Protein 6NDI (pdb70)

Nearest PDB structures (foldseek):
  3c3k-assembly1_A  TM=7.868E-01  e=1.469E-14  Actinobacillus succinogenes 130Z
  3bbl-assembly1_A  TM=8.574E-01  e=6.162E-14  Chloroflexus aggregans DSM 9485
  3e3m-assembly2_D  TM=7.510E-01  e=9.832E-15  Ruegeria pomeroyi
  3c3k-assembly1_B  TM=7.660E-01  e=1.647E-14  Actinobacillus succinogenes 130Z
  2qu7-assembly1_B  TM=7.513E-01  e=9.131E-13  Staphylococcus saprophyticus subsp. saprophyticus ATCC 15305 = NCTC 7292

Foldseek 3Di:
DAAAEEEEEEEPCPPPVPLVLLVVLLQVLQVVLRYHYDYQYDDPDDPVVSLVVSCVVVHLAYEYEYCQAADPDDPVSVVRHQEYFSHHHPPDQHHYEHAQLLQQLQVQLLVVVVVPFQAAAEEFEAPPGVSRVSSVNSNQVSQVVSVHHCVPHHYYYHPDPVCLVVLLVVQVVQADPLQGVGLEYEENAVSNVCCLCNQVVSVHDFNVRYFYEHEQQPPPQVPDVNRHWYWHGPSSVSSNVSSVCSVVVPNDRDYHHDYTHTRGGRRD/DAEEEEEEEPCPPPVPLVLLVVLLQVLQVVLVYHYDYQYDDPDDDVVSLVVSCVVVHLAYEYEYCQAADPDDPVSVPRHQEYFSYHHPPDQHHYEHAQLLQQLQVQLLVVVVVPFQAAAEEFEAPPGVSRVSSVNSNQVSQVVSVHHCVPHHYHYDPDPVCLVVLLVVQVVQADPLQGPGLEYEENAVSNVCCLVNQVVSVHDFNVRYFYEHEQAPVPQVPDVNRHWYKHGPSSVSSNVSNVCSVVVPNDRDYHHDYTHTRGGRRD

InterPro domains:
  IPR000843 LacI-type HTH domain [PF00356] (3-48)
  IPR000843 LacI-type HTH domain [PS50932] (2-56)
  IPR000843 LacI-type HTH domain [SM00354] (1-73)
  IPR000843 LacI-type HTH domain [cd01392] (5-56)
  IPR001761 Periplasmic binding protein/LacI sugar binding domain [PF00532] (63-324)
  IPR010982 Lambda repressor-like, DNA-binding domain superfamily [G3DSA:1.10.260.40] (1-56)
  IPR010982 Lambda repressor-like, DNA-binding domain superfamily [SSF47413] (1-57)
  IPR028082 Periplasmic binding protein-like I [SSF53822] (62-317)

Sequence (534 aa):
ATPSTIGVLALDTVTTPFSVEITLSIEETARAHGWNSFVVNFSDDRPEAVVDLLLSHRPDGIIFTTGLRQVPLPEKLLTLPCVLANCESLSQPVASYIPDDEQGQYDAVKALLAAGYRRPLCLHLPASQPATIRRRRGLERACREAGIEPDHLSHSYGQGDEHYHDIPAVVLAHIREGKPGFDSVICGNDRIAFVYQTLLGQGLRIPQDVAVVGYDNVGIGDLFLPPLSTVQLPHYDIGRLSALHIIHGDNHRETRKVASPWLPRASHPSTIGVLALDTVTTPFSVEITLSIEETARAHGWNSFVVNFSDDRPEAVVDLLLSHRPDGIIFTTGLRQVPLPEKLLTLPCVLANCESLSQPVASYIPDDEQGQYDAVKALLAAGYRRPLCLHLPASQPATIRRRRGLERACREAGIEPDHLSHSYGQGDEHYHDIPAVVLAHIREGKPGFDSVICGNDRIAFVYQTLLGQGLRIPQDVAVVGYDNVGIGDLFLPPLSTVQLPHYDIGRLSALHIIHGDNHRETRKVASPWLPRASH

Structure (mmCIF, N/CA/C/O backbone):
data_6NDI
#
_entry.id   6NDI
#
_cell.length_a   180.737
_cell.length_b   110.478
_cell.length_c   37.777
_cell.angle_alpha   90.00
_cell.angle_beta   97.94
_cell.angle_gamma   90.00
#
_symmetry.space_group_name_H-M   'C 1 2 1'
#
loop_
_entity.id
_entity.type
_entity.pdbx_description
1 polymer 'Transcriptional regulator'
2 water water
#
loop_
_atom_site.group_PDB
_atom_site.id
_atom_site.type_symbol
_atom_site.label_atom_id
_atom_site.label_alt_id
_atom_site.label_comp_id
_atom_site.label_asym_id
_atom_site.label_entity_id
_atom_site.label_seq_id
_atom_site.pdbx_PDB_ins_code
_atom_site.Cartn_x
_atom_site.Cartn_y
_atom_site.Cartn_z
_atom_site.occupancy
_atom_site.B_iso_or_equiv
_atom_site.auth_seq_id
_atom_site.auth_comp_id
_atom_site.auth_asym_id
_atom_site.auth_atom_id
_atom_site.pdbx_PDB_model_num
ATOM 1 N N . ALA A 1 62 ? -3.678 -2.062 -5.672 1.00 94.81 59 ALA A N 1
ATOM 2 C CA . ALA A 1 62 ? -2.748 -3.116 -6.197 1.00 94.78 59 ALA A CA 1
ATOM 3 C C . ALA A 1 62 ? -1.316 -2.574 -6.198 1.00 94.41 59 ALA A C 1
ATOM 4 O O . ALA A 1 62 ? -0.976 -1.779 -7.091 1.00 95.85 59 ALA A O 1
ATOM 6 N N . THR A 1 63 ? -0.518 -3.001 -5.220 1.00 95.26 60 THR A N 1
ATOM 7 C CA . THR A 1 63 ? 0.893 -2.558 -5.087 1.00 93.22 60 THR A CA 1
ATOM 8 C C . THR A 1 63 ? 1.780 -3.423 -5.979 1.00 90.58 60 THR A C 1
ATOM 9 O O . THR A 1 63 ? 1.387 -4.519 -6.374 1.00 88.74 60 THR A O 1
ATOM 13 N N . PRO A 1 64 ? 2.991 -2.951 -6.351 1.00 88.93 61 PRO A N 1
ATOM 14 C CA . PRO A 1 64 ? 3.902 -3.754 -7.169 1.00 87.57 61 PRO A CA 1
ATOM 15 C C . PRO A 1 64 ? 4.378 -4.991 -6.390 1.00 83.93 61 PRO A C 1
ATOM 16 O O . PRO A 1 64 ? 4.094 -5.050 -5.209 1.00 79.71 61 PRO A O 1
ATOM 20 N N . SER A 1 65 ? 5.073 -5.926 -7.055 1.00 83.51 62 SER A N 1
ATOM 21 C CA . SER A 1 65 ? 5.603 -7.148 -6.384 1.00 84.77 62 SER A CA 1
ATOM 22 C C . SER A 1 65 ? 6.671 -6.747 -5.354 1.00 81.25 62 SER A C 1
ATOM 23 O O . SER A 1 65 ? 7.460 -5.820 -5.645 1.00 78.20 62 SER A O 1
ATOM 26 N N . THR A 1 66 ? 6.722 -7.447 -4.217 1.00 76.31 63 THR A N 1
ATOM 27 C CA . THR A 1 66 ? 7.695 -7.093 -3.153 1.00 71.89 63 THR A CA 1
ATOM 28 C C . THR A 1 66 ? 8.484 -8.316 -2.675 1.00 70.16 63 THR A C 1
ATOM 29 O O . THR A 1 66 ? 7.899 -9.414 -2.607 1.00 72.43 63 THR A O 1
ATOM 33 N N . ILE A 1 67 ? 9.769 -8.103 -2.368 1.00 65.91 64 ILE A N 1
ATOM 34 C CA . ILE A 1 67 ? 10.692 -9.148 -1.833 1.00 63.09 64 ILE A CA 1
ATOM 35 C C . ILE A 1 67 ? 10.936 -8.860 -0.349 1.00 60.00 64 ILE A C 1
ATOM 36 O O . ILE A 1 67 ? 11.444 -7.764 -0.035 1.00 58.23 64 ILE A O 1
ATOM 41 N N . GLY A 1 68 ? 10.572 -9.804 0.520 1.00 59.30 65 GLY A N 1
ATOM 42 C CA . GLY A 1 68 ? 10.805 -9.657 1.967 1.00 56.95 65 GLY A CA 1
ATOM 43 C C . GLY A 1 68 ? 12.163 -10.238 2.303 1.00 55.67 65 GLY A C 1
ATOM 44 O O . GLY A 1 68 ? 12.429 -11.365 1.866 1.00 54.14 65 GLY A O 1
ATOM 45 N N . VAL A 1 69 ? 13.005 -9.493 3.020 1.00 55.02 66 VAL A N 1
ATOM 46 C CA . VAL A 1 69 ? 14.365 -10.007 3.351 1.00 52.75 66 VAL A CA 1
ATOM 47 C C . VAL A 1 69 ? 14.515 -10.087 4.865 1.00 52.46 66 VAL A C 1
ATOM 48 O O . VAL A 1 69 ? 14.113 -9.139 5.548 1.00 52.07 66 VAL A O 1
ATOM 52 N N . LEU A 1 70 ? 15.074 -11.197 5.347 1.00 53.54 67 LEU A N 1
ATOM 53 C CA . LEU A 1 70 ? 15.323 -11.384 6.792 1.00 51.95 67 LEU A CA 1
ATOM 54 C C . LEU A 1 70 ? 16.836 -11.453 7.004 1.00 53.19 67 LEU A C 1
ATOM 55 O O . LEU A 1 70 ? 17.446 -12.426 6.531 1.00 50.82 67 LEU A O 1
ATOM 60 N N . ALA A 1 71 ? 17.413 -10.416 7.618 1.00 56.27 68 ALA A N 1
ATOM 61 C CA . ALA A 1 71 ? 18.863 -10.384 7.910 1.00 60.05 68 ALA A CA 1
ATOM 62 C C . ALA A 1 71 ? 19.035 -10.925 9.328 1.00 62.46 68 ALA A C 1
ATOM 63 O O . ALA A 1 71 ? 18.536 -10.268 10.261 1.00 64.11 68 ALA A O 1
ATOM 65 N N . LEU A 1 72 ? 19.755 -12.039 9.472 1.00 67.90 69 LEU A N 1
ATOM 66 C CA . LEU A 1 72 ? 19.897 -12.726 10.787 1.00 77.96 69 LEU A CA 1
ATOM 67 C C . LEU A 1 72 ? 20.984 -12.097 11.670 1.00 84.23 69 LEU A C 1
ATOM 68 O O . LEU A 1 72 ? 20.909 -12.337 12.892 1.00 91.30 69 LEU A O 1
ATOM 73 N N . ASP A 1 73 ? 21.983 -11.400 11.125 1.00 89.32 70 ASP A N 1
ATOM 74 C CA . ASP A 1 73 ? 23.068 -10.907 12.024 1.00 96.92 70 ASP A CA 1
ATOM 75 C C . ASP A 1 73 ? 23.759 -9.650 11.487 1.00 102.51 70 ASP A C 1
ATOM 76 O O . ASP A 1 73 ? 25.002 -9.581 11.598 1.00 105.58 70 ASP A O 1
ATOM 81 N N . THR A 1 74 ? 22.991 -8.688 10.964 1.00 106.52 71 THR A N 1
ATOM 82 C CA . THR A 1 74 ? 23.573 -7.419 10.443 1.00 107.77 71 THR A CA 1
ATOM 83 C C . THR A 1 74 ? 24.096 -6.573 11.610 1.00 110.76 71 THR A C 1
ATOM 84 O O . THR A 1 74 ? 24.912 -5.647 11.361 1.00 106.42 71 THR A O 1
ATOM 88 N N . VAL A 1 75 ? 23.653 -6.908 12.825 1.00 111.52 72 VAL A N 1
ATOM 89 C CA . VAL A 1 75 ? 24.012 -6.187 14.079 1.00 114.58 72 VAL A CA 1
ATOM 90 C C . VAL A 1 75 ? 25.493 -6.405 14.415 1.00 111.91 72 VAL A C 1
ATOM 91 O O . VAL A 1 75 ? 26.202 -5.407 14.656 1.00 110.19 72 VAL A O 1
ATOM 95 N N . THR A 1 76 ? 25.939 -7.663 14.399 1.00 110.11 73 THR A N 1
ATOM 96 C CA . THR A 1 76 ? 27.332 -8.041 14.769 1.00 109.37 73 THR A CA 1
ATOM 97 C C . THR A 1 76 ? 28.309 -7.922 13.593 1.00 108.49 73 THR A C 1
ATOM 98 O O . THR A 1 76 ? 29.525 -7.873 13.869 1.00 106.98 73 THR A O 1
ATOM 102 N N . THR A 1 77 ? 27.819 -7.900 12.347 1.00 109.50 74 THR A N 1
ATOM 103 C CA . THR A 1 77 ? 28.724 -7.804 11.163 1.00 108.16 74 THR A CA 1
ATOM 104 C C . THR A 1 77 ? 28.074 -6.956 10.069 1.00 106.72 74 THR A C 1
ATOM 105 O O . THR A 1 77 ? 27.613 -7.477 9.057 1.00 104.83 74 THR A O 1
ATOM 109 N N . PRO A 1 78 ? 28.049 -5.612 10.219 1.00 109.45 75 PRO A N 1
ATOM 110 C CA . PRO A 1 78 ? 27.452 -4.729 9.215 1.00 104.84 75 PRO A CA 1
ATOM 111 C C . PRO A 1 78 ? 28.411 -4.424 8.054 1.00 101.15 75 PRO A C 1
ATOM 112 O O . PRO A 1 78 ? 28.539 -3.275 7.681 1.00 101.46 75 PRO A O 1
ATOM 116 N N . PHE A 1 79 ? 29.063 -5.459 7.522 1.00 100.99 76 PHE A N 1
ATOM 117 C CA . PHE A 1 79 ? 30.025 -5.316 6.399 1.00 103.03 76 PHE A CA 1
ATOM 118 C C . PHE A 1 79 ? 29.369 -5.872 5.139 1.00 100.09 76 PHE A C 1
ATOM 119 O O . PHE A 1 79 ? 29.557 -5.324 4.036 1.00 110.29 76 PHE A O 1
ATOM 127 N N . SER A 1 80 ? 28.606 -6.948 5.340 1.00 93.39 77 SER A N 1
ATOM 128 C CA . SER A 1 80 ? 27.895 -7.659 4.251 1.00 92.03 77 SER A CA 1
ATOM 129 C C . SER A 1 80 ? 26.587 -6.946 3.914 1.00 85.97 77 SER A C 1
ATOM 130 O O . SER A 1 80 ? 25.702 -7.600 3.330 1.00 82.48 77 SER A O 1
ATOM 133 N N . VAL A 1 81 ? 26.459 -5.667 4.275 1.00 80.60 78 VAL A N 1
ATOM 134 C CA . VAL A 1 81 ? 25.197 -4.946 3.939 1.00 76.08 78 VAL A CA 1
ATOM 135 C C . VAL A 1 81 ? 25.103 -4.840 2.413 1.00 64.53 78 VAL A C 1
ATOM 136 O O . VAL A 1 81 ? 24.000 -4.550 1.917 1.00 55.61 78 VAL A O 1
ATOM 140 N N . GLU A 1 82 ? 26.214 -5.095 1.711 1.00 59.38 79 GLU A N 1
ATOM 141 C CA . GLU A 1 82 ? 26.219 -5.057 0.224 1.00 60.92 79 GLU A CA 1
ATOM 142 C C . GLU A 1 82 ? 25.216 -6.085 -0.312 1.00 52.40 79 GLU A C 1
ATOM 143 O O . GLU A 1 82 ? 24.744 -5.894 -1.433 1.00 49.80 79 GLU A O 1
ATOM 149 N N . ILE A 1 83 ? 24.889 -7.114 0.475 1.00 47.76 80 ILE A N 1
ATOM 150 C CA . ILE A 1 83 ? 23.901 -8.147 0.046 1.00 47.46 80 ILE A CA 1
ATOM 151 C C . ILE A 1 83 ? 22.521 -7.500 -0.023 1.00 46.59 80 ILE A C 1
ATOM 152 O O . ILE A 1 83 ? 21.931 -7.517 -1.112 1.00 50.34 80 ILE A O 1
ATOM 157 N N . THR A 1 84 ? 22.032 -6.972 1.103 1.00 46.42 81 THR A N 1
ATOM 158 C CA . THR A 1 84 ? 20.687 -6.323 1.162 1.00 45.71 81 THR A CA 1
ATOM 159 C C . THR A 1 84 ? 20.630 -5.102 0.225 1.00 43.17 81 THR A C 1
ATOM 160 O O . THR A 1 84 ? 19.552 -4.859 -0.334 1.00 42.50 81 THR A O 1
ATOM 164 N N . LEU A 1 85 ? 21.720 -4.341 0.079 1.00 43.53 82 LEU A N 1
ATOM 165 C CA . LEU A 1 85 ? 21.697 -3.180 -0.862 1.00 44.67 82 LEU A CA 1
ATOM 166 C C . LEU A 1 85 ? 21.513 -3.719 -2.282 1.00 46.56 82 LEU A C 1
ATOM 167 O O . LEU A 1 85 ? 20.623 -3.225 -2.988 1.00 47.70 82 LEU A O 1
ATOM 172 N N . SER A 1 86 ? 22.311 -4.723 -2.653 1.00 48.66 83 SER A N 1
ATOM 173 C CA . SER A 1 86 ? 22.238 -5.353 -3.995 1.00 50.55 83 SER A CA 1
ATOM 174 C C . SER A 1 86 ? 20.820 -5.864 -4.268 1.00 51.77 83 SER A C 1
ATOM 175 O O . SER A 1 86 ? 20.349 -5.703 -5.404 1.00 53.78 83 SER A O 1
ATOM 178 N N . ILE A 1 87 ? 20.177 -6.471 -3.268 1.00 50.36 84 ILE A N 1
ATOM 179 C CA . ILE A 1 87 ? 18.794 -7.002 -3.438 1.00 50.84 84 ILE A CA 1
ATOM 180 C C . ILE A 1 87 ? 17.840 -5.846 -3.741 1.00 52.57 84 ILE A C 1
ATOM 181 O O . ILE A 1 87 ? 17.058 -5.966 -4.707 1.00 54.05 84 ILE A O 1
ATOM 186 N N . GLU A 1 88 ? 17.911 -4.784 -2.934 1.00 53.38 85 GLU A N 1
ATOM 187 C CA . GLU A 1 88 ? 17.035 -3.589 -3.066 1.00 54.62 85 GLU A CA 1
ATOM 188 C C . GLU A 1 88 ? 17.212 -2.956 -4.451 1.00 53.88 85 GLU A C 1
ATOM 189 O O . GLU A 1 88 ? 16.189 -2.640 -5.086 1.00 52.92 85 GLU A O 1
ATOM 195 N N . GLU A 1 89 ? 18.461 -2.819 -4.903 1.00 52.61 86 GLU A N 1
ATOM 196 C CA . GLU A 1 89 ? 18.785 -2.192 -6.215 1.00 56.54 86 GLU A CA 1
ATOM 197 C C . GLU A 1 89 ? 18.289 -3.086 -7.367 1.00 59.43 86 GLU A C 1
ATOM 198 O O . GLU A 1 89 ? 17.681 -2.551 -8.315 1.00 60.14 86 GLU A O 1
ATOM 204 N N . THR A 1 90 ? 18.536 -4.398 -7.289 1.00 59.21 87 THR A N 1
ATOM 205 C CA . THR A 1 90 ? 18.100 -5.351 -8.348 1.00 59.26 87 THR A CA 1
ATOM 206 C C . THR A 1 90 ? 16.570 -5.367 -8.455 1.00 60.70 87 THR A C 1
ATOM 207 O O . THR A 1 90 ? 16.062 -5.343 -9.592 1.00 63.39 87 THR A O 1
ATOM 211 N N . ALA A 1 91 ? 15.872 -5.402 -7.318 1.00 58.79 88 ALA A N 1
ATOM 212 C CA . ALA A 1 91 ? 14.392 -5.429 -7.325 1.00 61.08 88 ALA A CA 1
ATOM 213 C C . ALA A 1 91 ? 13.833 -4.164 -7.992 1.00 65.10 88 ALA A C 1
ATOM 214 O O . ALA A 1 91 ? 12.854 -4.282 -8.747 1.00 68.87 88 ALA A O 1
ATOM 216 N N . ARG A 1 92 ? 14.427 -3.000 -7.720 1.00 65.07 89 ARG A N 1
ATOM 217 C CA . ARG A 1 92 ? 13.965 -1.708 -8.296 1.00 69.22 89 ARG A CA 1
ATOM 218 C C . ARG A 1 92 ? 14.191 -1.688 -9.814 1.00 70.85 89 ARG A C 1
ATOM 219 O O . ARG A 1 92 ? 13.350 -1.116 -10.530 1.00 71.96 89 ARG A O 1
ATOM 227 N N . ALA A 1 93 ? 15.284 -2.299 -10.277 1.00 70.88 90 ALA A N 1
ATOM 228 C CA . ALA A 1 93 ? 15.612 -2.331 -11.722 1.00 71.27 90 ALA A CA 1
ATOM 229 C C . ALA A 1 93 ? 14.647 -3.260 -12.469 1.00 72.08 90 ALA A C 1
ATOM 230 O O . ALA A 1 93 ? 14.792 -3.383 -13.698 1.00 79.19 90 ALA A O 1
ATOM 232 N N . HIS A 1 94 ? 13.715 -3.899 -11.754 1.00 69.55 91 HIS A N 1
ATOM 233 C CA . HIS A 1 94 ? 12.731 -4.824 -12.383 1.00 69.69 91 HIS A CA 1
ATOM 234 C C . HIS A 1 94 ? 11.303 -4.438 -11.987 1.00 71.66 91 HIS A C 1
ATOM 235 O O . HIS A 1 94 ? 10.400 -5.258 -12.228 1.00 77.80 91 HIS A O 1
ATOM 242 N N . GLY A 1 95 ? 11.112 -3.251 -11.401 1.00 70.98 92 GLY A N 1
ATOM 243 C CA . GLY A 1 95 ? 9.761 -2.791 -11.017 1.00 73.03 92 GLY A CA 1
ATOM 244 C C . GLY A 1 95 ? 9.247 -3.418 -9.730 1.00 73.52 92 GLY A C 1
ATOM 245 O O . GLY A 1 95 ? 8.023 -3.351 -9.498 1.00 75.63 92 GLY A O 1
ATOM 246 N N . TRP A 1 96 ? 10.140 -4.000 -8.922 1.00 72.27 93 TRP A N 1
ATOM 247 C CA . TRP A 1 96 ? 9.769 -4.629 -7.625 1.00 71.22 93 TRP A CA 1
ATOM 248 C C . TRP A 1 96 ? 10.177 -3.726 -6.458 1.00 69.98 93 TRP A C 1
ATOM 249 O O . TRP A 1 96 ? 11.026 -2.830 -6.657 1.00 67.40 93 TRP A O 1
ATOM 260 N N . ASN A 1 97 ? 9.572 -3.967 -5.292 1.00 69.87 94 ASN A N 1
ATOM 261 C CA . ASN A 1 97 ? 9.887 -3.241 -4.035 1.00 68.15 94 ASN A CA 1
ATOM 262 C C . ASN A 1 97 ? 10.651 -4.227 -3.154 1.00 63.68 94 ASN A C 1
ATOM 263 O O . ASN A 1 97 ? 10.813 -5.385 -3.576 1.00 61.30 94 ASN A O 1
ATOM 268 N N . SER A 1 98 ? 11.095 -3.787 -1.980 1.00 60.40 95 SER A N 1
ATOM 269 C CA . SER A 1 98 ? 11.837 -4.688 -1.068 1.00 59.02 95 SER A CA 1
ATOM 270 C C . SER A 1 98 ? 11.994 -4.038 0.305 1.00 58.85 95 SER A C 1
ATOM 271 O O . SER A 1 98 ? 12.314 -2.844 0.368 1.00 60.15 95 SER A O 1
ATOM 274 N N . PHE A 1 99 ? 11.748 -4.806 1.360 1.00 60.42 96 PHE A N 1
ATOM 275 C CA . PHE A 1 99 ? 11.924 -4.296 2.741 1.00 61.69 96 PHE A CA 1
ATOM 276 C C . PHE A 1 99 ? 12.910 -5.237 3.440 1.00 59.84 96 PHE A C 1
ATOM 277 O O . PHE A 1 99 ? 13.163 -6.350 2.925 1.00 59.13 96 PHE A O 1
ATOM 285 N N . VAL A 1 100 ? 13.464 -4.800 4.567 1.00 55.23 97 VAL A N 1
ATOM 286 C CA . VAL A 1 100 ? 14.440 -5.655 5.293 1.00 52.03 97 VAL A CA 1
ATOM 287 C C . VAL A 1 100 ? 14.105 -5.647 6.781 1.00 53.29 97 VAL A C 1
ATOM 288 O O . VAL A 1 100 ? 13.943 -4.551 7.357 1.00 54.48 97 VAL A O 1
ATOM 292 N N . VAL A 1 101 ? 13.989 -6.847 7.350 1.00 54.86 98 VAL A N 1
ATOM 293 C CA . VAL A 1 101 ? 13.730 -7.041 8.802 1.00 54.90 98 VAL A CA 1
ATOM 294 C C . VAL A 1 101 ? 15.042 -7.562 9.398 1.00 55.47 98 VAL A C 1
ATOM 295 O O . VAL A 1 101 ? 15.525 -8.620 8.955 1.00 54.62 98 VAL A O 1
ATOM 299 N N . ASN A 1 102 ? 15.636 -6.787 10.302 1.00 56.95 99 ASN A N 1
ATOM 300 C CA . ASN A 1 102 ? 16.917 -7.160 10.947 1.00 59.66 99 ASN A CA 1
ATOM 301 C C . ASN A 1 102 ? 16.604 -7.838 12.270 1.00 65.22 99 ASN A C 1
ATOM 302 O O . ASN A 1 102 ? 15.749 -7.368 13.020 1.00 66.04 99 ASN A O 1
ATOM 315 N N . PHE A 1 104 ? 17.707 -8.678 15.863 1.00 82.19 101 PHE A N 1
ATOM 316 C CA . PHE A 1 104 ? 18.617 -8.242 16.907 1.00 86.72 101 PHE A CA 1
ATOM 317 C C . PHE A 1 104 ? 18.812 -9.398 17.894 1.00 96.75 101 PHE A C 1
ATOM 318 O O . PHE A 1 104 ? 18.328 -10.513 17.608 1.00 102.94 101 PHE A O 1
ATOM 326 N N . SER A 1 105 ? 19.490 -9.142 19.015 1.00 104.82 102 SER A N 1
ATOM 327 C CA . SER A 1 105 ? 19.737 -10.212 20.016 1.00 111.82 102 SER A CA 1
ATOM 328 C C . SER A 1 105 ? 18.535 -10.367 20.955 1.00 114.06 102 SER A C 1
ATOM 329 O O . SER A 1 105 ? 18.118 -11.515 21.194 1.00 108.70 102 SER A O 1
ATOM 332 N N . ASP A 1 106 ? 17.981 -9.242 21.422 1.00 120.41 103 ASP A N 1
ATOM 333 C CA . ASP A 1 106 ? 16.860 -9.229 22.404 1.00 124.68 103 ASP A CA 1
ATOM 334 C C . ASP A 1 106 ? 15.524 -9.699 21.808 1.00 122.09 103 ASP A C 1
ATOM 335 O O . ASP A 1 106 ? 14.637 -10.021 22.618 1.00 130.08 103 ASP A O 1
ATOM 340 N N . ASP A 1 107 ? 15.349 -9.717 20.480 1.00 117.75 104 ASP A N 1
ATOM 341 C CA . ASP A 1 107 ? 14.046 -10.192 19.923 1.00 115.29 104 ASP A CA 1
ATOM 342 C C . ASP A 1 107 ? 14.184 -11.685 19.600 1.00 108.55 104 ASP A C 1
ATOM 343 O O . ASP A 1 107 ? 15.326 -12.194 19.679 1.00 105.00 104 ASP A O 1
ATOM 348 N N . ARG A 1 108 ? 13.080 -12.357 19.251 1.00 105.19 105 ARG A N 1
ATOM 349 C CA . ARG A 1 108 ? 13.170 -13.824 18.993 1.00 106.47 105 ARG A CA 1
ATOM 350 C C . ARG A 1 108 ? 12.483 -14.189 17.679 1.00 106.03 105 ARG A C 1
ATOM 351 O O . ARG A 1 108 ? 11.433 -13.651 17.349 1.00 100.67 105 ARG A O 1
ATOM 359 N N . PRO A 1 109 ? 13.063 -15.166 16.943 1.00 112.30 106 PRO A N 1
ATOM 360 C CA . PRO A 1 109 ? 12.592 -15.616 15.627 1.00 114.05 106 PRO A CA 1
ATOM 361 C C . PRO A 1 109 ? 11.105 -15.659 15.236 1.00 114.65 106 PRO A C 1
ATOM 362 O O . PRO A 1 109 ? 10.751 -14.959 14.302 1.00 115.30 106 PRO A O 1
ATOM 366 N N . GLU A 1 110 ? 10.290 -16.477 15.908 1.00 116.52 107 GLU A N 1
ATOM 367 C CA . GLU A 1 110 ? 8.854 -16.597 15.519 1.00 118.63 107 GLU A CA 1
ATOM 368 C C . GLU A 1 110 ? 8.202 -15.206 15.438 1.00 113.10 107 GLU A C 1
ATOM 369 O O . GLU A 1 110 ? 7.348 -15.006 14.550 1.00 109.50 107 GLU A O 1
ATOM 375 N N . ALA A 1 111 ? 8.592 -14.285 16.324 1.00 109.23 108 ALA A N 1
ATOM 376 C CA . ALA A 1 111 ? 8.031 -12.911 16.324 1.00 104.84 108 ALA A CA 1
ATOM 377 C C . ALA A 1 111 ? 8.496 -12.176 15.063 1.00 96.03 108 ALA A C 1
ATOM 378 O O . ALA A 1 111 ? 7.646 -11.635 14.333 1.00 88.51 108 ALA A O 1
ATOM 380 N N . VAL A 1 112 ? 9.809 -12.191 14.826 1.00 94.05 109 VAL A N 1
ATOM 381 C CA . VAL A 1 112 ? 10.461 -11.525 13.660 1.00 94.14 109 VAL A CA 1
ATOM 382 C C . VAL A 1 112 ? 9.927 -12.110 12.346 1.00 93.43 109 VAL A C 1
ATOM 383 O O . VAL A 1 112 ? 9.641 -11.317 11.430 1.00 90.58 109 VAL A O 1
ATOM 387 N N . VAL A 1 113 ? 9.799 -13.437 12.250 1.00 97.92 110 VAL A N 1
ATOM 388 C CA . VAL A 1 113 ? 9.291 -14.058 10.989 1.00 101.11 110 VAL A CA 1
ATOM 389 C C . VAL A 1 113 ? 7.841 -13.610 10.766 1.00 103.42 110 VAL A C 1
ATOM 390 O O . VAL A 1 113 ? 7.489 -13.303 9.617 1.00 103.95 110 VAL A O 1
ATOM 394 N N . ASP A 1 114 ? 7.034 -13.560 11.825 1.00 107.80 111 ASP A N 1
ATOM 395 C CA . ASP A 1 114 ? 5.618 -13.134 11.674 1.00 110.66 111 ASP A CA 1
ATOM 396 C C . ASP A 1 114 ? 5.593 -11.677 11.185 1.00 102.10 111 ASP A C 1
ATOM 397 O O . ASP A 1 114 ? 4.756 -11.349 10.321 1.00 94.09 111 ASP A O 1
ATOM 402 N N . LEU A 1 115 ? 6.508 -10.849 11.696 1.00 98.35 112 LEU A N 1
ATOM 403 C CA . LEU A 1 115 ? 6.595 -9.413 11.312 1.00 93.65 112 LEU A CA 1
ATOM 404 C C . LEU A 1 115 ? 6.831 -9.257 9.804 1.00 91.07 112 LEU A C 1
ATOM 405 O O . LEU A 1 115 ? 6.138 -8.418 9.202 1.00 91.45 112 LEU A O 1
ATOM 410 N N . LEU A 1 116 ? 7.762 -10.015 9.206 1.00 90.56 113 LEU A N 1
ATOM 411 C CA . LEU A 1 116 ? 7.998 -9.846 7.743 1.00 91.62 113 LEU A CA 1
ATOM 412 C C . LEU A 1 116 ? 6.794 -10.408 6.968 1.00 94.34 113 LEU A C 1
ATOM 413 O O . LEU A 1 116 ? 6.541 -9.918 5.853 1.00 98.41 113 LEU A O 1
ATOM 418 N N . LEU A 1 117 ? 6.076 -11.391 7.529 1.00 94.84 114 LEU A N 1
ATOM 419 C CA . LEU A 1 117 ? 4.874 -11.945 6.844 1.00 95.70 114 LEU A CA 1
ATOM 420 C C . LEU A 1 117 ? 3.772 -10.877 6.866 1.00 97.14 114 LEU A C 1
ATOM 421 O O . LEU A 1 117 ? 2.911 -10.908 5.977 1.00 94.00 114 LEU A O 1
ATOM 426 N N . SER A 1 118 ? 3.832 -9.956 7.836 1.00 101.35 115 SER A N 1
ATOM 427 C CA . SER A 1 118 ? 2.846 -8.849 7.974 1.00 103.98 115 SER A CA 1
ATOM 428 C C . SER A 1 118 ? 2.817 -8.019 6.686 1.00 100.95 115 SER A C 1
ATOM 429 O O . SER A 1 118 ? 1.720 -7.619 6.264 1.00 99.37 115 SER A O 1
ATOM 432 N N . HIS A 1 119 ? 3.993 -7.760 6.110 1.00 98.07 116 HIS A N 1
ATOM 433 C CA . HIS A 1 119 ? 4.117 -6.980 4.847 1.00 99.10 116 HIS A CA 1
ATOM 434 C C . HIS A 1 119 ? 3.649 -7.852 3.669 1.00 98.80 116 HIS A C 1
ATOM 435 O O . HIS A 1 119 ? 3.590 -7.336 2.536 1.00 94.10 116 HIS A O 1
ATOM 442 N N . ARG A 1 120 ? 3.336 -9.125 3.944 1.00 100.74 117 ARG A N 1
ATOM 443 C CA . ARG A 1 120 ? 2.865 -10.118 2.936 1.00 102.56 117 ARG A CA 1
ATOM 444 C C . ARG A 1 120 ? 3.698 -9.994 1.663 1.00 93.28 117 ARG A C 1
ATOM 445 O O . ARG A 1 120 ? 3.248 -9.421 0.674 1.00 92.26 117 ARG A O 1
ATOM 453 N N . PRO A 1 121 ? 4.929 -10.552 1.644 1.00 83.00 118 PRO A N 1
ATOM 454 C CA . PRO A 1 121 ? 5.801 -10.478 0.476 1.00 81.08 118 PRO A CA 1
ATOM 455 C C . PRO A 1 121 ? 5.481 -11.547 -0.578 1.00 84.44 118 PRO A C 1
ATOM 456 O O . PRO A 1 121 ? 4.870 -12.539 -0.235 1.00 86.17 118 PRO A O 1
ATOM 460 N N . ASP A 1 122 ? 5.918 -11.323 -1.821 1.00 84.76 119 ASP A N 1
ATOM 461 C CA . ASP A 1 122 ? 5.678 -12.287 -2.932 1.00 84.86 119 ASP A CA 1
ATOM 462 C C . ASP A 1 122 ? 6.796 -13.342 -2.901 1.00 77.65 119 ASP A C 1
ATOM 463 O O . ASP A 1 122 ? 6.552 -14.483 -3.330 1.00 75.38 119 ASP A O 1
ATOM 468 N N . GLY A 1 123 ? 7.974 -12.955 -2.404 1.00 71.86 120 GLY A N 1
ATOM 469 C CA . GLY A 1 123 ? 9.152 -13.838 -2.288 1.00 68.22 120 GLY A CA 1
ATOM 470 C C . GLY A 1 123 ? 9.915 -13.530 -1.012 1.00 64.89 120 GLY A C 1
ATOM 471 O O . GLY A 1 123 ? 9.847 -12.374 -0.566 1.00 62.10 120 GLY A O 1
ATOM 472 N N . ILE A 1 124 ? 10.619 -14.515 -0.445 1.00 63.63 121 ILE A N 1
ATOM 473 C CA . ILE A 1 124 ? 11.358 -14.282 0.831 1.00 61.54 121 ILE A CA 1
ATOM 474 C C . ILE A 1 124 ? 12.814 -14.735 0.716 1.00 58.95 121 ILE A C 1
ATOM 475 O O . ILE A 1 124 ? 13.060 -15.857 0.239 1.00 61.42 121 ILE A O 1
ATOM 480 N N . ILE A 1 125 ? 13.728 -13.891 1.197 1.00 55.98 122 ILE A N 1
ATOM 481 C CA . ILE A 1 125 ? 15.187 -14.186 1.178 1.00 52.73 122 ILE A CA 1
ATOM 482 C C . ILE A 1 125 ? 15.725 -14.144 2.606 1.00 54.84 122 ILE A C 1
ATOM 483 O O . ILE A 1 125 ? 15.545 -13.122 3.278 1.00 54.71 122 ILE A O 1
ATOM 488 N N . PHE A 1 126 ? 16.314 -15.252 3.047 1.00 57.47 123 PHE A N 1
ATOM 489 C CA . PHE A 1 126 ? 16.963 -15.350 4.376 1.00 58.07 123 PHE A CA 1
ATOM 490 C C . PHE A 1 126 ? 18.442 -15.100 4.124 1.00 54.96 123 PHE A C 1
ATOM 491 O O . PHE A 1 126 ? 19.007 -15.758 3.232 1.00 52.83 123 PHE A O 1
ATOM 499 N N . THR A 1 127 ? 19.038 -14.168 4.863 1.00 54.80 124 THR A N 1
ATOM 500 C CA . THR A 1 127 ? 20.468 -13.864 4.621 1.00 54.51 124 THR A CA 1
ATOM 501 C C . THR A 1 127 ? 21.226 -13.690 5.935 1.00 55.06 124 THR A C 1
ATOM 502 O O . THR A 1 127 ? 20.624 -13.234 6.919 1.00 55.66 124 THR A O 1
ATOM 506 N N . THR A 1 128 ? 22.502 -14.069 5.911 1.00 57.76 125 THR A N 1
ATOM 507 C CA . THR A 1 128 ? 23.439 -13.924 7.050 1.00 65.46 125 THR A CA 1
ATOM 508 C C . THR A 1 128 ? 24.570 -13.042 6.534 1.00 72.75 125 THR A C 1
ATOM 509 O O . THR A 1 128 ? 25.043 -13.253 5.419 1.00 72.99 125 THR A O 1
ATOM 521 N N . GLY A 1 130 ? 27.441 -13.001 7.699 1.00 94.02 127 GLY A N 1
ATOM 522 C CA . GLY A 1 130 ? 28.613 -13.864 7.756 1.00 99.20 127 GLY A CA 1
ATOM 523 C C . GLY A 1 130 ? 28.255 -15.294 7.366 1.00 106.74 127 GLY A C 1
ATOM 524 O O . GLY A 1 130 ? 27.481 -15.912 8.117 1.00 115.36 127 GLY A O 1
ATOM 525 N N . LEU A 1 131 ? 28.795 -15.797 6.241 1.00 112.81 128 LEU A N 1
ATOM 526 C CA . LEU A 1 131 ? 28.511 -17.177 5.731 1.00 109.10 128 LEU A CA 1
ATOM 527 C C . LEU A 1 131 ? 28.400 -18.153 6.907 1.00 112.12 128 LEU A C 1
ATOM 528 O O . LEU A 1 131 ? 29.434 -18.457 7.544 1.00 114.14 128 LEU A O 1
ATOM 533 N N . ARG A 1 132 ? 27.174 -18.616 7.163 1.00 113.80 129 ARG A N 1
ATOM 534 C CA . ARG A 1 132 ? 26.869 -19.543 8.279 1.00 122.28 129 ARG A CA 1
ATOM 535 C C . ARG A 1 132 ? 26.020 -20.695 7.727 1.00 129.71 129 ARG A C 1
ATOM 536 O O . ARG A 1 132 ? 25.972 -20.850 6.486 1.00 118.00 129 ARG A O 1
ATOM 544 N N . GLN A 1 133 ? 25.350 -21.442 8.616 1.00 142.93 130 GLN A N 1
ATOM 545 C CA . GLN A 1 133 ? 24.478 -22.592 8.238 1.00 145.10 130 GLN A CA 1
ATOM 546 C C . GLN A 1 133 ? 23.055 -22.368 8.787 1.00 155.62 130 GLN A C 1
ATOM 547 O O . GLN A 1 133 ? 22.312 -23.358 8.904 1.00 155.32 130 GLN A O 1
ATOM 553 N N . VAL A 1 134 ? 22.698 -21.103 9.068 1.00 168.40 131 VAL A N 1
ATOM 554 C CA . VAL A 1 134 ? 21.357 -20.653 9.575 1.00 166.80 131 VAL A CA 1
ATOM 555 C C . VAL A 1 134 ? 20.594 -21.188 10.791 1.00 167.54 131 VAL A C 1
ATOM 556 O O . VAL A 1 134 ? 19.567 -21.846 10.633 1.00 169.14 131 VAL A O 1
ATOM 560 N N . PRO A 1 135 ? 21.042 -20.889 12.038 1.00 159.27 132 PRO A N 1
ATOM 561 C CA . PRO A 1 135 ? 20.635 -21.585 13.259 1.00 153.20 132 PRO A CA 1
ATOM 562 C C . PRO A 1 135 ? 19.203 -21.223 13.694 1.00 147.64 132 PRO A C 1
ATOM 563 O O . PRO A 1 135 ? 19.054 -20.607 14.736 1.00 140.39 132 PRO A O 1
ATOM 567 N N . LEU A 1 136 ? 18.198 -21.603 12.891 1.00 145.47 133 LEU A N 1
ATOM 568 C CA . LEU A 1 136 ? 16.770 -21.298 13.194 1.00 146.11 133 LEU A CA 1
ATOM 569 C C . LEU A 1 136 ? 15.932 -22.571 13.154 1.00 143.36 133 LEU A C 1
ATOM 570 O O . LEU A 1 136 ? 16.328 -23.553 12.530 1.00 143.08 133 LEU A O 1
ATOM 575 N N . PRO A 1 137 ? 14.740 -22.577 13.800 1.00 141.47 134 PRO A N 1
ATOM 576 C CA . PRO A 1 137 ? 13.861 -23.745 13.793 1.00 141.16 134 PRO A CA 1
ATOM 577 C C . PRO A 1 137 ? 13.603 -24.246 12.364 1.00 140.22 134 PRO A C 1
ATOM 578 O O . PRO A 1 137 ? 13.381 -23.422 11.479 1.00 144.92 134 PRO A O 1
ATOM 582 N N . GLU A 1 138 ? 13.628 -25.572 12.187 1.00 139.63 135 GLU A N 1
ATOM 583 C CA . GLU A 1 138 ? 13.411 -26.221 10.866 1.00 138.72 135 GLU A CA 1
ATOM 584 C C . GLU A 1 138 ? 12.043 -25.823 10.288 1.00 136.67 135 GLU A C 1
ATOM 585 O O . GLU A 1 138 ? 11.915 -25.838 9.049 1.00 140.07 135 GLU A O 1
ATOM 591 N N . LYS A 1 139 ? 11.076 -25.471 11.145 1.00 133.82 136 LYS A N 1
ATOM 592 C CA . LYS A 1 139 ? 9.705 -25.077 10.708 1.00 131.05 136 LYS A CA 1
ATOM 593 C C . LYS A 1 139 ? 9.725 -23.667 10.101 1.00 123.73 136 LYS A C 1
ATOM 594 O O . LYS A 1 139 ? 8.749 -23.313 9.400 1.00 113.75 136 LYS A O 1
ATOM 600 N N . LEU A 1 140 ? 10.792 -22.902 10.357 1.00 123.01 137 LEU A N 1
ATOM 601 C CA . LEU A 1 140 ? 10.915 -21.519 9.819 1.00 123.49 137 LEU A CA 1
ATOM 602 C C . LEU A 1 140 ? 11.737 -21.523 8.528 1.00 122.99 137 LEU A C 1
ATOM 603 O O . LEU A 1 140 ? 11.846 -20.449 7.911 1.00 119.18 137 LEU A O 1
ATOM 608 N N . LEU A 1 141 ? 12.244 -22.695 8.121 1.00 126.06 138 LEU A N 1
ATOM 609 C CA . LEU A 1 141 ? 13.045 -22.855 6.870 1.00 124.90 138 LEU A CA 1
ATOM 610 C C . LEU A 1 141 ? 12.158 -23.460 5.764 1.00 125.65 138 LEU A C 1
ATOM 611 O O . LEU A 1 141 ? 12.693 -24.179 4.897 1.00 127.91 138 LEU A O 1
ATOM 616 N N . THR A 1 142 ? 10.849 -23.178 5.815 1.00 121.84 139 THR A N 1
ATOM 617 C CA . THR A 1 142 ? 9.835 -23.653 4.834 1.00 115.43 139 THR A CA 1
ATOM 618 C C . THR A 1 142 ? 9.241 -22.438 4.113 1.00 112.42 139 THR A C 1
ATOM 619 O O . THR A 1 142 ? 8.594 -22.627 3.054 1.00 110.28 139 THR A O 1
ATOM 623 N N . LEU A 1 143 ? 9.457 -21.247 4.688 1.00 104.68 140 LEU A N 1
ATOM 624 C CA . LEU A 1 143 ? 8.946 -19.959 4.146 1.00 99.41 140 LEU A CA 1
ATOM 625 C C . LEU A 1 143 ? 9.920 -19.364 3.126 1.00 93.19 140 LEU A C 1
ATOM 626 O O . LEU A 1 143 ? 9.484 -18.891 2.077 1.00 91.97 140 LEU A O 1
ATOM 631 N N . PRO A 1 144 ? 11.256 -19.383 3.371 1.00 89.25 141 PRO A N 1
ATOM 632 C CA . PRO A 1 144 ? 12.221 -18.777 2.448 1.00 86.09 141 PRO A CA 1
ATOM 633 C C . PRO A 1 144 ? 12.301 -19.373 1.037 1.00 83.65 141 PRO A C 1
ATOM 634 O O . PRO A 1 144 ? 12.612 -20.538 0.913 1.00 87.28 141 PRO A O 1
ATOM 638 N N . CYS A 1 145 ? 12.018 -18.555 0.020 1.00 80.39 142 CYS A N 1
ATOM 639 C CA . CYS A 1 145 ? 12.114 -19.028 -1.384 1.00 77.77 142 CYS A CA 1
ATOM 640 C C . CYS A 1 145 ? 13.600 -19.212 -1.739 1.00 74.55 142 CYS A C 1
ATOM 641 O O . CYS A 1 145 ? 13.895 -20.092 -2.573 1.00 80.29 142 CYS A O 1
ATOM 644 N N . VAL A 1 146 ? 14.498 -18.446 -1.098 1.00 66.67 143 VAL A N 1
ATOM 645 C CA . VAL A 1 146 ? 15.964 -18.529 -1.396 1.00 62.73 143 VAL A CA 1
ATOM 646 C C . VAL A 1 146 ? 16.805 -18.093 -0.186 1.00 57.66 143 VAL A C 1
ATOM 647 O O . VAL A 1 146 ? 16.353 -17.228 0.583 1.00 54.31 143 VAL A O 1
ATOM 651 N N . LEU A 1 147 ? 17.989 -18.697 -0.040 1.00 56.67 144 LEU A N 1
ATOM 652 C CA . LEU A 1 147 ? 18.967 -18.410 1.047 1.00 55.47 144 LEU A CA 1
ATOM 653 C C . LEU A 1 147 ? 20.167 -17.673 0.451 1.00 54.28 144 LEU A C 1
ATOM 654 O O . LEU A 1 147 ? 20.728 -18.160 -0.553 1.00 53.24 144 LEU A O 1
ATOM 659 N N . ALA A 1 148 ? 20.552 -16.557 1.069 1.00 53.00 145 ALA A N 1
ATOM 660 C CA . ALA A 1 148 ? 21.694 -15.764 0.569 1.00 51.45 145 ALA A CA 1
ATOM 661 C C . ALA A 1 148 ? 22.854 -15.836 1.561 1.00 50.78 145 ALA A C 1
ATOM 662 O O . ALA A 1 148 ? 22.668 -15.453 2.725 1.00 52.26 145 ALA A O 1
ATOM 664 N N . ASN A 1 149 ? 23.990 -16.350 1.095 1.00 50.21 146 ASN A N 1
ATOM 665 C CA . ASN A 1 149 ? 25.242 -16.441 1.886 1.00 51.99 146 ASN A CA 1
ATOM 666 C C . ASN A 1 149 ? 25.051 -17.407 3.060 1.00 55.31 146 ASN A C 1
ATOM 667 O O . ASN A 1 149 ? 25.721 -17.211 4.074 1.00 58.34 146 ASN A O 1
ATOM 672 N N . CYS A 1 150 ? 24.144 -18.381 2.940 1.00 59.14 147 CYS A N 1
ATOM 673 C CA . CYS A 1 150 ? 23.935 -19.389 4.018 1.00 62.80 147 CYS A CA 1
ATOM 674 C C . CYS A 1 150 ? 23.243 -20.625 3.427 1.00 67.38 147 CYS A C 1
ATOM 675 O O . CYS A 1 150 ? 22.570 -20.491 2.389 1.00 70.90 147 CYS A O 1
ATOM 678 N N . GLU A 1 151 ? 23.433 -21.784 4.065 1.00 72.21 148 GLU A N 1
ATOM 679 C CA . GLU A 1 151 ? 22.855 -23.079 3.608 1.00 74.18 148 GLU A CA 1
ATOM 680 C C . GLU A 1 151 ? 21.924 -23.688 4.661 1.00 76.15 148 GLU A C 1
ATOM 681 O O . GLU A 1 151 ? 22.138 -23.436 5.859 1.00 71.18 148 GLU A O 1
ATOM 687 N N . SER A 1 152 ? 20.939 -24.469 4.202 1.00 80.78 149 SER A N 1
ATOM 688 C CA . SER A 1 152 ? 19.964 -25.154 5.092 1.00 87.64 149 SER A CA 1
ATOM 689 C C . SER A 1 152 ? 20.416 -26.603 5.296 1.00 94.37 149 SER A C 1
ATOM 690 O O . SER A 1 152 ? 20.527 -27.336 4.291 1.00 89.50 149 SER A O 1
ATOM 693 N N . LEU A 1 153 ? 20.667 -26.986 6.551 1.00 104.85 150 LEU A N 1
ATOM 694 C CA . LEU A 1 153 ? 21.125 -28.361 6.889 1.00 115.97 150 LEU A CA 1
ATOM 695 C C . LEU A 1 153 ? 19.986 -29.371 6.684 1.00 117.36 150 LEU A C 1
ATOM 696 O O . LEU A 1 153 ? 20.263 -30.453 6.136 1.00 113.91 150 LEU A O 1
ATOM 701 N N . SER A 1 154 ? 18.760 -29.025 7.098 1.00 120.32 151 SER A N 1
ATOM 702 C CA . SER A 1 154 ? 17.585 -29.931 6.965 1.00 122.68 151 SER A CA 1
ATOM 703 C C . SER A 1 154 ? 16.949 -29.837 5.565 1.00 123.53 151 SER A C 1
ATOM 704 O O . SER A 1 154 ? 17.475 -30.497 4.651 1.00 124.72 151 SER A O 1
ATOM 707 N N . GLN A 1 155 ? 15.878 -29.044 5.397 1.00 127.15 152 GLN A N 1
ATOM 708 C CA . GLN A 1 155 ? 15.176 -28.937 4.081 1.00 126.01 152 GLN A CA 1
ATOM 709 C C . GLN A 1 155 ? 16.095 -28.380 2.998 1.00 116.96 152 GLN A C 1
ATOM 710 O O . GLN A 1 155 ? 16.954 -27.546 3.273 1.00 116.06 152 GLN A O 1
ATOM 716 N N . PRO A 1 156 ? 15.939 -28.838 1.733 1.00 107.88 153 PRO A N 1
ATOM 717 C CA . PRO A 1 156 ? 16.732 -28.327 0.617 1.00 100.06 153 PRO A CA 1
ATOM 718 C C . PRO A 1 156 ? 16.062 -27.054 0.074 1.00 92.97 153 PRO A C 1
ATOM 719 O O . PRO A 1 156 ? 14.897 -27.116 -0.285 1.00 92.09 153 PRO A O 1
ATOM 723 N N . VAL A 1 157 ? 16.797 -25.936 0.047 1.00 85.86 154 VAL A N 1
ATOM 724 C CA . VAL A 1 157 ? 16.242 -24.634 -0.437 1.00 79.14 154 VAL A CA 1
ATOM 725 C C . VAL A 1 157 ? 17.245 -23.978 -1.389 1.00 71.05 154 VAL A C 1
ATOM 726 O O . VAL A 1 157 ? 18.454 -24.138 -1.166 1.00 66.91 154 VAL A O 1
ATOM 730 N N . ALA A 1 158 ? 16.750 -23.279 -2.418 1.00 67.52 155 ALA A N 1
ATOM 731 C CA . ALA A 1 158 ? 17.648 -22.585 -3.370 1.00 64.26 155 ALA A CA 1
ATOM 732 C C . ALA A 1 158 ? 18.624 -21.730 -2.556 1.00 60.62 155 ALA A C 1
ATOM 733 O O . ALA A 1 158 ? 18.148 -20.971 -1.698 1.00 56.14 155 ALA A O 1
ATOM 735 N N . SER A 1 159 ? 19.932 -21.864 -2.803 1.00 59.81 156 SER A N 1
ATOM 736 C CA . SER A 1 159 ? 20.945 -21.090 -2.032 1.00 58.23 156 SER A CA 1
ATOM 737 C C . SER A 1 159 ? 22.025 -20.525 -2.952 1.00 57.34 156 SER A C 1
ATOM 738 O O . SER A 1 159 ? 22.433 -21.233 -3.881 1.00 59.65 156 SER A O 1
ATOM 741 N N . TYR A 1 160 ? 22.450 -19.287 -2.682 1.00 55.43 157 TYR A N 1
ATOM 742 C CA . TYR A 1 160 ? 23.532 -18.607 -3.444 1.00 52.50 157 TYR A CA 1
ATOM 743 C C . TYR A 1 160 ? 24.633 -18.282 -2.433 1.00 49.32 157 TYR A C 1
ATOM 744 O O . TYR A 1 160 ? 24.401 -17.460 -1.544 1.00 49.04 157 TYR A O 1
ATOM 753 N N . ILE A 1 161 ? 25.776 -18.961 -2.547 1.00 47.74 158 ILE A N 1
ATOM 754 C CA . ILE A 1 161 ? 26.908 -18.762 -1.594 1.00 46.15 158 ILE A CA 1
ATOM 755 C C . ILE A 1 161 ? 28.192 -18.500 -2.369 1.00 44.32 158 ILE A C 1
ATOM 756 O O . ILE A 1 161 ? 28.298 -18.828 -3.547 1.00 43.72 158 ILE A O 1
ATOM 761 N N . PRO A 1 162 ? 29.217 -17.911 -1.723 1.00 42.85 159 PRO A N 1
ATOM 762 C CA . PRO A 1 162 ? 30.474 -17.634 -2.408 1.00 43.02 159 PRO A CA 1
ATOM 763 C C . PRO A 1 162 ? 31.238 -18.930 -2.705 1.00 42.21 159 PRO A C 1
ATOM 764 O O . PRO A 1 162 ? 31.076 -19.871 -1.972 1.00 41.85 159 PRO A O 1
ATOM 768 N N . ASP A 1 163 ? 31.990 -18.944 -3.810 1.00 42.27 160 ASP A N 1
ATOM 769 C CA . ASP A 1 163 ? 32.804 -20.121 -4.194 1.00 41.57 160 ASP A CA 1
ATOM 770 C C . ASP A 1 163 ? 34.148 -19.937 -3.493 1.00 40.76 160 ASP A C 1
ATOM 771 O O . ASP A 1 163 ? 35.123 -19.485 -4.139 1.00 39.25 160 ASP A O 1
ATOM 776 N N . ASP A 1 164 ? 34.144 -20.242 -2.197 1.00 40.03 161 ASP A N 1
ATOM 777 C CA . ASP A 1 164 ? 35.312 -20.141 -1.290 1.00 40.82 161 ASP A CA 1
ATOM 778 C C . ASP A 1 164 ? 36.491 -20.955 -1.827 1.00 40.74 161 ASP A C 1
ATOM 779 O O . ASP A 1 164 ? 37.633 -20.442 -1.754 1.00 39.39 161 ASP A O 1
ATOM 784 N N . GLU A 1 165 ? 36.230 -22.171 -2.331 1.00 41.69 162 GLU A N 1
ATOM 785 C CA . GLU A 1 165 ? 37.319 -23.032 -2.862 1.00 42.34 162 GLU A CA 1
ATOM 786 C C . GLU A 1 165 ? 37.970 -22.356 -4.076 1.00 40.36 162 GLU A C 1
ATOM 787 O O . GLU A 1 165 ? 39.206 -22.337 -4.128 1.00 39.21 162 GLU A O 1
ATOM 793 N N . GLN A 1 166 ? 37.176 -21.841 -5.016 1.00 36.42 163 GLN A N 1
ATOM 794 C CA . GLN A 1 166 ? 37.734 -21.158 -6.222 1.00 37.37 163 GLN A CA 1
ATOM 795 C C . GLN A 1 166 ? 38.498 -19.889 -5.813 1.00 36.88 163 GLN A C 1
ATOM 796 O O . GLN A 1 166 ? 39.618 -19.668 -6.337 1.00 35.22 163 GLN A O 1
ATOM 802 N N . GLY A 1 167 ? 37.923 -19.103 -4.899 1.00 36.90 164 GLY A N 1
ATOM 803 C CA . GLY A 1 167 ? 38.570 -17.860 -4.446 1.00 37.38 164 GLY A CA 1
ATOM 804 C C . GLY A 1 167 ? 39.934 -18.120 -3.839 1.00 37.52 164 GLY A C 1
ATOM 805 O O . GLY A 1 167 ? 40.913 -17.486 -4.306 1.00 39.28 164 GLY A O 1
ATOM 806 N N . GLN A 1 168 ? 40.016 -19.058 -2.884 1.00 35.93 165 GLN A N 1
ATOM 807 C CA . GLN A 1 168 ? 41.318 -19.318 -2.227 1.00 34.50 165 GLN A CA 1
ATOM 808 C C . GLN A 1 168 ? 42.295 -19.903 -3.250 1.00 34.64 165 GLN A C 1
ATOM 809 O O . GLN A 1 168 ? 43.490 -19.551 -3.195 1.00 33.72 165 GLN A O 1
ATOM 815 N N . TYR A 1 169 ? 41.791 -20.733 -4.166 1.00 35.32 166 TYR A N 1
ATOM 816 C CA . TYR A 1 169 ? 42.648 -21.377 -5.195 1.00 36.75 166 TYR A CA 1
ATOM 817 C C . TYR A 1 169 ? 43.295 -20.329 -6.099 1.00 36.84 166 TYR A C 1
ATOM 818 O O . TYR A 1 169 ? 44.532 -20.345 -6.217 1.00 37.84 166 TYR A O 1
ATOM 827 N N . ASP A 1 170 ? 42.485 -19.470 -6.720 1.00 37.65 167 ASP A N 1
ATOM 828 C CA . ASP A 1 170 ? 43.047 -18.425 -7.620 1.00 39.09 167 ASP A CA 1
ATOM 829 C C . ASP A 1 170 ? 44.082 -17.596 -6.853 1.00 38.49 167 ASP A C 1
ATOM 830 O O . ASP A 1 170 ? 45.144 -17.311 -7.432 1.00 39.92 167 ASP A O 1
ATOM 835 N N . ALA A 1 171 ? 43.804 -17.277 -5.585 1.00 36.48 168 ALA A N 1
ATOM 836 C CA . ALA A 1 171 ? 44.745 -16.446 -4.800 1.00 35.53 168 ALA A CA 1
ATOM 837 C C . ALA A 1 171 ? 46.073 -17.170 -4.616 1.00 35.39 168 ALA A C 1
ATOM 838 O O . ALA A 1 171 ? 47.108 -16.631 -5.041 1.00 34.62 168 ALA A O 1
ATOM 840 N N . VAL A 1 172 ? 46.027 -18.355 -4.002 1.00 36.14 169 VAL A N 1
ATOM 841 C CA . VAL A 1 172 ? 47.256 -19.158 -3.720 1.00 34.80 169 VAL A CA 1
ATOM 842 C C . VAL A 1 172 ? 47.971 -19.516 -5.027 1.00 34.81 169 VAL A C 1
ATOM 843 O O . VAL A 1 172 ? 49.215 -19.553 -5.014 1.00 34.48 169 VAL A O 1
ATOM 847 N N . LYS A 1 173 ? 47.219 -19.758 -6.102 1.00 35.29 170 LYS A N 1
ATOM 848 C CA . LYS A 1 173 ? 47.852 -20.092 -7.405 1.00 36.85 170 LYS A CA 1
ATOM 849 C C . LYS A 1 173 ? 48.701 -18.899 -7.845 1.00 36.98 170 LYS A C 1
ATOM 850 O O . LYS A 1 173 ? 49.843 -19.112 -8.264 1.00 37.75 170 LYS A O 1
ATOM 856 N N . ALA A 1 174 ? 48.156 -17.689 -7.708 1.00 37.18 171 ALA A N 1
ATOM 857 C CA . ALA A 1 174 ? 48.876 -16.458 -8.104 1.00 37.42 171 ALA A CA 1
ATOM 858 C C . ALA A 1 174 ? 50.122 -16.288 -7.237 1.00 38.08 171 ALA A C 1
ATOM 859 O O . ALA A 1 174 ? 51.182 -15.942 -7.775 1.00 40.66 171 ALA A O 1
ATOM 861 N N . LEU A 1 175 ? 49.996 -16.532 -5.938 1.00 38.55 172 LEU A N 1
ATOM 862 C CA . LEU A 1 175 ? 51.155 -16.367 -5.015 1.00 39.18 172 LEU A CA 1
ATOM 863 C C . LEU A 1 175 ? 52.306 -17.295 -5.431 1.00 39.41 172 LEU A C 1
ATOM 864 O O . LEU A 1 175 ? 53.417 -16.778 -5.649 1.00 38.95 172 LEU A O 1
ATOM 869 N N . LEU A 1 176 ? 52.042 -18.608 -5.533 1.00 39.77 173 LEU A N 1
ATOM 870 C CA . LEU A 1 176 ? 53.073 -19.609 -5.925 1.00 39.58 173 LEU A CA 1
ATOM 871 C C . LEU A 1 176 ? 53.637 -19.257 -7.299 1.00 39.25 173 LEU A C 1
ATOM 872 O O . LEU A 1 176 ? 54.868 -19.311 -7.461 1.00 40.11 173 LEU A O 1
ATOM 877 N N . ALA A 1 177 ? 52.757 -18.938 -8.248 1.00 39.51 174 ALA A N 1
ATOM 878 C CA . ALA A 1 177 ? 53.186 -18.561 -9.617 1.00 40.35 174 ALA A CA 1
ATOM 879 C C . ALA A 1 177 ? 54.180 -17.397 -9.551 1.00 41.84 174 ALA A C 1
ATOM 880 O O . ALA A 1 177 ? 55.103 -17.383 -10.372 1.00 45.25 174 ALA A O 1
ATOM 882 N N . ALA A 1 178 ? 54.005 -16.477 -8.593 1.00 41.43 175 ALA A N 1
ATOM 883 C CA . ALA A 1 178 ? 54.901 -15.301 -8.459 1.00 43.07 175 ALA A CA 1
ATOM 884 C C . ALA A 1 178 ? 56.271 -15.713 -7.907 1.00 44.13 175 ALA A C 1
ATOM 885 O O . ALA A 1 178 ? 57.152 -14.847 -7.869 1.00 45.66 175 ALA A O 1
ATOM 887 N N . GLY A 1 179 ? 56.435 -16.959 -7.453 1.00 45.07 176 GLY A N 1
ATOM 888 C CA . GLY A 1 179 ? 57.756 -17.409 -6.969 1.00 46.27 176 GLY A CA 1
ATOM 889 C C . GLY A 1 179 ? 57.818 -17.792 -5.502 1.00 47.04 176 GLY A C 1
ATOM 890 O O . GL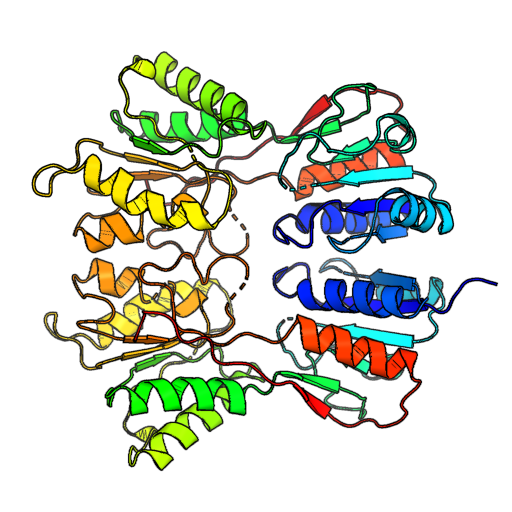Y A 1 179 ? 58.897 -18.259 -5.082 1.00 48.60 176 GLY A O 1
ATOM 891 N N . TYR A 1 180 ? 56.733 -17.631 -4.743 1.00 47.48 177 TYR A N 1
ATOM 892 C CA . TYR A 1 180 ? 56.770 -17.994 -3.299 1.00 47.71 177 TYR A CA 1
ATOM 893 C C . TYR A 1 180 ? 56.607 -19.516 -3.171 1.00 47.10 177 TYR A C 1
ATOM 894 O O . TYR A 1 180 ? 55.983 -20.129 -4.065 1.00 45.12 177 TYR A O 1
ATOM 903 N N . ARG A 1 181 ? 57.151 -20.098 -2.092 1.00 48.20 178 ARG A N 1
ATOM 904 C CA . ARG A 1 181 ? 57.126 -21.576 -1.889 1.00 50.10 178 ARG A CA 1
ATOM 905 C C . ARG A 1 181 ? 56.859 -21.984 -0.436 1.00 48.73 178 ARG A C 1
ATOM 906 O O . ARG A 1 181 ? 56.417 -23.110 -0.239 1.00 46.22 178 ARG A O 1
ATOM 914 N N . ARG A 1 182 ? 57.129 -21.118 0.543 1.00 51.19 179 ARG A N 1
ATOM 915 C CA . ARG A 1 182 ? 56.960 -21.519 1.969 1.00 52.57 179 ARG A CA 1
ATOM 916 C C . ARG A 1 182 ? 56.005 -20.576 2.694 1.00 48.21 179 ARG A C 1
ATOM 917 O O . ARG A 1 182 ? 56.401 -19.861 3.606 1.00 49.91 179 ARG A O 1
ATOM 925 N N . PRO A 1 183 ? 54.713 -20.532 2.325 1.00 42.58 180 PRO A N 1
ATOM 926 C CA . PRO A 1 183 ? 53.774 -19.663 3.016 1.00 40.97 180 PRO A CA 1
ATOM 927 C C . PRO A 1 183 ? 53.296 -20.163 4.386 1.00 40.41 180 PRO A C 1
ATOM 928 O O . PRO A 1 183 ? 53.180 -21.351 4.576 1.00 39.31 180 PRO A O 1
ATOM 932 N N . LEU A 1 184 ? 53.111 -19.225 5.319 1.00 40.58 181 LEU A N 1
ATOM 933 C CA . LEU A 1 184 ? 52.523 -19.526 6.646 1.00 38.42 181 LEU A CA 1
ATOM 934 C C . LEU A 1 184 ? 51.021 -19.390 6.397 1.00 37.33 181 LEU A C 1
ATOM 935 O O . LEU A 1 184 ? 50.612 -18.347 5.837 1.00 38.20 181 LEU A O 1
ATOM 940 N N . CYS A 1 185 ? 50.234 -20.405 6.726 1.00 36.32 182 CYS A N 1
ATOM 941 C CA . CYS A 1 185 ? 48.785 -20.322 6.418 1.00 35.23 182 CYS A CA 1
ATOM 942 C C . CYS A 1 185 ? 48.007 -20.092 7.710 1.00 35.14 182 CYS A C 1
ATOM 943 O O . CYS A 1 185 ? 48.053 -20.966 8.598 1.00 35.05 182 CYS A O 1
ATOM 946 N N . LEU A 1 186 ? 47.356 -18.934 7.809 1.00 34.42 183 LEU A N 1
ATOM 947 C CA . LEU A 1 186 ? 46.569 -18.568 9.010 1.00 34.53 183 LEU A CA 1
ATOM 948 C C . LEU A 1 186 ? 45.094 -18.662 8.644 1.00 34.20 183 LEU A C 1
ATOM 949 O O . LEU A 1 186 ? 44.588 -17.713 8.011 1.00 34.60 183 LEU A O 1
ATOM 954 N N . HIS A 1 187 ? 44.445 -19.741 9.085 1.00 33.88 184 HIS A N 1
ATOM 955 C CA . HIS A 1 187 ? 43.020 -20.036 8.771 1.00 34.32 184 HIS A CA 1
ATOM 956 C C . HIS A 1 187 ? 42.050 -19.419 9.785 1.00 34.93 184 HIS A C 1
ATOM 957 O O . HIS A 1 187 ? 42.458 -19.123 10.925 1.00 34.76 184 HIS A O 1
ATOM 964 N N . LEU A 1 188 ? 40.795 -19.280 9.362 1.00 35.72 185 LEU A N 1
ATOM 965 C CA . LEU A 1 188 ? 39.694 -18.760 10.206 1.00 37.33 185 LEU A CA 1
ATOM 966 C C . LEU A 1 188 ? 39.232 -19.911 11.095 1.00 38.75 185 LEU A C 1
ATOM 967 O O . LEU A 1 188 ? 39.734 -21.021 10.973 1.00 39.82 185 LEU A O 1
ATOM 972 N N . PRO A 1 189 ? 38.276 -19.711 12.027 1.00 40.05 186 PRO A N 1
ATOM 973 C CA . PRO A 1 189 ? 37.813 -20.806 12.884 1.00 39.57 186 PRO A CA 1
ATOM 974 C C . PRO A 1 189 ? 37.450 -22.021 12.025 1.00 39.85 186 PRO A C 1
ATOM 975 O O . PRO A 1 189 ? 36.788 -21.857 11.016 1.00 41.59 186 PRO A O 1
ATOM 979 N N . ALA A 1 190 ? 37.853 -23.203 12.481 1.00 39.39 187 ALA A N 1
ATOM 980 C CA . ALA A 1 190 ? 37.658 -24.476 11.751 1.00 38.93 187 ALA A CA 1
ATOM 981 C C . ALA A 1 190 ? 36.190 -24.804 11.454 1.00 39.13 187 ALA A C 1
ATOM 982 O O . ALA A 1 190 ? 35.914 -25.215 10.312 1.00 38.70 187 ALA A O 1
ATOM 984 N N . SER A 1 191 ? 35.294 -24.660 12.435 1.00 41.43 188 SER A N 1
ATOM 985 C CA . SER A 1 191 ? 33.864 -25.036 12.241 1.00 43.14 188 SER A CA 1
ATOM 986 C C . SER A 1 191 ? 33.154 -24.093 11.262 1.00 43.54 188 SER A C 1
ATOM 987 O O . SER A 1 191 ? 32.125 -24.529 10.706 1.00 44.20 188 SER A O 1
ATOM 990 N N . GLN A 1 192 ? 33.642 -22.856 11.077 1.00 44.96 189 GLN A N 1
ATOM 991 C CA . GLN A 1 192 ? 32.960 -21.957 10.100 1.00 45.48 189 GLN A CA 1
ATOM 992 C C . GLN A 1 192 ? 32.953 -22.675 8.760 1.00 45.26 189 GLN A C 1
ATOM 993 O O . GLN A 1 192 ? 34.003 -23.089 8.266 1.00 45.79 189 GLN A O 1
ATOM 999 N N . PRO A 1 193 ? 31.776 -22.797 8.115 1.00 45.23 190 PRO A N 1
ATOM 1000 C CA . PRO A 1 193 ? 31.657 -23.541 6.856 1.00 44.34 190 PRO A CA 1
ATOM 1001 C C . PRO A 1 193 ? 32.639 -23.177 5.727 1.00 41.56 190 PRO A C 1
ATOM 1002 O O . PRO A 1 193 ? 33.009 -24.060 4.997 1.00 41.89 190 PRO A O 1
ATOM 1006 N N . ALA A 1 194 ? 33.058 -21.921 5.619 1.00 38.85 191 ALA A N 1
ATOM 1007 C CA . ALA A 1 194 ? 33.980 -21.552 4.520 1.00 38.21 191 ALA A CA 1
ATOM 1008 C C . ALA A 1 194 ? 35.413 -22.028 4.770 1.00 36.67 191 ALA A C 1
ATOM 1009 O O . ALA A 1 194 ? 36.103 -22.354 3.786 1.00 35.56 191 ALA A O 1
ATOM 1011 N N . THR A 1 195 ? 35.830 -22.103 6.032 1.00 36.60 192 THR A N 1
ATOM 1012 C CA . THR A 1 195 ? 37.251 -22.422 6.342 1.00 36.55 192 THR A CA 1
ATOM 1013 C C . THR A 1 195 ? 37.759 -23.687 5.643 1.00 38.06 192 THR A C 1
ATOM 1014 O O . THR A 1 195 ? 38.874 -23.617 5.083 1.00 37.75 192 THR A O 1
ATOM 1018 N N . ILE A 1 196 ? 36.991 -24.782 5.675 1.00 39.35 193 ILE A N 1
ATOM 1019 C CA . ILE A 1 196 ? 37.450 -26.066 5.062 1.00 40.14 193 ILE A CA 1
ATOM 1020 C C . ILE A 1 196 ? 37.452 -25.964 3.530 1.00 40.39 193 ILE A C 1
ATOM 1021 O O . ILE A 1 196 ? 38.330 -26.597 2.908 1.00 41.01 193 ILE A O 1
ATOM 1026 N N . ARG A 1 197 ? 36.504 -25.224 2.947 1.00 40.47 194 ARG A N 1
ATOM 1027 C CA . ARG A 1 197 ? 36.435 -25.052 1.470 1.00 39.94 194 ARG A CA 1
ATOM 1028 C C . ARG A 1 197 ? 37.632 -24.217 1.002 1.00 39.77 194 ARG A C 1
ATOM 1029 O O . ARG A 1 197 ? 38.239 -24.595 -0.008 1.00 39.89 194 ARG A O 1
ATOM 1037 N N . ARG A 1 198 ? 37.968 -23.144 1.726 1.00 37.94 195 ARG A N 1
ATOM 1038 C CA . ARG A 1 198 ? 39.126 -22.294 1.346 1.00 38.00 195 ARG A CA 1
ATOM 1039 C C . ARG A 1 198 ? 40.388 -23.160 1.431 1.00 36.33 195 ARG A C 1
ATOM 1040 O O . ARG A 1 198 ? 41.225 -23.082 0.522 1.00 35.66 195 ARG A O 1
ATOM 1048 N N . ARG A 1 199 ? 40.501 -24.000 2.459 1.00 36.27 196 ARG A N 1
ATOM 1049 C CA . ARG A 1 199 ? 41.723 -24.836 2.584 1.00 36.76 196 ARG A CA 1
ATOM 1050 C C . ARG A 1 199 ? 41.789 -25.846 1.422 1.00 37.91 196 ARG A C 1
ATOM 1051 O O . ARG A 1 199 ? 42.919 -26.154 0.999 1.00 36.50 196 ARG A O 1
ATOM 1059 N N . ARG A 1 200 ? 40.655 -26.362 0.923 1.00 39.46 197 ARG A N 1
ATOM 1060 C CA . ARG A 1 200 ? 40.765 -27.274 -0.253 1.00 40.93 197 ARG A CA 1
ATOM 1061 C C . ARG A 1 200 ? 41.418 -26.501 -1.399 1.00 40.30 197 ARG A C 1
ATOM 1062 O O . ARG A 1 200 ? 42.286 -27.077 -2.051 1.00 42.96 197 ARG A O 1
ATOM 1070 N N . GLY A 1 201 ? 40.987 -25.255 -1.632 1.00 38.77 198 GLY A N 1
ATOM 1071 C CA . GLY A 1 201 ? 41.537 -24.413 -2.711 1.00 37.90 198 GLY A CA 1
ATOM 1072 C C . GLY A 1 201 ? 43.031 -24.214 -2.544 1.00 37.15 198 GLY A C 1
ATOM 1073 O O . GLY A 1 201 ? 43.779 -24.402 -3.525 1.00 38.38 198 GLY A O 1
ATOM 1074 N N . LEU A 1 202 ? 43.445 -23.861 -1.328 1.00 36.91 199 LEU A N 1
ATOM 1075 C CA . LEU A 1 202 ? 44.875 -23.631 -0.999 1.00 36.76 199 LEU A CA 1
ATOM 1076 C C . LEU A 1 202 ? 45.682 -24.898 -1.294 1.00 36.56 199 LEU A C 1
ATOM 1077 O O . LEU A 1 202 ? 46.721 -24.796 -1.990 1.00 35.87 199 LEU A O 1
ATOM 1082 N N . GLU A 1 203 ? 45.190 -26.039 -0.803 1.00 36.31 200 GLU A N 1
ATOM 1083 C CA . GLU A 1 203 ? 45.856 -27.357 -0.970 1.00 36.98 200 GLU A CA 1
ATOM 1084 C C . GLU A 1 203 ? 45.968 -27.710 -2.463 1.00 35.95 200 GLU A C 1
ATOM 1085 O O . GLU A 1 203 ? 47.073 -28.137 -2.904 1.00 34.84 200 GLU A O 1
ATOM 1091 N N . ARG A 1 204 ? 44.881 -27.516 -3.215 1.00 36.19 201 ARG A N 1
ATOM 1092 C CA . ARG A 1 204 ? 44.874 -27.843 -4.663 1.00 36.60 201 ARG A CA 1
ATOM 1093 C C . ARG A 1 204 ? 45.923 -26.978 -5.369 1.00 36.24 201 ARG A C 1
ATOM 1094 O O . ARG A 1 204 ? 46.693 -27.530 -6.168 1.00 36.78 201 ARG A O 1
ATOM 1102 N N . ALA A 1 205 ? 46.001 -25.692 -5.025 1.00 35.19 202 ALA A N 1
ATOM 1103 C CA . ALA A 1 205 ? 47.006 -24.814 -5.663 1.00 35.24 202 ALA A CA 1
ATOM 1104 C C . ALA A 1 205 ? 48.411 -25.319 -5.316 1.00 34.94 202 ALA A C 1
ATOM 1105 O O . ALA A 1 205 ? 49.242 -25.460 -6.237 1.00 34.91 202 ALA A O 1
ATOM 1107 N N . CYS A 1 206 ? 48.663 -25.600 -4.035 1.00 35.19 203 CYS A N 1
ATOM 1108 C CA . CYS A 1 206 ? 49.997 -26.118 -3.618 1.00 36.82 203 CYS A CA 1
ATOM 1109 C C . CYS A 1 206 ? 50.349 -27.447 -4.307 1.00 36.03 203 CYS A C 1
ATOM 1110 O O . CYS A 1 206 ? 51.500 -27.568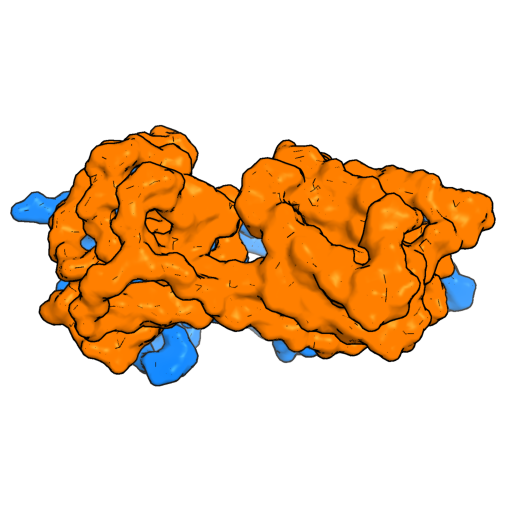 -4.794 1.00 36.02 203 CYS A O 1
ATOM 1113 N N . ARG A 1 207 ? 49.424 -28.411 -4.324 1.00 34.68 204 ARG A N 1
ATOM 1114 C CA . ARG A 1 207 ? 49.741 -29.724 -4.951 1.00 35.52 204 ARG A CA 1
ATOM 1115 C C . ARG A 1 207 ? 49.993 -29.539 -6.458 1.00 35.23 204 ARG A C 1
ATOM 1116 O O . ARG A 1 207 ? 50.916 -30.196 -6.979 1.00 34.97 204 ARG A O 1
ATOM 1124 N N . GLU A 1 208 ? 49.216 -28.687 -7.137 1.00 35.26 205 GLU A N 1
ATOM 1125 C CA . GLU A 1 208 ? 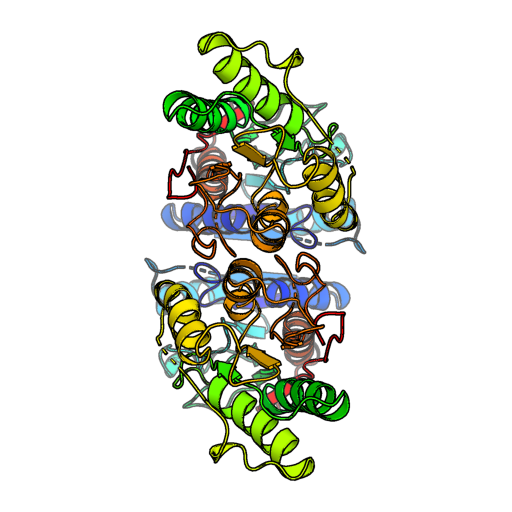49.437 -28.453 -8.600 1.00 35.22 205 GLU A CA 1
ATOM 1126 C C . GLU A 1 208 ? 50.809 -27.811 -8.824 1.00 34.96 205 GLU A C 1
ATOM 1127 O O . GLU A 1 208 ? 51.325 -27.913 -9.950 1.00 35.09 205 GLU A O 1
ATOM 1133 N N . ALA A 1 209 ? 51.391 -27.210 -7.784 1.00 35.86 206 ALA A N 1
ATOM 1134 C CA . ALA A 1 209 ? 52.716 -26.557 -7.912 1.00 37.22 206 ALA A CA 1
ATOM 1135 C C . ALA A 1 209 ? 53.819 -27.487 -7.397 1.00 37.24 206 ALA A C 1
ATOM 1136 O O . ALA A 1 209 ? 54.956 -27.031 -7.257 1.00 37.63 206 ALA A O 1
ATOM 1138 N N . GLY A 1 210 ? 53.477 -28.739 -7.103 1.00 38.82 207 GLY A N 1
ATOM 1139 C CA . GLY A 1 210 ? 54.458 -29.727 -6.615 1.00 39.66 207 GLY A CA 1
ATOM 1140 C C . GLY A 1 210 ? 54.812 -29.520 -5.159 1.00 39.74 207 GLY A C 1
ATOM 1141 O O . GLY A 1 210 ? 55.925 -29.909 -4.788 1.00 41.89 207 GLY A O 1
ATOM 1142 N N . ILE A 1 211 ? 53.899 -28.939 -4.370 1.00 40.19 208 ILE A N 1
ATOM 1143 C CA . ILE A 1 211 ? 54.131 -28.679 -2.913 1.00 39.34 208 ILE A CA 1
ATOM 1144 C C . ILE A 1 211 ? 53.102 -29.458 -2.086 1.00 38.80 208 ILE A C 1
ATOM 1145 O O . ILE A 1 211 ? 51.908 -29.409 -2.430 1.00 37.77 208 ILE A O 1
ATOM 1150 N N . GLU A 1 212 ? 53.548 -30.174 -1.057 1.00 39.54 209 GLU A N 1
ATOM 1151 C CA . GLU A 1 212 ? 52.581 -30.914 -0.208 1.00 40.33 209 GLU A CA 1
ATOM 1152 C C . GLU A 1 212 ? 52.169 -29.967 0.909 1.00 40.77 209 GLU A C 1
ATOM 1153 O O . GLU A 1 212 ? 52.965 -29.648 1.791 1.00 43.07 209 GLU A O 1
ATOM 1159 N N . PRO A 1 213 ? 50.908 -29.496 0.911 1.00 39.56 210 PRO A N 1
ATOM 1160 C CA . PRO A 1 213 ? 50.468 -28.535 1.921 1.00 39.09 210 PRO A CA 1
ATOM 1161 C C . PRO A 1 213 ? 50.629 -29.050 3.358 1.00 39.41 210 PRO A C 1
ATOM 1162 O O . PRO A 1 213 ? 50.796 -28.241 4.228 1.00 40.34 210 PRO A O 1
ATOM 1166 N N . ASP A 1 214 ? 50.634 -30.364 3.568 1.00 40.79 211 ASP A N 1
ATOM 1167 C CA . ASP A 1 214 ? 50.794 -30.881 4.957 1.00 42.97 211 ASP A CA 1
ATOM 1168 C C . ASP A 1 214 ? 52.188 -30.517 5.490 1.00 44.13 211 ASP A C 1
ATOM 1169 O O . ASP A 1 214 ? 52.344 -30.510 6.729 1.00 44.95 211 ASP A O 1
ATOM 1174 N N . HIS A 1 215 ? 53.139 -30.178 4.607 1.00 45.66 212 HIS A N 1
ATOM 1175 C CA . HIS A 1 215 ? 54.514 -29.848 5.084 1.00 47.78 212 HIS A CA 1
ATOM 1176 C C . HIS A 1 215 ? 54.645 -28.372 5.465 1.00 45.33 212 HIS A C 1
ATOM 1177 O O . HIS A 1 215 ? 55.706 -28.018 6.008 1.00 43.71 212 HIS A O 1
ATOM 1184 N N . LEU A 1 216 ? 53.619 -27.559 5.188 1.00 44.29 213 LEU A N 1
ATOM 1185 C CA . LEU A 1 216 ? 53.647 -26.107 5.520 1.00 42.93 213 LEU A CA 1
ATOM 1186 C C . LEU A 1 216 ? 53.171 -25.901 6.957 1.00 42.58 213 LEU A C 1
ATOM 1187 O O . LEU A 1 216 ? 52.605 -26.845 7.539 1.00 42.62 213 LEU A O 1
ATOM 1192 N N . SER A 1 217 ? 53.388 -24.695 7.486 1.00 43.47 214 SER A N 1
ATOM 1193 C CA . SER A 1 217 ? 52.935 -24.325 8.850 1.00 41.84 214 SER A CA 1
ATOM 1194 C C . SER A 1 217 ? 51.494 -23.819 8.748 1.00 39.60 214 SER A C 1
ATOM 1195 O O . SER A 1 217 ? 51.265 -22.867 7.973 1.00 37.45 214 SER A O 1
ATOM 1198 N N . HIS A 1 218 ? 50.569 -24.453 9.471 1.00 38.54 215 HIS A N 1
ATOM 1199 C CA . HIS A 1 218 ? 49.137 -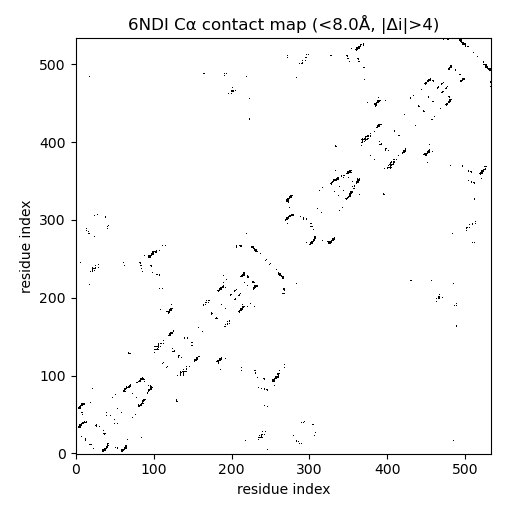24.051 9.495 1.00 37.94 215 HIS A CA 1
ATOM 1200 C C . HIS A 1 218 ? 48.731 -23.649 10.915 1.00 37.31 215 HIS A C 1
ATOM 1201 O O . HIS A 1 218 ? 49.338 -24.130 11.857 1.00 38.84 215 HIS A O 1
ATOM 1208 N N . SER A 1 219 ? 47.749 -22.766 11.044 1.00 37.16 216 SER A N 1
ATOM 1209 C CA . SER A 1 219 ? 47.254 -22.336 12.372 1.00 36.39 216 SER A CA 1
ATOM 1210 C C . SER A 1 219 ? 45.789 -21.939 12.219 1.00 36.48 216 SER A C 1
ATOM 1211 O O . SER A 1 219 ? 45.443 -21.346 11.163 1.00 35.93 216 SER A O 1
ATOM 1214 N N . TYR A 1 220 ? 44.970 -22.310 13.202 1.00 37.17 217 TYR A N 1
ATOM 1215 C CA . TYR A 1 220 ? 43.522 -21.997 13.205 1.00 38.97 217 TYR A CA 1
ATOM 1216 C C . TYR A 1 220 ? 43.215 -21.013 14.328 1.00 41.90 217 TYR A C 1
ATOM 1217 O O . TYR A 1 220 ? 43.683 -21.159 15.454 1.00 43.29 217 TYR A O 1
ATOM 1234 N N . GLY A 1 222 ? 40.676 -19.002 16.974 1.00 45.38 219 GLY A N 1
ATOM 1235 C CA . GLY A 1 222 ? 39.573 -19.390 17.834 1.00 46.05 219 GLY A CA 1
ATOM 1236 C C . GLY A 1 222 ? 38.394 -18.482 17.532 1.00 48.96 219 GLY A C 1
ATOM 1237 O O . GLY A 1 222 ? 38.656 -17.349 17.070 1.00 49.90 219 GLY A O 1
ATOM 1238 N N . GLN A 1 223 ? 37.155 -18.934 17.762 1.00 53.28 220 GLN A N 1
ATOM 1239 C CA . GLN A 1 223 ? 35.942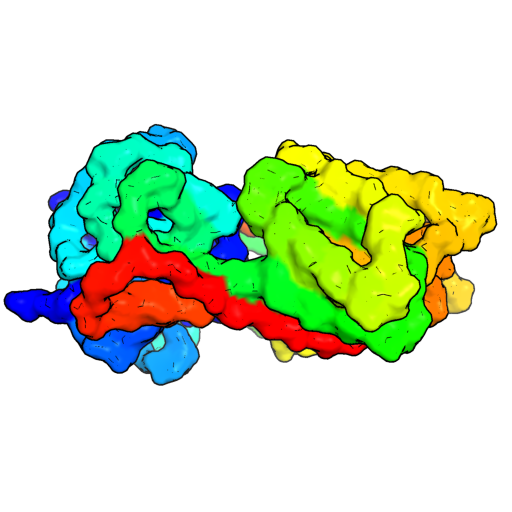 -18.104 17.478 1.00 57.66 220 GLN A CA 1
ATOM 1240 C C . GLN A 1 223 ? 35.912 -16.854 18.376 1.00 58.79 220 GLN A C 1
ATOM 1241 O O . GLN A 1 223 ? 36.091 -17.001 19.596 1.00 57.98 220 GLN A O 1
ATOM 1247 N N . GLY A 1 224 ? 35.667 -15.674 17.789 1.00 60.24 221 GLY A N 1
ATOM 1248 C CA . GLY A 1 224 ? 35.600 -14.402 18.543 1.00 59.37 221 GLY A CA 1
ATOM 1249 C C . GLY A 1 224 ? 36.702 -13.433 18.138 1.00 58.85 221 GLY A C 1
ATOM 1250 O O . GLY A 1 224 ? 37.863 -13.888 17.979 1.00 54.60 221 GLY A O 1
ATOM 1251 N N . ASP A 1 225 ? 36.356 -12.139 18.032 1.00 60.58 222 ASP A N 1
ATOM 1252 C CA . ASP A 1 225 ? 37.281 -11.040 17.626 1.00 59.49 222 ASP A CA 1
ATOM 1253 C C . ASP A 1 225 ? 38.411 -10.875 18.645 1.00 56.91 222 ASP A C 1
ATOM 1254 O O . ASP A 1 225 ? 39.432 -10.229 18.305 1.00 53.05 222 ASP A O 1
ATOM 1259 N N . GLU A 1 226 ? 38.239 -11.418 19.851 1.00 58.53 223 GLU A N 1
ATOM 1260 C CA . GLU A 1 226 ? 39.330 -11.275 20.846 1.00 60.80 223 GLU A CA 1
ATOM 1261 C C . GLU A 1 226 ? 40.530 -12.107 20.377 1.00 61.28 223 GLU A C 1
ATOM 1262 O O . GLU A 1 226 ? 41.669 -11.750 20.764 1.00 63.80 223 GLU A O 1
ATOM 1268 N N . HIS A 1 227 ? 40.292 -13.112 19.516 1.00 57.39 224 HIS A N 1
ATOM 1269 C CA . HIS A 1 227 ? 41.383 -14.003 19.030 1.00 54.44 224 HIS A CA 1
ATOM 1270 C C . HIS A 1 227 ? 42.206 -13.359 17.909 1.00 51.80 224 HIS A C 1
ATOM 1271 O O . HIS A 1 227 ? 43.295 -13.901 17.633 1.00 52.86 224 HIS A O 1
ATOM 1278 N N . TYR A 1 228 ? 41.731 -12.278 17.281 1.00 47.87 225 TYR A N 1
ATOM 1279 C CA . TYR A 1 228 ? 42.594 -11.630 16.256 1.00 46.42 225 TYR A CA 1
ATOM 1280 C C . TYR A 1 228 ? 43.910 -11.198 16.922 1.00 47.96 225 TYR A C 1
ATOM 1281 O O . TYR A 1 228 ? 44.920 -11.078 16.222 1.00 49.91 225 TYR A O 1
ATOM 1290 N N . HIS A 1 229 ? 43.911 -11.003 18.243 1.00 51.67 226 HIS A N 1
ATOM 1291 C CA . HIS A 1 229 ? 45.160 -10.575 18.928 1.00 54.67 226 HIS A CA 1
ATOM 1292 C C . HIS A 1 229 ? 46.112 -11.751 19.166 1.00 52.24 226 HIS A C 1
ATOM 1293 O O . HIS A 1 229 ? 47.175 -11.504 19.756 1.00 50.63 226 HIS A O 1
ATOM 1300 N N . ASP A 1 230 ? 45.766 -12.966 18.722 1.00 50.87 227 ASP A N 1
ATOM 1301 C CA . ASP A 1 230 ? 46.666 -14.144 18.901 1.00 48.81 227 ASP A CA 1
ATOM 1302 C C . ASP A 1 230 ? 47.580 -14.273 17.671 1.00 46.32 227 ASP A C 1
ATOM 1303 O O . ASP A 1 230 ? 48.644 -14.921 17.771 1.00 45.69 227 ASP A O 1
ATOM 1308 N N . ILE A 1 231 ? 47.186 -13.648 16.561 1.00 43.73 228 ILE A N 1
ATOM 1309 C CA . ILE A 1 231 ? 47.940 -13.704 15.277 1.00 43.31 228 ILE A CA 1
ATOM 1310 C C . ILE A 1 231 ? 49.392 -13.259 15.433 1.00 44.80 228 ILE A C 1
ATOM 1311 O O . ILE A 1 231 ? 50.288 -13.933 14.929 1.00 48.09 228 ILE A O 1
ATOM 1316 N N . PRO A 1 232 ? 49.698 -12.109 16.071 1.00 45.84 229 PRO A N 1
ATOM 1317 C CA . PRO A 1 232 ? 51.090 -11.674 16.198 1.00 45.79 229 PRO A CA 1
ATOM 1318 C C . PRO A 1 232 ? 51.984 -12.758 16.826 1.00 46.77 229 PRO A C 1
ATOM 1319 O O . PRO A 1 232 ? 53.052 -13.028 16.298 1.00 47.00 229 PRO A O 1
ATOM 1323 N N . ALA A 1 233 ? 51.521 -13.381 17.912 1.00 46.79 230 ALA A N 1
ATOM 1324 C CA . ALA A 1 233 ? 52.313 -14.441 18.580 1.00 46.99 230 ALA A CA 1
ATOM 1325 C C . ALA A 1 233 ? 52.574 -15.593 17.600 1.00 47.07 230 ALA A C 1
ATOM 1326 O O . ALA A 1 233 ? 53.713 -16.118 17.587 1.00 47.24 230 ALA A O 1
ATOM 1328 N N . VAL A 1 234 ? 51.564 -15.972 16.812 1.00 45.92 231 VAL A N 1
ATOM 1329 C CA . VAL A 1 234 ? 51.746 -17.083 15.835 1.00 47.40 231 VAL A CA 1
ATOM 1330 C C . VAL A 1 234 ? 52.801 -16.673 14.798 1.00 47.62 231 VAL A C 1
ATOM 1331 O O . VAL A 1 234 ? 53.645 -17.520 14.463 1.00 50.29 231 VAL A O 1
ATOM 1335 N N . VAL A 1 235 ? 52.753 -15.433 14.303 1.00 44.75 232 VAL A N 1
ATOM 1336 C CA . VAL A 1 235 ? 53.747 -14.985 13.283 1.00 44.07 232 VAL A CA 1
ATOM 1337 C C . VAL A 1 235 ? 55.156 -14.963 13.892 1.00 44.40 232 VAL A C 1
ATOM 1338 O O . VAL A 1 235 ? 56.061 -15.529 13.264 1.00 42.74 232 VAL A O 1
ATOM 1342 N N . LEU A 1 236 ? 55.332 -14.336 15.061 1.00 45.91 233 LEU A N 1
ATOM 1343 C CA . LEU A 1 236 ? 56.672 -14.247 15.718 1.00 49.40 233 LEU A CA 1
ATOM 1344 C C . LEU A 1 236 ? 57.196 -15.647 16.073 1.00 50.88 233 LEU A C 1
ATOM 1345 O O . LEU A 1 236 ? 58.437 -15.822 16.118 1.00 51.31 233 LEU A O 1
ATOM 1350 N N . ALA A 1 237 ? 56.292 -16.593 16.342 1.00 51.02 234 ALA A N 1
ATOM 1351 C CA . ALA A 1 237 ? 56.711 -17.973 16.688 1.00 52.50 234 ALA A CA 1
ATOM 1352 C C . ALA A 1 237 ? 57.423 -18.606 15.492 1.00 53.19 234 ALA A C 1
ATOM 1353 O O . ALA A 1 237 ? 58.246 -19.508 15.725 1.00 56.34 234 ALA A O 1
ATOM 1355 N N . HIS A 1 238 ? 57.121 -18.148 14.270 1.00 51.91 235 HIS A N 1
ATOM 1356 C CA . HIS A 1 238 ? 57.758 -18.727 13.055 1.00 52.83 235 HIS A CA 1
ATOM 1357 C C . HIS A 1 238 ? 58.953 -17.868 12.619 1.00 55.04 235 HIS A C 1
ATOM 1358 O O . HIS A 1 238 ? 59.464 -18.104 11.514 1.00 56.00 235 HIS A O 1
ATOM 1365 N N . ILE A 1 239 ? 59.391 -16.936 13.471 1.00 60.88 236 ILE A N 1
ATOM 1366 C CA . ILE A 1 239 ? 60.575 -16.077 13.161 1.00 66.69 236 ILE A CA 1
ATOM 1367 C C . ILE A 1 239 ? 61.679 -16.412 14.167 1.00 72.55 236 ILE A C 1
ATOM 1368 O O . ILE A 1 239 ? 61.459 -16.196 15.373 1.00 73.50 236 ILE A O 1
ATOM 1373 N N . ARG A 1 240 ? 62.814 -16.910 13.677 1.00 82.91 237 ARG A N 1
ATOM 1374 C CA . ARG A 1 240 ? 63.964 -17.269 14.547 1.00 91.13 237 ARG A CA 1
ATOM 1375 C C . ARG A 1 240 ? 65.098 -16.253 14.363 1.00 96.52 237 ARG A C 1
ATOM 1376 O O . ARG A 1 240 ? 65.655 -16.177 13.251 1.00 96.51 237 ARG A O 1
ATOM 1384 N N . GLU A 1 241 ? 65.395 -15.495 15.425 1.00 101.18 238 GLU A N 1
ATOM 1385 C CA . GLU A 1 241 ? 66.492 -14.487 15.464 1.00 100.91 238 GLU A CA 1
ATOM 1386 C C . GLU A 1 241 ? 66.310 -13.441 14.358 1.00 96.48 238 GLU A C 1
ATOM 1387 O O . GLU A 1 241 ? 67.318 -13.081 13.729 1.00 98.97 238 GLU A O 1
ATOM 1393 N N . GLY A 1 242 ? 65.074 -12.993 14.119 1.00 94.89 239 GLY A N 1
ATOM 1394 C CA . GLY A 1 242 ? 64.808 -11.950 13.106 1.00 92.39 239 GLY A CA 1
ATOM 1395 C C . GLY A 1 242 ? 64.529 -12.486 11.707 1.00 87.09 239 GLY A C 1
ATOM 1396 O O . GLY A 1 242 ? 63.861 -11.758 10.943 1.00 84.55 239 GLY A O 1
ATOM 1397 N N . LYS A 1 243 ? 65.033 -13.677 11.354 1.00 82.16 240 LYS A N 1
ATOM 1398 C CA . LYS A 1 243 ? 64.774 -14.223 9.989 1.00 81.82 240 LYS A CA 1
ATOM 1399 C C . LYS A 1 243 ? 63.534 -15.117 10.015 1.00 77.21 240 LYS A C 1
ATOM 1400 O O . LYS A 1 243 ? 63.478 -16.084 10.770 1.00 79.10 240 LYS A O 1
ATOM 1406 N N . PRO A 1 244 ? 62.511 -14.843 9.176 1.00 71.10 241 PRO A N 1
ATOM 1407 C CA . PRO A 1 244 ? 61.304 -15.669 9.157 1.00 68.00 241 PRO A CA 1
ATOM 1408 C C . PRO A 1 244 ? 61.492 -17.045 8.489 1.00 64.03 241 PRO A C 1
ATOM 1409 O O . PRO A 1 244 ? 62.282 -17.154 7.556 1.00 59.18 241 PRO A O 1
ATOM 1413 N N . GLY A 1 245 ? 60.761 -18.050 8.994 1.00 61.35 242 GLY A N 1
ATOM 1414 C CA . GLY A 1 245 ? 60.782 -19.432 8.473 1.00 59.02 242 GLY A CA 1
ATOM 1415 C C . GLY A 1 245 ? 59.682 -19.627 7.441 1.00 57.67 242 GLY A C 1
ATOM 1416 O O . GLY A 1 245 ? 59.187 -20.758 7.295 1.00 61.12 242 GLY A O 1
ATOM 1417 N N . PHE A 1 246 ? 59.296 -18.536 6.776 1.00 53.04 243 PHE A N 1
ATOM 1418 C CA . PHE A 1 246 ? 58.255 -18.511 5.718 1.00 48.31 243 PHE A CA 1
ATOM 1419 C C . PHE A 1 246 ? 58.605 -17.376 4.752 1.00 45.03 243 PHE A C 1
ATOM 1420 O O . PHE A 1 246 ? 59.298 -16.443 5.168 1.00 44.12 243 PHE A O 1
ATOM 1428 N N . ASP A 1 247 ? 58.182 -17.472 3.496 1.00 43.21 244 ASP A N 1
ATOM 1429 C CA . ASP A 1 247 ? 58.505 -16.402 2.513 1.00 43.46 244 ASP A CA 1
ATOM 1430 C C . ASP A 1 247 ? 57.230 -15.617 2.184 1.00 41.09 244 ASP A C 1
ATOM 1431 O O . ASP A 1 247 ? 57.315 -14.621 1.449 1.00 41.71 244 ASP A O 1
ATOM 1436 N N . SER A 1 248 ? 56.100 -16.055 2.737 1.00 38.59 245 SER A N 1
ATOM 1437 C CA . SER A 1 248 ? 54.796 -15.409 2.470 1.00 36.50 245 SER A CA 1
ATOM 1438 C C . SER A 1 248 ? 53.794 -15.768 3.569 1.00 35.68 245 SER A C 1
ATOM 1439 O O . SER A 1 248 ? 54.124 -16.626 4.420 1.00 35.88 245 SER A O 1
ATOM 1442 N N . VAL A 1 249 ? 52.619 -15.133 3.543 1.00 34.78 246 VAL A N 1
ATOM 1443 C CA . VAL A 1 249 ? 51.589 -15.401 4.584 1.00 35.23 246 VAL A CA 1
ATOM 1444 C C . VAL A 1 249 ? 50.197 -15.403 3.951 1.00 34.53 246 VAL A C 1
ATOM 1445 O O . VAL A 1 249 ? 49.763 -14.361 3.469 1.00 34.14 246 VAL A O 1
ATOM 1449 N N . ILE A 1 250 ? 49.504 -16.534 4.016 1.00 34.64 247 ILE A N 1
ATOM 1450 C CA . ILE A 1 250 ? 48.127 -16.603 3.447 1.00 33.88 247 ILE A CA 1
ATOM 1451 C C . ILE A 1 250 ? 47.176 -16.346 4.616 1.00 33.81 247 ILE A C 1
ATOM 1452 O O . ILE A 1 250 ? 47.216 -17.121 5.586 1.00 35.12 247 ILE A O 1
ATOM 1457 N N . CYS A 1 251 ? 46.408 -15.259 4.538 1.00 32.90 248 CYS A N 1
ATOM 1458 C CA . CYS A 1 251 ? 45.518 -14.868 5.657 1.00 33.44 248 CYS A CA 1
ATOM 1459 C C . CYS A 1 251 ? 44.073 -15.267 5.388 1.00 33.67 248 CYS A C 1
ATOM 1460 O O . CYS A 1 251 ? 43.610 -15.095 4.250 1.00 35.43 248 CYS A O 1
ATOM 1463 N N . GLY A 1 252 ? 43.396 -15.756 6.427 1.00 33.54 249 GLY A N 1
ATOM 1464 C CA . GLY A 1 252 ? 41.987 -16.166 6.319 1.00 33.18 249 GLY A CA 1
ATOM 1465 C C . GLY A 1 252 ? 41.110 -15.003 5.902 1.00 33.04 249 GLY A C 1
ATOM 1466 O O . GLY A 1 252 ? 40.077 -15.254 5.282 1.00 32.52 249 GLY A O 1
ATOM 1467 N N . ASN A 1 253 ? 41.479 -13.777 6.294 1.00 33.65 250 ASN A N 1
ATOM 1468 C CA . ASN A 1 253 ? 40.688 -12.581 5.902 1.00 33.64 250 ASN A CA 1
ATOM 1469 C C . ASN A 1 253 ? 41.592 -11.352 6.044 1.00 35.06 250 ASN A C 1
ATOM 1470 O O . ASN A 1 253 ? 42.726 -11.510 6.573 1.00 35.28 250 ASN A O 1
ATOM 1475 N N . ASP A 1 254 ? 41.105 -10.184 5.603 1.00 36.09 251 ASP A N 1
ATOM 1476 C CA . ASP A 1 254 ? 41.896 -8.922 5.637 1.00 36.45 251 ASP A CA 1
ATOM 1477 C C . ASP A 1 254 ? 42.159 -8.496 7.087 1.00 37.64 251 ASP A C 1
ATOM 1478 O O . ASP A 1 254 ? 43.167 -7.786 7.323 1.00 37.64 251 ASP A O 1
ATOM 1483 N N . ARG A 1 255 ? 41.289 -8.881 8.023 1.00 38.70 252 ARG A N 1
ATOM 1484 C CA . ARG A 1 255 ? 41.537 -8.513 9.442 1.00 39.75 252 ARG A CA 1
ATOM 1485 C C . ARG A 1 255 ? 42.777 -9.265 9.915 1.00 38.76 252 ARG A C 1
ATOM 1486 O O . ARG A 1 255 ? 43.550 -8.684 10.679 1.00 38.28 252 ARG A O 1
ATOM 1494 N N . ILE A 1 256 ? 42.968 -10.503 9.453 1.00 37.55 253 ILE A N 1
ATOM 1495 C CA . ILE A 1 256 ? 44.199 -11.249 9.849 1.00 36.24 253 ILE A CA 1
ATOM 1496 C C . ILE A 1 256 ? 45.383 -10.553 9.181 1.00 36.25 253 ILE A C 1
ATOM 1497 O O . ILE A 1 256 ? 46.403 -10.372 9.849 1.00 36.97 253 ILE A O 1
ATOM 1502 N N . ALA A 1 257 ? 45.229 -10.168 7.910 1.00 36.56 254 ALA A N 1
ATOM 1503 C CA . ALA A 1 257 ? 46.290 -9.440 7.171 1.00 37.02 254 ALA A CA 1
ATOM 1504 C C . ALA A 1 257 ? 46.691 -8.176 7.956 1.00 36.00 254 ALA A C 1
ATOM 1505 O O . ALA A 1 257 ? 47.891 -7.883 8.038 1.00 34.68 254 ALA A O 1
ATOM 1507 N N . PHE A 1 258 ? 45.717 -7.460 8.517 1.00 36.78 255 PHE A N 1
ATOM 1508 C CA . PHE A 1 258 ? 46.019 -6.239 9.312 1.00 39.98 255 PHE A CA 1
ATOM 1509 C C . PHE A 1 258 ? 46.990 -6.597 10.440 1.00 39.67 255 PHE A C 1
ATOM 1510 O O . PHE A 1 258 ? 48.004 -5.941 10.640 1.00 40.08 255 PHE A O 1
ATOM 1526 N N . VAL A 1 260 ? 48.964 -9.144 10.619 1.00 36.87 257 VAL A N 1
ATOM 1527 C CA . VAL A 1 260 ? 50.203 -9.590 10.000 1.00 36.20 257 VAL A CA 1
ATOM 1528 C C . VAL A 1 260 ? 51.048 -8.378 9.602 1.00 35.16 257 VAL A C 1
ATOM 1529 O O . VAL A 1 260 ? 52.249 -8.369 9.931 1.00 34.25 257 VAL A O 1
ATOM 1533 N N . TYR A 1 261 ? 50.447 -7.411 8.906 1.00 35.35 258 TYR A N 1
ATOM 1534 C CA . TYR A 1 261 ? 51.183 -6.183 8.504 1.00 35.53 258 TYR A CA 1
ATOM 1535 C C . TYR A 1 261 ? 51.823 -5.515 9.724 1.00 36.49 258 TYR A C 1
ATOM 1536 O O . TYR A 1 261 ? 53.033 -5.252 9.701 1.00 36.82 258 TYR A O 1
ATOM 1545 N N . GLN A 1 262 ? 51.036 -5.280 10.771 1.00 37.37 259 GLN A N 1
ATOM 1546 C CA . GLN A 1 262 ? 51.549 -4.602 11.995 1.00 38.83 259 GLN A CA 1
ATOM 1547 C C . GLN A 1 262 ? 52.705 -5.391 12.610 1.00 40.08 259 GLN A C 1
ATOM 1548 O O . GLN A 1 262 ? 53.698 -4.756 13.008 1.00 41.71 259 GLN A O 1
ATOM 1554 N N . THR A 1 263 ? 52.585 -6.713 12.666 1.00 40.60 260 THR A N 1
ATOM 1555 C CA . THR A 1 263 ? 53.645 -7.562 13.271 1.00 42.27 260 THR A CA 1
ATOM 1556 C C . THR A 1 263 ? 54.915 -7.521 12.408 1.00 42.84 260 THR A C 1
ATOM 1557 O O . THR A 1 263 ? 55.984 -7.254 12.981 1.00 44.54 260 THR A O 1
ATOM 1561 N N . LEU A 1 264 ? 54.795 -7.744 11.091 1.00 41.41 261 LEU A N 1
ATOM 1562 C CA . LEU A 1 264 ? 55.981 -7.768 10.188 1.00 42.44 261 LEU A CA 1
ATOM 1563 C C . LEU A 1 264 ? 56.680 -6.401 10.139 1.00 43.51 261 LEU A C 1
ATOM 1564 O O . LEU A 1 264 ? 57.925 -6.367 10.290 1.00 42.39 261 LEU A O 1
ATOM 1569 N N . LEU A 1 265 ? 55.932 -5.323 9.884 1.00 45.10 262 LEU A N 1
ATOM 1570 C CA . LEU A 1 265 ? 56.547 -3.970 9.835 1.00 45.65 262 LEU A CA 1
ATOM 1571 C C . LEU A 1 265 ? 57.222 -3.687 11.180 1.00 46.37 262 LEU A C 1
ATOM 1572 O O . LEU A 1 265 ? 58.374 -3.235 11.170 1.00 46.31 262 LEU A O 1
ATOM 1577 N N . GLY A 1 266 ? 56.548 -4.011 12.287 1.00 48.28 263 GLY A N 1
ATOM 1578 C CA . GLY A 1 266 ? 57.108 -3.778 13.634 1.00 51.58 263 GLY A CA 1
ATOM 1579 C C . GLY A 1 266 ? 58.321 -4.652 13.891 1.00 53.59 263 GLY A C 1
ATOM 1580 O O . GLY A 1 266 ? 59.097 -4.351 14.817 1.00 54.57 263 GLY A O 1
ATOM 1581 N N . GLN A 1 267 ? 58.503 -5.679 13.067 1.00 55.13 264 GLN A N 1
ATOM 1582 C CA . GLN A 1 267 ? 59.648 -6.605 13.251 1.00 56.88 264 GLN A CA 1
ATOM 1583 C C . GLN A 1 267 ? 60.802 -6.130 12.355 1.00 58.31 264 GLN A C 1
ATOM 1584 O O . GLN A 1 267 ? 61.886 -6.740 12.406 1.00 60.70 264 GLN A O 1
ATOM 1590 N N . GLY A 1 268 ? 60.575 -5.064 11.577 1.00 56.76 265 GLY A N 1
ATOM 1591 C CA . GLY A 1 268 ? 61.597 -4.520 10.663 1.00 56.16 265 GLY A CA 1
ATOM 1592 C C . GLY A 1 268 ? 61.590 -5.211 9.306 1.00 55.60 265 GLY A C 1
ATOM 1593 O O . GLY A 1 268 ? 62.512 -4.952 8.523 1.00 55.07 265 GLY A O 1
ATOM 1594 N N . LEU A 1 269 ? 60.577 -6.036 9.017 1.00 55.26 266 LEU A N 1
ATOM 1595 C CA . LEU A 1 269 ? 60.493 -6.749 7.709 1.00 55.77 266 LEU A CA 1
ATOM 1596 C C . LEU A 1 269 ? 59.721 -5.905 6.688 1.00 54.00 266 LEU A C 1
ATOM 1597 O O . LEU A 1 269 ? 58.856 -5.130 7.092 1.00 55.32 266 LEU A O 1
ATOM 1602 N N . ARG A 1 270 ? 60.033 -6.081 5.406 1.00 55.32 267 ARG A N 1
ATOM 1603 C CA . ARG A 1 270 ? 59.410 -5.323 4.288 1.00 55.89 267 ARG A CA 1
ATOM 1604 C C . ARG A 1 270 ? 58.408 -6.195 3.527 1.00 53.27 267 ARG A C 1
ATOM 1605 O O . ARG A 1 270 ? 58.690 -7.389 3.299 1.00 49.28 267 ARG A O 1
ATOM 1613 N N . ILE A 1 271 ? 57.297 -5.582 3.122 1.00 51.97 268 ILE A N 1
ATOM 1614 C CA . ILE A 1 271 ? 56.230 -6.271 2.346 1.00 50.81 268 ILE A CA 1
ATOM 1615 C C . ILE A 1 271 ? 56.191 -5.640 0.961 1.00 51.10 268 ILE A C 1
ATOM 1616 O O . ILE A 1 271 ? 55.985 -4.438 0.856 1.00 54.19 268 ILE A O 1
ATOM 1621 N N . PRO A 1 272 ? 56.396 -6.405 -0.137 1.00 51.61 269 PRO A N 1
ATOM 1622 C CA . PRO A 1 272 ? 56.670 -7.843 -0.081 1.00 51.46 269 PRO A CA 1
ATOM 1623 C C . PRO A 1 272 ? 58.132 -8.246 -0.330 1.00 52.51 269 PRO A C 1
ATOM 1624 O O . PRO A 1 272 ? 58.381 -9.415 -0.522 1.00 52.04 269 PRO A O 1
ATOM 1628 N N . GLN A 1 273 ? 59.057 -7.278 -0.297 1.00 56.94 270 GLN A N 1
ATOM 1629 C CA . GLN A 1 273 ? 60.489 -7.561 -0.595 1.00 58.02 270 GLN A CA 1
ATOM 1630 C C . GLN A 1 273 ? 61.027 -8.677 0.308 1.00 55.76 270 GLN A C 1
ATOM 1631 O O . GLN A 1 273 ? 61.841 -9.473 -0.192 1.00 59.39 270 GLN A O 1
ATOM 1637 N N . ASP A 1 274 ? 60.592 -8.732 1.571 1.00 54.73 271 ASP A N 1
ATOM 1638 C CA . ASP A 1 274 ? 61.059 -9.788 2.513 1.00 54.79 271 ASP A CA 1
ATOM 1639 C C . ASP A 1 274 ? 59.970 -10.850 2.712 1.00 50.28 271 ASP A C 1
ATOM 1640 O O . ASP A 1 274 ? 60.327 -12.024 2.873 1.00 50.02 271 ASP A O 1
ATOM 1645 N N . VAL A 1 275 ? 58.696 -10.446 2.682 1.00 47.43 272 VAL A N 1
ATOM 1646 C CA . VAL A 1 275 ? 57.573 -11.395 2.934 1.00 44.79 272 VAL A CA 1
ATOM 1647 C C . VAL A 1 275 ? 56.316 -10.950 2.180 1.00 43.15 272 VAL A C 1
ATOM 1648 O O . VAL A 1 275 ? 55.823 -9.829 2.452 1.00 41.85 272 VAL A O 1
ATOM 1652 N N . ALA A 1 276 ? 55.807 -11.801 1.286 1.00 40.74 273 ALA A N 1
ATOM 1653 C CA . ALA A 1 276 ? 54.563 -11.451 0.568 1.00 40.42 273 ALA A CA 1
ATOM 1654 C C . ALA A 1 276 ? 53.396 -11.717 1.518 1.00 39.03 273 ALA A C 1
ATOM 1655 O O . ALA A 1 276 ? 53.575 -12.529 2.436 1.00 38.26 273 ALA A O 1
ATOM 1657 N N . VAL A 1 277 ? 52.259 -11.048 1.306 1.00 38.50 274 VAL A N 1
ATOM 1658 C CA . VAL A 1 277 ? 51.056 -11.233 2.172 1.00 37.19 274 VAL A CA 1
ATOM 1659 C C . VAL A 1 277 ? 49.822 -11.262 1.266 1.00 36.95 274 VAL A C 1
ATOM 1660 O O . VAL A 1 277 ? 49.790 -10.505 0.272 1.00 37.74 274 VAL A O 1
ATOM 1664 N N . VAL A 1 278 ? 48.845 -12.097 1.615 1.00 36.02 275 VAL A N 1
ATOM 1665 C CA . VAL A 1 278 ? 47.594 -12.242 0.818 1.00 36.36 275 VAL A CA 1
ATOM 1666 C C . VAL A 1 278 ? 46.421 -12.336 1.790 1.00 34.90 275 VAL A C 1
ATOM 1667 O O . VAL A 1 278 ? 46.468 -13.199 2.680 1.00 36.19 275 VAL A O 1
ATOM 1671 N N . GLY A 1 279 ? 45.411 -11.495 1.604 1.00 33.92 276 GLY A N 1
ATOM 1672 C CA . GLY A 1 279 ? 44.236 -11.502 2.491 1.00 33.96 276 GLY A CA 1
ATOM 1673 C C . GLY A 1 279 ? 43.047 -12.145 1.815 1.00 34.25 276 GLY A C 1
ATOM 1674 O O . GLY A 1 279 ? 43.251 -12.874 0.830 1.00 35.34 276 GLY A O 1
ATOM 1675 N N . TYR A 1 280 ? 41.846 -11.887 2.333 1.00 34.79 277 TYR A N 1
ATOM 1676 C CA . TYR A 1 280 ? 40.621 -12.453 1.721 1.00 34.83 277 TYR A CA 1
ATOM 1677 C C . TYR A 1 280 ? 39.451 -11.584 2.180 1.00 36.57 277 TYR A C 1
ATOM 1678 O O . TYR A 1 280 ? 39.493 -11.183 3.353 1.00 37.20 277 TYR A O 1
ATOM 1687 N N . ASP A 1 281 ? 38.512 -11.269 1.278 1.00 39.77 278 ASP A N 1
ATOM 1688 C CA . ASP A 1 281 ? 37.274 -10.468 1.533 1.00 41.89 278 ASP A CA 1
ATOM 1689 C C . ASP A 1 281 ? 37.286 -9.111 0.822 1.00 41.58 278 ASP A C 1
ATOM 1690 O O . ASP A 1 281 ? 36.226 -8.715 0.296 1.00 40.66 278 ASP A O 1
ATOM 1695 N N . ASN A 1 282 ? 38.431 -8.430 0.799 1.00 44.18 279 ASN A N 1
ATOM 1696 C CA . ASN A 1 282 ? 38.490 -7.044 0.240 1.00 46.79 279 ASN A CA 1
ATOM 1697 C C . ASN A 1 282 ? 37.460 -6.217 1.010 1.00 48.11 279 ASN A C 1
ATOM 1698 O O . ASN A 1 282 ? 36.525 -5.670 0.429 1.00 45.34 279 ASN A O 1
ATOM 1711 N N . VAL A 1 284 ? 35.292 -3.703 2.566 1.00 73.39 281 VAL A N 1
ATOM 1712 C CA . VAL A 1 284 ? 34.920 -2.384 2.080 1.00 83.04 281 VAL A CA 1
ATOM 1713 C C . VAL A 1 284 ? 35.591 -1.303 2.944 1.00 85.90 281 VAL A C 1
ATOM 1714 O O . VAL A 1 284 ? 35.968 -0.245 2.370 1.00 79.74 281 VAL A O 1
ATOM 1718 N N . GLY A 1 285 ? 35.782 -1.582 4.245 1.00 79.78 282 GLY A N 1
ATOM 1719 C CA . GLY A 1 285 ? 36.397 -0.622 5.187 1.00 76.89 282 GLY A CA 1
ATOM 1720 C C . GLY A 1 285 ? 37.911 -0.445 5.043 1.00 77.36 282 GLY A C 1
ATOM 1721 O O . GLY A 1 285 ? 38.415 0.552 5.605 1.00 69.93 282 GLY A O 1
ATOM 1722 N N . ILE A 1 286 ? 38.626 -1.356 4.354 1.00 80.82 283 ILE A N 1
ATOM 1723 C CA . ILE A 1 286 ? 40.112 -1.225 4.195 1.00 72.55 283 ILE A CA 1
ATOM 1724 C C . ILE A 1 286 ? 40.532 -1.600 2.755 1.00 68.85 283 ILE A C 1
ATOM 1725 O O . ILE A 1 286 ? 40.237 -0.822 1.825 1.00 73.72 283 ILE A O 1
ATOM 1730 N N . GLY A 1 287 ? 41.227 -2.725 2.579 1.00 62.94 284 GLY A N 1
ATOM 1731 C CA . GLY A 1 287 ? 41.690 -3.170 1.248 1.00 61.35 284 GLY A CA 1
ATOM 1732 C C . GLY A 1 287 ? 42.688 -2.207 0.622 1.00 60.28 284 GLY A C 1
ATOM 1733 O O . GLY A 1 287 ? 43.915 -2.522 0.590 1.00 52.47 284 GLY A O 1
ATOM 1734 N N . ASP A 1 288 ? 42.196 -1.067 0.132 1.00 65.64 285 ASP A N 1
ATOM 1735 C CA . ASP A 1 288 ? 43.096 -0.073 -0.515 1.00 68.67 285 ASP A CA 1
ATOM 1736 C C . ASP A 1 288 ? 43.866 0.726 0.539 1.00 61.82 285 ASP A C 1
ATOM 1737 O O . ASP A 1 288 ? 44.776 1.457 0.134 1.00 64.20 285 ASP A O 1
ATOM 1742 N N . LEU A 1 289 ? 43.569 0.556 1.829 1.00 53.45 286 LEU A N 1
ATOM 1743 C CA . LEU A 1 289 ? 44.329 1.338 2.844 1.00 49.64 286 LEU A CA 1
ATOM 1744 C C . LEU A 1 289 ? 45.632 0.628 3.229 1.00 46.12 286 LEU A C 1
ATOM 1745 O O . LEU A 1 289 ? 46.468 1.274 3.880 1.00 45.71 286 LEU A O 1
ATOM 1750 N N . PHE A 1 290 ? 45.836 -0.614 2.792 1.00 43.90 287 PHE A N 1
ATOM 1751 C CA . PHE A 1 290 ? 47.096 -1.317 3.150 1.00 43.19 287 PHE A CA 1
ATOM 1752 C C . PHE A 1 290 ? 48.287 -0.658 2.444 1.00 44.41 287 PHE A C 1
ATOM 1753 O O . PHE A 1 290 ? 48.152 -0.154 1.310 1.00 43.57 287 PHE A O 1
ATOM 1761 N N . LEU A 1 291 ? 49.424 -0.669 3.144 1.00 46.62 288 LEU A N 1
ATOM 1762 C CA . LEU A 1 291 ? 50.700 -0.081 2.678 1.00 48.31 288 LEU A CA 1
ATOM 1763 C C . LEU A 1 291 ? 51.774 -1.169 2.692 1.00 47.09 288 LEU A C 1
ATOM 1764 O O . LEU A 1 291 ? 52.393 -1.400 3.734 1.00 45.52 288 LEU A O 1
ATOM 1769 N N . PRO A 1 292 ? 52.062 -1.859 1.557 1.00 42.99 289 PRO A N 1
ATOM 1770 C CA . PRO A 1 292 ? 51.401 -1.612 0.272 1.00 42.15 289 PRO A CA 1
ATOM 1771 C C . PRO A 1 292 ? 50.001 -2.196 0.088 1.00 41.48 289 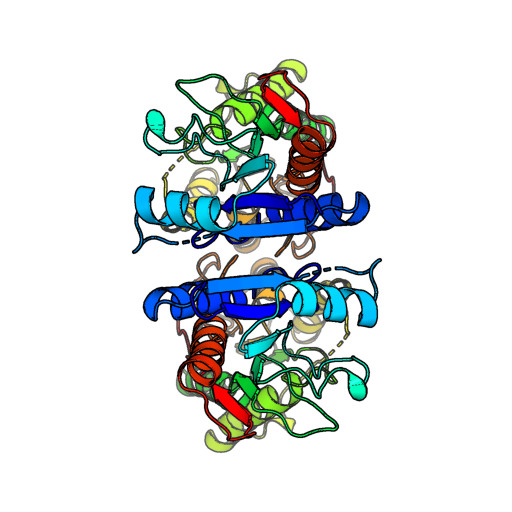PRO A C 1
ATOM 1772 O O . PRO A 1 292 ? 49.582 -3.069 0.848 1.00 41.07 289 PRO A O 1
ATOM 1776 N N . PRO A 1 293 ? 49.251 -1.739 -0.947 1.00 40.70 290 PRO A N 1
ATOM 1777 C CA . PRO A 1 293 ? 47.890 -2.219 -1.214 1.00 40.03 290 PRO A CA 1
ATOM 1778 C C . PRO A 1 293 ? 47.847 -3.748 -1.145 1.00 39.29 290 PRO A C 1
ATOM 1779 O O . PRO A 1 293 ? 48.592 -4.385 -1.854 1.00 41.42 290 PRO A O 1
ATOM 1783 N N . LEU A 1 294 ? 46.936 -4.274 -0.326 1.00 39.54 291 LEU A N 1
ATOM 1784 C CA . LEU A 1 294 ? 46.818 -5.741 -0.052 1.00 39.08 291 LEU A CA 1
ATOM 1785 C C . LEU A 1 294 ? 46.208 -6.561 -1.191 1.00 37.79 291 LEU A C 1
ATOM 1786 O O . LEU A 1 294 ? 45.082 -6.249 -1.598 1.00 36.85 291 LEU A O 1
ATOM 1791 N N . SER A 1 295 ? 46.931 -7.591 -1.647 1.00 37.85 292 SER A N 1
ATOM 1792 C CA . SER A 1 295 ? 46.397 -8.542 -2.664 1.00 37.42 292 SER A CA 1
ATOM 1793 C C . SER A 1 295 ? 45.353 -9.370 -1.907 1.00 35.76 292 SER A C 1
ATOM 1794 O O . SER A 1 295 ? 45.696 -9.903 -0.840 1.00 35.66 292 SER A O 1
ATOM 1797 N N . THR A 1 296 ? 44.122 -9.430 -2.401 1.00 41.11 293 THR A N 1
ATOM 1798 C CA . THR A 1 296 ? 43.061 -10.127 -1.636 1.00 40.12 293 THR A CA 1
ATOM 1799 C C . THR A 1 296 ? 42.072 -10.791 -2.595 1.00 39.57 293 THR A C 1
ATOM 1800 O O . THR A 1 296 ? 42.363 -10.843 -3.807 1.00 40.21 293 THR A O 1
ATOM 1804 N N . VAL A 1 297 ? 40.961 -11.283 -2.043 1.00 38.25 294 VAL A N 1
ATOM 1805 C CA . VAL A 1 297 ? 39.887 -11.927 -2.846 1.00 38.74 294 VAL A CA 1
ATOM 1806 C C . VAL A 1 297 ? 38.588 -11.214 -2.492 1.00 38.38 294 VAL A C 1
ATOM 1807 O O . VAL A 1 297 ? 38.319 -11.031 -1.311 1.00 36.96 294 VAL A O 1
ATOM 1811 N N . GLN A 1 298 ? 37.800 -10.877 -3.501 1.00 40.30 295 GLN A N 1
ATOM 1812 C CA . GLN A 1 298 ? 36.537 -10.151 -3.263 1.00 42.75 295 GLN A CA 1
ATOM 1813 C C . GLN A 1 298 ? 35.391 -11.097 -2.875 1.00 43.93 295 GLN A C 1
ATOM 1814 O O . GLN A 1 298 ? 35.086 -12.012 -3.674 1.00 43.83 295 GLN A O 1
ATOM 1820 N N . LEU A 1 299 ? 34.819 -10.915 -1.679 1.00 44.78 296 LEU A N 1
ATOM 1821 C CA . LEU A 1 299 ? 33.603 -11.686 -1.320 1.00 47.00 296 LEU A CA 1
ATOM 1822 C C . LEU A 1 299 ? 32.500 -11.119 -2.201 1.00 48.99 296 LEU A C 1
ATOM 1823 O O . LEU A 1 299 ? 32.232 -9.922 -2.128 1.00 48.69 296 LEU A O 1
ATOM 1828 N N . PRO A 1 300 ? 31.829 -11.948 -3.031 1.00 48.86 297 PRO A N 1
ATOM 1829 C CA . PRO A 1 300 ? 30.792 -11.459 -3.937 1.00 49.24 297 PRO A CA 1
ATOM 1830 C C . PRO A 1 300 ? 29.438 -11.128 -3.284 1.00 49.38 297 PRO A C 1
ATOM 1831 O O . PRO A 1 300 ? 28.425 -11.534 -3.808 1.00 47.78 297 PRO A O 1
ATOM 1835 N N . HIS A 1 301 ? 29.441 -10.351 -2.199 1.00 51.37 298 HIS A N 1
ATOM 1836 C CA . HIS A 1 301 ? 28.155 -10.003 -1.542 1.00 53.33 298 HIS A CA 1
ATOM 1837 C C . HIS A 1 301 ? 27.195 -9.391 -2.556 1.00 53.86 298 HIS A C 1
ATOM 1838 O O . HIS A 1 301 ? 26.005 -9.736 -2.516 1.00 53.22 298 HIS A O 1
ATOM 1845 N N . TYR A 1 302 ? 27.706 -8.507 -3.414 1.00 57.38 299 TYR A N 1
ATOM 1846 C CA . TYR A 1 302 ? 26.853 -7.846 -4.432 1.00 60.10 299 TYR A CA 1
ATOM 1847 C C . TYR A 1 302 ? 26.242 -8.880 -5.393 1.00 56.11 299 TYR A C 1
ATOM 1848 O O . TYR A 1 302 ? 25.020 -8.849 -5.577 1.00 52.82 299 TYR A O 1
ATOM 1857 N N . ASP A 1 303 ? 27.048 -9.763 -5.991 1.00 55.14 300 ASP A N 1
ATOM 1858 C CA . ASP A 1 303 ? 26.454 -10.765 -6.919 1.00 57.54 300 ASP A CA 1
ATOM 1859 C C . ASP A 1 303 ? 25.510 -11.703 -6.160 1.00 55.89 300 ASP A C 1
ATOM 1860 O O . ASP A 1 303 ? 24.495 -12.114 -6.750 1.00 55.35 300 ASP A O 1
ATOM 1865 N N . ILE A 1 304 ? 25.824 -12.022 -4.904 1.00 54.76 301 ILE A N 1
ATOM 1866 C CA . ILE A 1 304 ? 24.946 -12.935 -4.111 1.00 53.05 301 ILE A CA 1
ATOM 1867 C C . ILE A 1 304 ? 23.551 -12.318 -3.986 1.00 51.90 301 ILE A C 1
ATOM 1868 O O . ILE A 1 304 ? 22.571 -13.024 -4.271 1.00 51.78 301 ILE A O 1
ATOM 1873 N N . GLY A 1 305 ? 23.471 -11.041 -3.618 1.00 52.04 302 GLY A N 1
ATOM 1874 C CA . GLY A 1 305 ? 22.161 -10.384 -3.474 1.00 51.55 302 GLY A CA 1
ATOM 1875 C C . GLY A 1 305 ? 21.428 -10.319 -4.799 1.00 52.69 302 GLY A C 1
ATOM 1876 O O . GLY A 1 305 ? 20.208 -10.579 -4.813 1.00 54.03 302 GLY A O 1
ATOM 1877 N N . ARG A 1 306 ? 22.154 -10.003 -5.873 1.00 53.66 303 ARG A N 1
ATOM 1878 C CA . ARG A 1 306 ? 21.553 -9.877 -7.228 1.00 54.72 303 ARG A CA 1
ATOM 1879 C C . ARG A 1 306 ? 20.945 -11.223 -7.639 1.00 53.48 303 ARG A C 1
ATOM 1880 O O . ARG A 1 306 ? 19.733 -11.269 -7.903 1.00 52.22 303 ARG A O 1
ATOM 1888 N N . LEU A 1 307 ? 21.760 -12.277 -7.659 1.00 54.50 304 LEU A N 1
ATOM 1889 C CA . LEU A 1 307 ? 21.293 -13.634 -8.056 1.00 55.78 304 LEU A CA 1
ATOM 1890 C C . LEU A 1 307 ? 20.142 -14.082 -7.151 1.00 55.66 304 LEU A C 1
ATOM 1891 O O . LEU A 1 307 ? 19.226 -14.759 -7.652 1.00 60.47 304 LEU A O 1
ATOM 1896 N N . SER A 1 308 ? 20.182 -13.722 -5.873 1.00 53.52 305 SER A N 1
ATOM 1897 C CA . SER A 1 308 ? 19.075 -14.132 -4.974 1.00 54.35 305 SER A CA 1
ATOM 1898 C C . SER A 1 308 ? 17.785 -13.413 -5.385 1.00 55.17 305 SER A C 1
ATOM 1899 O O . SER A 1 308 ? 16.731 -14.066 -5.401 1.00 57.04 305 SER A O 1
ATOM 1902 N N . ALA A 1 309 ? 17.875 -12.122 -5.712 1.00 56.05 306 ALA A N 1
ATOM 1903 C CA . ALA A 1 309 ? 16.680 -11.340 -6.107 1.00 57.25 306 ALA A CA 1
ATOM 1904 C C . ALA A 1 309 ? 16.099 -11.885 -7.417 1.00 58.41 306 ALA A C 1
ATOM 1905 O O . ALA A 1 309 ? 14.871 -12.087 -7.475 1.00 58.17 306 ALA A O 1
ATOM 1907 N N . LEU A 1 310 ? 16.952 -12.128 -8.417 1.00 59.27 307 LEU A N 1
ATOM 1908 C CA . LEU A 1 310 ? 16.489 -12.646 -9.731 1.00 61.13 307 LEU A CA 1
ATOM 1909 C C . LEU A 1 310 ? 15.767 -13.986 -9.549 1.00 62.70 307 LEU A C 1
ATOM 1910 O O . LEU A 1 310 ? 14.709 -14.174 -10.183 1.00 62.93 307 LEU A O 1
ATOM 1915 N N . HIS A 1 311 ? 16.305 -14.865 -8.699 1.00 64.27 308 HIS A N 1
ATOM 1916 C CA . HIS A 1 311 ? 15.682 -16.195 -8.460 1.00 66.63 308 HIS A CA 1
ATOM 1917 C C . HIS A 1 311 ? 14.191 -16.013 -8.151 1.00 69.39 308 HIS A C 1
ATOM 1918 O O . HIS A 1 311 ? 13.381 -16.817 -8.650 1.00 76.00 308 HIS A O 1
ATOM 1925 N N . ILE A 1 312 ? 13.860 -14.990 -7.360 1.00 68.01 309 ILE A N 1
ATOM 1926 C CA . ILE A 1 312 ? 12.451 -14.683 -6.970 1.00 68.18 309 ILE A CA 1
ATOM 1927 C C . ILE A 1 312 ? 11.749 -13.928 -8.103 1.00 69.70 309 ILE A C 1
ATOM 1928 O O . ILE A 1 312 ? 10.638 -14.334 -8.478 1.00 70.18 309 ILE A O 1
ATOM 1933 N N . ILE A 1 313 ? 12.365 -12.854 -8.593 1.00 71.29 310 ILE A N 1
ATOM 1934 C CA . ILE A 1 313 ? 11.780 -12.042 -9.700 1.00 73.58 310 ILE A CA 1
ATOM 1935 C C . ILE A 1 313 ? 11.329 -12.966 -10.839 1.00 75.89 310 ILE A C 1
ATOM 1936 O O . ILE A 1 313 ? 10.149 -12.883 -11.214 1.00 76.10 310 ILE A O 1
ATOM 1941 N N . HIS A 1 314 ? 12.216 -13.842 -11.327 1.00 76.26 311 HIS A N 1
ATOM 1942 C CA . HIS A 1 314 ? 11.879 -14.753 -12.458 1.00 76.97 311 HIS A CA 1
ATOM 1943 C C . HIS A 1 314 ? 11.196 -16.051 -11.985 1.00 75.07 311 HIS A C 1
ATOM 1944 O O . HIS A 1 314 ? 11.092 -16.984 -12.797 1.00 75.41 311 HIS A O 1
ATOM 1951 N N . GLY A 1 315 ? 10.729 -16.096 -10.735 1.00 75.27 312 GLY A N 1
ATOM 1952 C CA . GLY A 1 315 ? 10.024 -17.264 -10.163 1.00 77.33 312 GLY A CA 1
ATOM 1953 C C . GLY A 1 315 ? 10.671 -18.608 -10.477 1.00 79.39 312 GLY A C 1
ATOM 1954 O O . GLY A 1 315 ? 9.967 -19.482 -11.022 1.00 80.34 312 GLY A O 1
ATOM 1955 N N . ASP A 1 316 ? 11.952 -18.783 -10.136 1.00 78.31 313 ASP A N 1
ATOM 1956 C CA . ASP A 1 316 ? 12.633 -20.082 -10.379 1.00 80.54 313 ASP A CA 1
ATOM 1957 C C . ASP A 1 316 ? 12.088 -21.097 -9.376 1.00 80.88 313 ASP A C 1
ATOM 1958 O O . ASP A 1 316 ? 11.562 -20.664 -8.329 1.00 78.61 313 ASP A O 1
ATOM 1963 N N . ASN A 1 317 ? 12.229 -22.390 -9.681 1.00 84.17 314 ASN A N 1
ATOM 1964 C CA . ASN A 1 317 ? 11.710 -23.454 -8.781 1.00 86.48 314 ASN A CA 1
ATOM 1965 C C . ASN A 1 317 ? 12.846 -24.365 -8.312 1.00 85.45 314 ASN A C 1
ATOM 1966 O O . ASN A 1 317 ? 12.605 -25.118 -7.348 1.00 87.56 314 ASN A O 1
ATOM 1971 N N . HIS A 1 318 ? 14.029 -24.291 -8.936 1.00 83.08 315 HIS A N 1
ATOM 1972 C CA . HIS A 1 318 ? 15.141 -25.178 -8.495 1.00 80.66 315 HIS A CA 1
ATOM 1973 C C . HIS A 1 318 ? 15.455 -24.902 -7.021 1.00 77.12 315 HIS A C 1
ATOM 1974 O O . HIS A 1 318 ? 15.122 -23.816 -6.527 1.00 73.36 315 HIS A O 1
ATOM 1981 N N . ARG A 1 319 ? 16.073 -25.874 -6.360 1.00 79.21 316 ARG A N 1
ATOM 1982 C CA . ARG A 1 319 ? 16.454 -25.767 -4.931 1.00 79.35 316 ARG A CA 1
ATOM 1983 C C . ARG A 1 319 ? 17.931 -26.143 -4.828 1.00 74.99 316 ARG A C 1
ATOM 1984 O O . ARG A 1 319 ? 18.324 -26.789 -3.837 1.00 72.36 316 ARG A O 1
ATOM 1992 N N . GLU A 1 320 ? 18.702 -25.752 -5.843 1.00 73.89 317 GLU A N 1
ATOM 1993 C CA . GLU A 1 320 ? 20.153 -26.052 -5.890 1.00 73.13 317 GLU A CA 1
ATOM 1994 C C . GLU A 1 320 ? 20.964 -24.973 -5.174 1.00 67.53 317 GLU A C 1
ATOM 1995 O O . GLU A 1 320 ? 20.485 -23.827 -5.060 1.00 65.28 317 GLU A O 1
ATOM 2001 N N . THR A 1 321 ? 22.158 -25.369 -4.734 1.00 64.57 318 THR A N 1
ATOM 2002 C CA . THR A 1 321 ? 23.147 -24.496 -4.062 1.00 61.99 318 THR A CA 1
ATOM 2003 C C . THR A 1 321 ? 24.125 -24.039 -5.145 1.00 63.77 318 THR A C 1
ATOM 2004 O O . THR A 1 321 ? 24.947 -24.862 -5.578 1.00 65.06 318 THR A O 1
ATOM 2008 N N . ARG A 1 322 ? 23.991 -22.782 -5.575 1.00 67.18 319 ARG A N 1
ATOM 2009 C CA . ARG A 1 322 ? 24.815 -22.155 -6.646 1.00 67.92 319 ARG A CA 1
ATOM 2010 C C . ARG A 1 322 ? 26.015 -21.452 -5.991 1.00 63.36 319 ARG A C 1
ATOM 2011 O O . ARG A 1 322 ? 25.791 -20.655 -5.060 1.00 61.60 319 ARG A O 1
ATOM 2019 N N . LYS A 1 323 ? 27.238 -21.749 -6.434 1.00 60.47 320 LYS A N 1
ATOM 2020 C CA . LYS A 1 323 ? 28.444 -21.098 -5.856 1.00 58.67 320 LYS A CA 1
ATOM 2021 C C . LYS A 1 323 ? 28.809 -19.890 -6.731 1.00 55.81 320 LYS A C 1
ATOM 2022 O O . LYS A 1 323 ? 29.137 -20.092 -7.920 1.00 54.90 320 LYS A O 1
ATOM 2028 N N . VAL A 1 324 ? 28.769 -18.683 -6.152 1.00 53.60 321 VAL A N 1
ATOM 2029 C CA . VAL A 1 324 ? 29.066 -17.412 -6.882 1.00 50.49 321 VAL A CA 1
ATOM 2030 C C . VAL A 1 324 ? 30.578 -17.165 -6.936 1.00 48.22 321 VAL A C 1
ATOM 2031 O O . VAL A 1 324 ? 31.267 -17.383 -5.928 1.00 47.36 321 VAL A O 1
ATOM 2035 N N . ALA A 1 325 ? 31.054 -16.662 -8.073 1.00 48.01 322 ALA A N 1
ATOM 2036 C CA . ALA A 1 325 ? 32.499 -16.413 -8.294 1.00 47.48 322 ALA A CA 1
ATOM 2037 C C . ALA A 1 325 ? 33.058 -15.370 -7.313 1.00 44.90 322 ALA A C 1
ATOM 2038 O O . ALA A 1 325 ? 32.462 -14.289 -7.145 1.00 44.41 322 ALA A O 1
ATOM 2040 N N . SER A 1 326 ? 34.188 -15.720 -6.705 1.00 43.02 323 SER A N 1
ATOM 2041 C CA . SER A 1 326 ? 34.931 -14.868 -5.750 1.00 41.98 323 SER A CA 1
ATOM 2042 C C . SER A 1 326 ? 36.201 -14.426 -6.472 1.00 41.96 323 SER A C 1
ATOM 2043 O O . SER A 1 326 ? 37.207 -15.134 -6.463 1.00 43.31 323 SER A O 1
ATOM 2046 N N . PRO A 1 327 ? 36.175 -13.256 -7.143 1.00 41.12 324 PRO A N 1
ATOM 2047 C CA . PRO A 1 327 ? 37.313 -12.790 -7.935 1.00 41.72 324 PRO A CA 1
ATOM 2048 C C . PRO A 1 327 ? 38.563 -12.318 -7.184 1.00 41.25 324 PRO A C 1
ATOM 2049 O O . PRO A 1 327 ? 38.452 -11.568 -6.239 1.00 42.26 324 PRO A O 1
ATOM 2053 N N . TRP A 1 328 ? 39.709 -12.789 -7.675 1.00 41.35 325 TRP A N 1
ATOM 2054 C CA . TRP A 1 328 ? 41.073 -12.488 -7.166 1.00 42.29 325 TRP A CA 1
ATOM 2055 C C . TRP A 1 328 ? 41.461 -11.041 -7.501 1.00 43.89 325 TRP A C 1
ATOM 2056 O O . TRP A 1 328 ? 41.356 -10.662 -8.695 1.00 45.40 325 TRP A O 1
ATOM 2067 N N . LEU A 1 329 ? 41.818 -10.248 -6.477 1.00 43.14 326 LEU A N 1
ATOM 2068 C CA . LEU A 1 329 ? 42.245 -8.837 -6.695 1.00 42.38 326 LEU A CA 1
ATOM 2069 C C . LEU A 1 329 ? 43.737 -8.725 -6.418 1.00 40.82 326 LEU A C 1
ATOM 2070 O O . LEU A 1 329 ? 44.159 -8.461 -5.289 1.00 40.23 326 LEU A O 1
ATOM 2075 N N . PRO A 1 330 ? 44.601 -8.992 -7.416 1.00 40.60 327 PRO A N 1
ATOM 2076 C CA . PRO A 1 330 ? 46.038 -8.841 -7.210 1.00 40.16 327 PRO A CA 1
ATOM 2077 C C . PRO A 1 330 ? 46.363 -7.343 -7.042 1.00 40.23 327 PRO A C 1
ATOM 2078 O O . PRO A 1 330 ? 45.773 -6.510 -7.739 1.00 40.07 327 PRO A O 1
ATOM 2082 N N . ARG A 1 331 ? 47.234 -7.036 -6.082 1.00 39.15 328 ARG A N 1
ATOM 2083 C CA . ARG A 1 331 ? 47.645 -5.639 -5.831 1.00 39.49 328 ARG A CA 1
ATOM 2084 C C . ARG A 1 331 ? 49.168 -5.621 -5.678 1.00 40.29 328 ARG A C 1
ATOM 2085 O O . ARG A 1 331 ? 49.837 -6.230 -6.535 1.00 40.98 328 ARG A O 1
ATOM 2093 N N . ALA A 1 332 ? 49.691 -5.050 -4.589 1.00 41.17 329 ALA A N 1
ATOM 2094 C CA . ALA A 1 332 ? 51.162 -4.914 -4.463 1.00 42.39 329 ALA A CA 1
ATOM 2095 C C . ALA A 1 332 ? 51.763 -5.652 -3.270 1.00 41.83 329 ALA A C 1
ATOM 2096 O O . ALA A 1 332 ? 52.968 -5.464 -3.063 1.00 41.74 329 ALA A O 1
ATOM 2098 N N . SER A 1 333 ? 50.989 -6.470 -2.553 1.00 42.96 330 SER A N 1
ATOM 2099 C CA . SER A 1 333 ? 51.524 -7.191 -1.363 1.00 43.42 330 SER A CA 1
ATOM 2100 C C . SER A 1 333 ? 52.208 -8.510 -1.758 1.00 43.65 330 SER A C 1
ATOM 2101 O O . SER A 1 333 ? 52.513 -9.310 -0.850 1.00 43.87 330 SER A O 1
ATOM 2104 N N . HIS A 1 334 ? 52.449 -8.742 -3.050 1.00 45.59 331 HIS A N 1
ATOM 2105 C CA . HIS A 1 334 ? 53.132 -10.000 -3.467 1.00 47.00 331 HIS A CA 1
ATOM 2106 C C . HIS A 1 334 ? 54.010 -9.720 -4.684 1.00 47.76 331 HIS A C 1
ATOM 2107 O O . HIS A 1 334 ? 53.836 -8.680 -5.329 1.00 48.77 331 HIS A O 1
ATOM 2115 N N . PRO B 1 64 ? -0.601 -0.392 12.567 1.00 100.27 61 PRO B N 1
ATOM 2116 C CA . PRO B 1 64 ? 0.414 0.213 13.463 1.00 100.65 61 PRO B CA 1
ATOM 2117 C C . PRO B 1 64 ? 1.196 1.361 12.795 1.00 97.99 61 PRO B C 1
ATOM 2118 O O . PRO B 1 64 ? 1.314 1.383 11.577 1.00 99.60 61 PRO B O 1
ATOM 2122 N N . SER B 1 65 ? 1.705 2.283 13.618 1.00 92.08 62 SER B N 1
ATOM 2123 C CA . SER B 1 65 ? 2.460 3.472 13.135 1.00 88.92 62 SER B CA 1
ATOM 2124 C C . SER B 1 65 ? 3.781 3.047 12.481 1.00 85.68 62 SER B C 1
ATOM 2125 O O . SER B 1 65 ? 4.426 2.104 12.991 1.00 89.03 62 SER B O 1
ATOM 2128 N N . THR B 1 66 ? 4.182 3.744 11.412 1.00 80.57 63 THR B N 1
ATOM 2129 C CA . THR B 1 66 ? 5.434 3.391 10.689 1.00 77.98 63 THR B CA 1
ATOM 2130 C C . THR B 1 66 ? 6.327 4.619 10.466 1.00 78.69 63 THR B C 1
ATOM 2131 O O . THR B 1 66 ? 5.786 5.712 10.207 1.00 83.95 63 THR B O 1
ATOM 2135 N N . ILE B 1 67 ? 7.649 4.419 10.563 1.00 76.13 64 ILE B N 1
ATOM 2136 C CA . ILE B 1 67 ? 8.685 5.474 10.337 1.00 72.09 64 ILE B CA 1
ATOM 2137 C C . ILE B 1 67 ? 9.373 5.197 8.996 1.00 69.03 64 ILE B C 1
ATOM 2138 O O . ILE B 1 67 ? 9.956 4.105 8.847 1.00 69.67 64 ILE B O 1
ATOM 2143 N N . GLY B 1 68 ? 9.294 6.144 8.062 1.00 66.21 65 GLY B N 1
ATOM 2144 C CA . GLY B 1 68 ? 9.964 6.001 6.755 1.00 62.75 65 GLY B CA 1
ATOM 2145 C C . GLY B 1 68 ? 11.351 6.599 6.852 1.00 59.62 65 GLY B C 1
ATOM 2146 O O . GLY B 1 68 ? 11.460 7.735 7.346 1.00 60.35 65 GLY B O 1
ATOM 2147 N N . VAL B 1 69 ? 12.380 5.867 6.428 1.00 56.83 66 VAL B N 1
ATOM 2148 C CA . VAL B 1 69 ? 13.771 6.400 6.526 1.00 54.53 66 VAL B CA 1
ATOM 2149 C C . VAL B 1 69 ? 14.377 6.501 5.128 1.00 53.87 66 VAL B C 1
ATOM 2150 O O . VAL B 1 69 ? 14.220 5.548 4.354 1.00 55.55 66 VAL B O 1
ATOM 2154 N N . LEU B 1 70 ? 15.037 7.622 4.833 1.00 52.99 67 LEU B N 1
ATOM 2155 C CA . LEU B 1 70 ? 15.700 7.819 3.522 1.00 52.05 67 LEU B CA 1
ATOM 2156 C C . LEU B 1 70 ? 17.209 7.909 3.756 1.00 52.42 67 LEU B C 1
ATOM 2157 O O . LEU B 1 70 ? 17.638 8.885 4.387 1.00 52.18 67 LEU B O 1
ATOM 2162 N N . ALA B 1 71 ? 17.958 6.889 3.328 1.00 54.01 68 ALA B N 1
ATOM 2163 C CA . ALA B 1 71 ? 19.432 6.876 3.471 1.00 55.56 68 ALA B CA 1
ATOM 2164 C C . ALA B 1 71 ? 19.998 7.435 2.170 1.00 57.36 68 ALA B C 1
ATOM 2165 O O . ALA B 1 71 ? 19.809 6.782 1.131 1.00 57.09 68 ALA B O 1
ATOM 2167 N N . LEU B 1 72 ? 20.709 8.560 2.251 1.00 63.97 69 LEU B N 1
ATOM 2168 C CA . LEU B 1 72 ? 21.223 9.267 1.046 1.00 73.91 69 LEU B CA 1
ATOM 2169 C C . LEU B 1 72 ? 22.516 8.630 0.520 1.00 80.32 69 LEU B C 1
ATOM 2170 O O . LEU B 1 72 ? 22.779 8.840 -0.686 1.00 88.02 69 LEU B O 1
ATOM 2175 N N . ASP B 1 73 ? 23.345 7.989 1.345 1.00 82.03 70 ASP B N 1
ATOM 2176 C CA . ASP B 1 73 ? 24.647 7.506 0.801 1.00 93.42 70 ASP B CA 1
ATOM 2177 C C . ASP B 1 73 ? 25.172 6.260 1.526 1.00 100.20 70 ASP B C 1
ATOM 2178 O O . ASP B 1 73 ? 26.399 6.212 1.789 1.00 99.79 70 ASP B O 1
ATOM 2183 N N . THR B 1 74 ? 24.310 5.276 1.803 1.00 103.28 71 THR B N 1
ATOM 2184 C CA . THR B 1 74 ? 24.797 4.054 2.506 1.00 105.93 71 THR B CA 1
ATOM 2185 C C . THR B 1 74 ? 25.597 3.191 1.520 1.00 108.53 71 THR B C 1
ATOM 2186 O O . THR B 1 74 ? 26.291 2.259 1.975 1.00 103.97 71 THR B O 1
ATOM 2190 N N . VAL B 1 75 ? 25.525 3.531 0.231 1.00 106.58 72 VAL B N 1
ATOM 2191 C CA . VAL B 1 75 ? 26.231 2.805 -0.865 1.00 106.90 72 VAL B CA 1
ATOM 2192 C C . VAL B 1 75 ? 27.743 3.052 -0.765 1.00 103.41 72 VAL B C 1
ATOM 2193 O O . VAL B 1 75 ? 28.508 2.073 -0.803 1.00 102.39 72 VAL B O 1
ATOM 2197 N N . THR B 1 76 ? 28.140 4.317 -0.614 1.00 102.44 73 THR B N 1
ATOM 2198 C CA . THR B 1 76 ? 29.570 4.730 -0.561 1.00 105.53 73 THR B CA 1
ATOM 2199 C C . THR B 1 76 ? 30.163 4.614 0.851 1.00 109.14 73 THR B C 1
ATOM 2200 O O . THR B 1 76 ? 31.406 4.596 0.948 1.00 111.80 73 THR B O 1
ATOM 2204 N N . THR B 1 77 ? 29.331 4.564 1.899 1.00 112.31 74 THR B N 1
ATOM 2205 C CA . THR B 1 77 ? 29.844 4.459 3.298 1.00 109.02 74 THR B CA 1
ATOM 2206 C C . THR B 1 77 ? 28.912 3.582 4.137 1.00 109.65 74 THR B C 1
ATOM 2207 O O . THR B 1 77 ? 28.160 4.077 4.973 1.00 108.12 74 THR B O 1
ATOM 2211 N N . PRO B 1 78 ? 28.956 2.242 3.962 1.00 113.70 75 PRO B N 1
ATOM 2212 C CA . PRO B 1 78 ? 28.100 1.328 4.721 1.00 112.73 75 PRO B CA 1
ATOM 2213 C C . PRO B 1 78 ? 28.663 1.003 6.112 1.00 110.66 75 PRO B C 1
ATOM 2214 O O . PRO B 1 78 ? 28.688 -0.155 6.483 1.00 116.38 75 PRO B O 1
ATOM 2218 N N . PHE B 1 79 ? 29.102 2.030 6.838 1.00 106.90 76 PHE B N 1
ATOM 2219 C CA . PHE B 1 79 ? 29.684 1.863 8.193 1.00 106.29 76 PHE B CA 1
ATOM 2220 C C . PHE B 1 79 ? 28.682 2.404 9.207 1.00 105.04 76 PHE B C 1
ATOM 2221 O O . PHE B 1 79 ? 28.540 1.847 10.312 1.00 116.06 76 PHE B O 1
ATOM 2229 N N . SER B 1 80 ? 28.005 3.480 8.802 1.00 102.37 77 SER B N 1
ATOM 2230 C CA . SER B 1 80 ? 27.009 4.192 9.639 1.00 102.79 77 SER B CA 1
ATOM 2231 C C . SER B 1 80 ? 25.655 3.486 9.589 1.00 96.39 77 SER B C 1
ATOM 2232 O O . SER B 1 80 ? 24.635 4.136 9.903 1.00 99.31 77 SER B O 1
ATOM 2235 N N . VAL B 1 81 ? 25.644 2.211 9.203 1.00 90.95 78 VAL B N 1
ATOM 2236 C CA . VAL B 1 81 ? 24.364 1.446 9.156 1.00 84.80 78 VAL B CA 1
ATOM 2237 C C . VAL B 1 81 ? 23.809 1.354 10.583 1.00 73.37 78 VAL B C 1
ATOM 2238 O O . VAL B 1 81 ? 22.610 1.064 10.732 1.00 64.75 78 VAL B O 1
ATOM 2242 N N . GLU B 1 82 ? 24.658 1.624 11.583 1.00 66.95 79 GLU B N 1
ATOM 2243 C CA . GLU B 1 82 ? 24.236 1.578 13.008 1.00 64.94 79 GLU B CA 1
ATOM 2244 C C . GLU B 1 82 ? 23.102 2.594 13.232 1.00 58.43 79 GLU B C 1
ATOM 2245 O O . GLU B 1 82 ? 22.316 2.397 14.171 1.00 58.78 79 GLU B O 1
ATOM 2251 N N . ILE B 1 83 ? 23.009 3.626 12.388 1.00 52.71 80 ILE B N 1
ATOM 2252 C CA . ILE B 1 83 ? 21.925 4.644 12.520 1.00 50.01 80 ILE B CA 1
ATOM 2253 C C . ILE B 1 83 ? 20.592 3.985 12.177 1.00 50.19 80 ILE B C 1
ATOM 2254 O O . ILE B 1 83 ? 19.700 3.997 13.043 1.00 52.73 80 ILE B O 1
ATOM 2259 N N . THR B 1 84 ? 20.468 3.458 10.951 1.00 50.72 81 THR B N 1
ATOM 2260 C CA . THR B 1 84 ? 19.209 2.803 10.487 1.00 48.76 81 THR B CA 1
ATOM 2261 C C . THR B 1 84 ? 18.885 1.583 11.363 1.00 46.36 81 THR B C 1
ATOM 2262 O O . THR B 1 84 ? 17.686 1.333 11.578 1.00 45.77 81 THR B O 1
ATOM 2266 N N . LEU B 1 85 ? 19.889 0.831 11.826 1.00 46.29 82 LEU B N 1
ATOM 2267 C CA . LEU B 1 85 ? 19.593 -0.327 12.717 1.00 47.88 82 LEU B CA 1
ATOM 2268 C C . LEU B 1 85 ? 18.981 0.201 14.018 1.00 50.10 82 LEU B C 1
ATOM 2269 O O . LEU B 1 85 ? 17.916 -0.312 14.424 1.00 54.04 82 LEU B O 1
ATOM 2274 N N . SER B 1 86 ? 19.620 1.209 14.616 1.00 50.91 83 SER B N 1
ATOM 2275 C CA . SER B 1 86 ? 19.131 1.827 15.874 1.00 52.26 83 SER B CA 1
ATOM 2276 C C . SER B 1 86 ? 17.686 2.323 15.705 1.00 52.22 83 SER B C 1
ATOM 2277 O O . SER B 1 86 ? 16.886 2.152 16.637 1.00 54.24 83 SER B O 1
ATOM 2280 N N . ILE B 1 87 ? 17.371 2.934 14.564 1.00 52.27 84 ILE B N 1
ATOM 2281 C CA . ILE B 1 87 ? 15.992 3.445 14.305 1.00 53.51 84 ILE B CA 1
ATOM 2282 C C . ILE B 1 87 ? 15.003 2.277 14.295 1.00 57.39 84 ILE B C 1
ATOM 2283 O O . ILE B 1 87 ? 13.959 2.377 14.975 1.00 58.91 84 ILE B O 1
ATOM 2288 N N . GLU B 1 88 ? 15.328 1.225 13.536 1.00 60.41 85 GLU B N 1
ATOM 2289 C CA . GLU B 1 88 ? 14.467 0.022 13.388 1.00 61.84 85 GLU B CA 1
ATOM 2290 C C . GLU B 1 88 ? 14.220 -0.622 14.758 1.00 60.45 85 GLU B C 1
ATOM 2291 O O . GLU B 1 88 ? 13.043 -0.964 15.050 1.00 61.02 85 GLU B O 1
ATOM 2297 N N . GLU B 1 89 ? 15.276 -0.747 15.570 1.00 59.71 86 GLU B N 1
ATOM 2298 C CA . GLU B 1 89 ? 15.183 -1.384 16.916 1.00 63.05 86 GLU B CA 1
ATOM 2299 C C . GLU B 1 89 ? 14.332 -0.516 17.859 1.00 64.50 86 GLU B C 1
ATOM 2300 O O . GLU B 1 89 ? 13.452 -1.077 18.551 1.00 65.72 86 GLU B O 1
ATOM 2306 N N . THR B 1 90 ? 14.579 0.800 17.877 1.00 65.34 87 THR B N 1
ATOM 2307 C CA . THR B 1 90 ? 13.827 1.740 18.753 1.00 63.32 87 THR B CA 1
ATOM 2308 C C . THR B 1 90 ? 12.337 1.738 18.380 1.00 63.38 87 THR B C 1
ATOM 2309 O O . THR B 1 90 ? 11.507 1.712 19.300 1.00 66.52 87 THR B O 1
ATOM 2313 N N . ALA B 1 91 ? 12.016 1.770 17.086 1.00 62.07 88 ALA B N 1
ATOM 2314 C CA . ALA B 1 91 ? 10.603 1.777 16.636 1.00 62.15 88 ALA B CA 1
ATOM 2315 C C . ALA B 1 91 ? 9.882 0.500 17.096 1.00 66.73 88 ALA B C 1
ATOM 2316 O O . ALA B 1 91 ? 8.711 0.622 17.533 1.00 66.77 88 ALA B O 1
ATOM 2318 N N . ARG B 1 92 ? 10.538 -0.670 17.010 1.00 68.72 89 ARG B N 1
ATOM 2319 C CA . ARG B 1 92 ? 9.858 -1.924 17.449 1.00 71.37 89 ARG B CA 1
ATOM 2320 C C . ARG B 1 92 ? 9.681 -1.952 18.968 1.00 72.31 89 ARG B C 1
ATOM 2321 O O . ARG B 1 92 ? 8.684 -2.536 19.415 1.00 75.74 89 ARG B O 1
ATOM 2329 N N . ALA B 1 93 ? 10.592 -1.331 19.720 1.00 71.06 90 ALA B N 1
ATOM 2330 C CA . ALA B 1 93 ? 10.484 -1.298 21.199 1.00 72.09 90 ALA B CA 1
ATOM 2331 C C . ALA B 1 93 ? 9.324 -0.385 21.630 1.00 73.52 90 ALA B C 1
ATOM 2332 O O . ALA B 1 93 ? 9.089 -0.269 22.853 1.00 75.08 90 ALA B O 1
ATOM 2334 N N . HIS B 1 94 ? 8.642 0.252 20.668 1.00 72.59 91 HIS B N 1
ATOM 2335 C CA . HIS B 1 94 ? 7.498 1.158 20.973 1.00 74.05 91 HIS B CA 1
ATOM 2336 C C . HIS B 1 94 ? 6.252 0.748 20.174 1.00 75.31 91 HIS B C 1
ATOM 2337 O O . HIS B 1 94 ? 5.292 1.542 20.145 1.00 76.17 91 HIS B O 1
ATOM 2344 N N . GLY B 1 95 ? 6.267 -0.432 19.548 1.00 74.53 92 GLY B N 1
ATOM 2345 C CA . GLY B 1 95 ? 5.101 -0.917 18.782 1.00 75.82 92 GLY B CA 1
ATOM 2346 C C . GLY B 1 95 ? 4.987 -0.299 17.399 1.00 76.08 92 GLY B C 1
ATOM 2347 O O . GLY B 1 95 ? 3.889 -0.391 16.810 1.00 75.62 92 GLY B O 1
ATOM 2348 N N . TRP B 1 96 ? 6.072 0.302 16.897 1.00 77.52 93 TRP B N 1
ATOM 2349 C CA . TRP B 1 96 ? 6.095 0.930 15.545 1.00 77.10 93 TRP B CA 1
ATOM 2350 C C . TRP B 1 96 ? 6.836 0.034 14.547 1.00 76.25 93 TRP B C 1
ATOM 2351 O O . TRP B 1 96 ? 7.603 -0.846 14.989 1.00 77.30 93 TRP B O 1
ATOM 2362 N N . ASN B 1 97 ? 6.587 0.262 13.254 1.00 75.01 94 ASN B N 1
ATOM 2363 C CA . ASN B 1 97 ? 7.278 -0.452 12.150 1.00 74.45 94 ASN B CA 1
ATOM 2364 C C . ASN B 1 97 ? 8.265 0.536 11.537 1.00 67.53 94 ASN B C 1
ATOM 2365 O O . ASN B 1 97 ? 8.279 1.688 11.991 1.00 66.25 94 ASN B O 1
ATOM 2370 N N . SER B 1 98 ? 9.050 0.100 10.555 1.00 64.43 95 SER B N 1
ATOM 2371 C CA . SER B 1 98 ? 10.032 1.017 9.925 1.00 62.97 95 SER B CA 1
ATOM 2372 C C . SER B 1 98 ? 10.616 0.386 8.663 1.00 61.88 95 SER B C 1
ATOM 2373 O O . SER B 1 98 ? 10.962 -0.804 8.695 1.00 64.15 95 SER B O 1
ATOM 2376 N N . PHE B 1 99 ? 10.695 1.166 7.590 1.00 60.92 96 PHE B N 1
ATOM 2377 C CA . PHE B 1 99 ? 11.287 0.672 6.325 1.00 60.07 96 PHE B CA 1
ATOM 2378 C C . PHE B 1 99 ? 12.432 1.618 5.961 1.00 56.91 96 PHE B C 1
ATOM 2379 O O . PHE B 1 99 ? 12.523 2.721 6.542 1.00 57.70 96 PHE B O 1
ATOM 2387 N N . VAL B 1 100 ? 13.292 1.191 5.043 1.00 54.27 97 VAL B N 1
ATOM 2388 C CA . VAL B 1 100 ? 14.442 2.046 4.648 1.00 52.82 97 VAL B CA 1
ATOM 2389 C C . VAL B 1 100 ? 14.558 2.073 3.124 1.00 53.14 97 VAL B C 1
ATOM 2390 O O . VAL B 1 100 ? 14.561 0.992 2.500 1.00 52.75 97 VAL B O 1
ATOM 2394 N N . VAL B 1 101 ? 14.618 3.285 2.568 1.00 52.67 98 VAL B N 1
ATOM 2395 C CA . VAL B 1 101 ? 14.802 3.504 1.108 1.00 52.32 98 VAL B CA 1
ATOM 2396 C C . VAL B 1 101 ? 16.230 4.027 0.929 1.00 52.54 98 VAL B C 1
ATOM 2397 O O . VAL B 1 101 ? 16.563 5.071 1.515 1.00 50.92 98 VAL B O 1
ATOM 2401 N N . ASN B 1 102 ? 17.060 3.268 0.219 1.00 54.54 99 ASN B N 1
ATOM 2402 C CA . ASN B 1 102 ? 18.471 3.664 -0.009 1.00 58.23 99 ASN B CA 1
ATOM 2403 C C . ASN B 1 102 ? 18.560 4.347 -1.364 1.00 64.59 99 ASN B C 1
ATOM 2404 O O . ASN B 1 102 ? 17.986 3.870 -2.340 1.00 70.30 99 ASN B O 1
ATOM 2417 N N . PHE B 1 104 ? 20.743 5.211 -4.400 1.00 72.43 101 PHE B N 1
ATOM 2418 C CA . PHE B 1 104 ? 21.949 4.785 -5.081 1.00 77.00 101 PHE B CA 1
ATOM 2419 C C . PHE B 1 104 ? 22.465 5.950 -5.930 1.00 82.83 101 PHE B C 1
ATOM 2420 O O . PHE B 1 104 ? 21.904 7.060 -5.836 1.00 86.47 101 PHE B O 1
ATOM 2428 N N . SER B 1 105 ? 23.515 5.713 -6.716 1.00 88.24 102 SER B N 1
ATOM 2429 C CA . SER B 1 105 ? 24.083 6.789 -7.567 1.00 95.44 102 SER B CA 1
ATOM 2430 C C . SER B 1 105 ? 23.295 6.903 -8.877 1.00 100.96 102 SER B C 1
ATOM 2431 O O . SER B 1 105 ? 22.972 8.041 -9.275 1.00 105.30 102 SER B O 1
ATOM 2434 N N . ASP B 1 106 ? 22.954 5.757 -9.475 1.00 102.16 103 ASP B N 1
ATOM 2435 C CA . ASP B 1 106 ? 22.244 5.678 -10.782 1.00 106.11 103 ASP B CA 1
ATOM 2436 C C . ASP B 1 106 ? 20.783 6.159 -10.703 1.00 103.91 103 ASP B C 1
ATOM 2437 O O . ASP B 1 106 ? 20.237 6.458 -11.780 1.00 107.32 103 ASP B O 1
ATOM 2442 N N . ASP B 1 107 ? 20.152 6.208 -9.521 1.00 101.15 104 ASP B N 1
ATOM 2443 C CA . ASP B 1 107 ? 18.735 6.674 -9.467 1.00 101.44 104 ASP B CA 1
ATOM 2444 C C . ASP B 1 107 ? 18.731 8.169 -9.126 1.00 95.38 104 ASP B C 1
ATOM 2445 O O . ASP B 1 107 ? 19.812 8.700 -8.837 1.00 88.65 104 ASP B O 1
ATOM 2450 N N . ARG B 1 108 ? 17.557 8.810 -9.149 1.00 93.80 105 ARG B N 1
ATOM 2451 C CA . ARG B 1 108 ? 17.459 10.270 -8.879 1.00 93.48 105 ARG B CA 1
ATOM 2452 C C . ARG B 1 108 ? 16.391 10.572 -7.828 1.00 95.37 105 ARG B C 1
ATOM 2453 O O . ARG B 1 108 ? 15.326 9.953 -7.793 1.00 95.57 105 ARG B O 1
ATOM 2461 N N . PRO B 1 109 ? 16.665 11.593 -6.980 1.00 99.34 106 PRO B N 1
ATOM 2462 C CA . PRO B 1 109 ? 15.803 12.003 -5.862 1.00 99.35 106 PRO B CA 1
ATOM 2463 C C . PRO B 1 109 ? 14.268 11.978 -5.951 1.00 99.66 106 PRO B C 1
ATOM 2464 O O . PRO B 1 109 ? 13.661 11.278 -5.162 1.00 101.76 106 PRO B O 1
ATOM 2468 N N . GLU B 1 110 ? 13.681 12.762 -6.856 1.00 98.81 107 GLU B N 1
ATOM 2469 C CA . GLU B 1 110 ? 12.199 12.835 -6.972 1.00 101.75 107 GLU B CA 1
ATOM 2470 C C . GLU B 1 110 ? 11.593 11.427 -7.054 1.00 98.99 107 GLU B C 1
ATOM 2471 O O . GLU B 1 110 ? 10.505 11.223 -6.470 1.00 96.43 107 GLU B O 1
ATOM 2477 N N . ALA B 1 111 ? 12.270 10.499 -7.741 1.00 97.16 108 ALA B N 1
ATOM 2478 C CA . ALA B 1 111 ? 11.773 9.108 -7.877 1.00 94.50 108 ALA B CA 1
ATOM 2479 C C . ALA B 1 111 ? 11.806 8.424 -6.506 1.00 88.99 108 ALA B C 1
ATOM 2480 O O . ALA B 1 111 ? 10.763 7.890 -6.060 1.00 86.44 108 ALA B O 1
ATOM 2482 N N . VAL B 1 112 ? 12.974 8.478 -5.867 1.00 87.13 109 VAL B N 1
ATOM 2483 C CA . VAL B 1 112 ? 13.228 7.861 -4.532 1.00 85.49 109 VAL B CA 1
ATOM 2484 C C . VAL B 1 112 ? 12.302 8.469 -3.470 1.00 83.33 109 VAL B C 1
ATOM 2485 O O . VAL B 1 112 ? 11.752 7.695 -2.665 1.00 83.28 109 VAL B O 1
ATOM 2489 N N . VAL B 1 113 ? 12.132 9.792 -3.462 1.00 84.08 110 VAL B N 1
ATOM 2490 C CA . VAL B 1 113 ? 11.238 10.428 -2.446 1.00 84.97 110 VAL B CA 1
ATOM 2491 C C . VAL B 1 113 ? 9.800 9.951 -2.669 1.00 83.24 110 VAL B C 1
ATOM 2492 O O . VAL B 1 113 ? 9.116 9.664 -1.667 1.00 78.48 110 VAL B O 1
ATOM 2496 N N . ASP B 1 114 ? 9.364 9.864 -3.927 1.00 88.13 111 ASP B N 1
ATOM 2497 C CA . ASP B 1 114 ? 7.978 9.407 -4.211 1.00 93.62 111 ASP B CA 1
ATOM 2498 C C . ASP B 1 114 ? 7.822 7.970 -3.694 1.00 85.19 111 ASP B C 1
ATOM 2499 O O . ASP B 1 114 ? 6.763 7.660 -3.106 1.00 77.88 111 ASP B O 1
ATOM 2504 N N . LEU B 1 115 ? 8.858 7.145 -3.883 1.00 83.15 112 LEU B N 1
ATOM 2505 C CA . LEU B 1 115 ? 8.841 5.724 -3.443 1.00 85.48 112 LEU B CA 1
ATOM 2506 C C . LEU B 1 115 ? 8.588 5.605 -1.931 1.00 84.87 112 LEU B C 1
ATOM 2507 O O . LEU B 1 115 ? 7.739 4.770 -1.556 1.00 84.45 112 LEU B O 1
ATOM 2512 N N . LEU B 1 116 ? 9.280 6.391 -1.093 1.00 84.13 113 LEU B N 1
ATOM 2513 C CA . LEU B 1 116 ? 9.050 6.258 0.375 1.00 84.08 113 LEU B CA 1
ATOM 2514 C C . LEU B 1 116 ? 7.667 6.817 0.732 1.00 85.64 113 LEU B C 1
ATOM 2515 O O . LEU B 1 116 ? 7.086 6.335 1.728 1.00 86.24 113 LEU B O 1
ATOM 2520 N N . LEU B 1 117 ? 7.153 7.777 -0.049 1.00 89.38 114 LEU B N 1
ATOM 2521 C CA . LEU B 1 117 ? 5.801 8.339 0.228 1.00 90.42 114 LEU B CA 1
ATOM 2522 C C . LEU B 1 117 ? 4.758 7.264 -0.106 1.00 91.46 114 LEU B C 1
ATOM 2523 O O . LEU B 1 117 ? 3.667 7.299 0.496 1.00 90.25 114 LEU B O 1
ATOM 2528 N N . SER B 1 118 ? 5.113 6.332 -1.003 1.00 91.55 115 SER B N 1
ATOM 2529 C CA . SER B 1 118 ? 4.217 5.219 -1.420 1.00 95.32 115 SER B CA 1
ATOM 2530 C C . SER B 1 118 ? 3.786 4.414 -0.193 1.00 94.98 115 SER B C 1
ATOM 2531 O O . SER B 1 118 ? 2.604 4.027 -0.120 1.00 94.31 115 SER B O 1
ATOM 2534 N N . HIS B 1 119 ? 4.735 4.156 0.713 1.00 94.61 116 HIS B N 1
ATOM 2535 C CA . HIS B 1 119 ? 4.468 3.387 1.958 1.00 97.07 116 HIS B CA 1
ATOM 2536 C C . HIS B 1 119 ? 3.675 4.263 2.938 1.00 95.31 116 HIS B C 1
ATOM 2537 O O . HIS B 1 119 ? 3.283 3.745 4.000 1.00 92.57 116 HIS B O 1
ATOM 2544 N N . ARG B 1 120 ? 3.459 5.535 2.576 1.00 96.69 117 ARG B N 1
ATOM 2545 C CA . ARG B 1 120 ? 2.703 6.526 3.400 1.00 99.82 117 ARG B CA 1
ATOM 2546 C C . ARG B 1 120 ? 3.100 6.385 4.867 1.00 92.02 117 ARG B C 1
ATOM 2547 O O . ARG B 1 120 ? 2.359 5.813 5.665 1.00 86.48 117 ARG B O 1
ATOM 2555 N N . PRO B 1 121 ? 4.271 6.929 5.268 1.00 86.69 118 PRO B N 1
ATOM 2556 C CA . PRO B 1 121 ? 4.743 6.831 6.645 1.00 84.21 118 PRO B CA 1
ATOM 2557 C C . PRO B 1 121 ? 4.119 7.888 7.564 1.00 83.53 118 PRO B C 1
ATOM 2558 O O . PRO B 1 121 ? 3.652 8.888 7.062 1.00 85.26 118 PRO B O 1
ATOM 2562 N N . ASP B 1 122 ? 4.148 7.643 8.877 1.00 81.78 119 ASP B N 1
ATOM 2563 C CA . ASP B 1 122 ? 3.581 8.595 9.870 1.00 81.80 119 ASP B CA 1
ATOM 2564 C C . ASP B 1 122 ? 4.653 9.645 10.194 1.00 79.26 119 ASP B C 1
ATOM 2565 O O . ASP B 1 122 ? 4.289 10.781 10.544 1.00 82.33 119 ASP B O 1
ATOM 2570 N N . GLY B 1 123 ? 5.927 9.258 10.073 1.00 77.10 120 GLY B N 1
ATOM 2571 C CA . GLY B 1 123 ? 7.080 10.144 10.327 1.00 74.26 120 GLY B CA 1
ATOM 2572 C C . GLY B 1 123 ? 8.186 9.863 9.328 1.00 69.66 120 GLY B C 1
ATOM 2573 O O . GLY 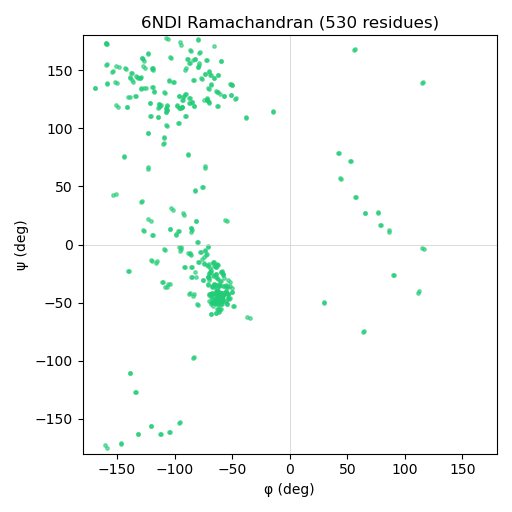B 1 123 ? 8.267 8.707 8.876 1.00 68.91 120 GLY B O 1
ATOM 2574 N N . ILE B 1 124 ? 9.012 10.864 9.003 1.00 65.07 121 ILE B N 1
ATOM 2575 C CA . ILE B 1 124 ? 10.097 10.649 7.997 1.00 62.80 121 ILE B CA 1
ATOM 2576 C C . ILE B 1 124 ? 11.445 11.119 8.547 1.00 59.60 121 ILE B C 1
ATOM 2577 O O . ILE B 1 124 ? 11.523 12.239 9.087 1.00 57.67 121 ILE B O 1
ATOM 2582 N N . ILE B 1 125 ? 12.471 10.286 8.362 1.00 59.02 122 ILE B N 1
ATOM 2583 C CA . ILE B 1 125 ? 13.849 10.599 8.825 1.00 56.43 122 ILE B CA 1
ATOM 2584 C C . ILE B 1 125 ? 14.795 10.575 7.625 1.00 58.43 122 ILE B C 1
ATOM 2585 O O . ILE B 1 125 ? 14.844 9.543 6.934 1.00 58.55 122 ILE B O 1
ATOM 2590 N N . PHE B 1 126 ? 15.474 11.696 7.383 1.00 59.70 123 PHE B N 1
ATOM 2591 C CA . PHE B 1 126 ? 16.494 11.803 6.310 1.00 60.40 123 PHE B CA 1
ATOM 2592 C C . PHE B 1 126 ? 17.837 11.564 6.992 1.00 57.44 123 PHE B C 1
ATOM 2593 O O . PHE B 1 126 ? 18.102 12.221 8.016 1.00 56.48 123 PHE B O 1
ATOM 2601 N N . THR B 1 127 ? 18.632 10.634 6.468 1.00 56.55 124 THR B N 1
ATOM 2602 C CA . THR B 1 127 ? 19.931 10.338 7.117 1.00 57.66 124 THR B CA 1
ATOM 2603 C C . THR B 1 127 ? 21.046 10.182 6.085 1.00 61.10 124 THR B C 1
ATOM 2604 O O . THR B 1 127 ? 20.771 9.731 4.962 1.00 62.89 124 THR B O 1
ATOM 2608 N N . THR B 1 128 ? 22.250 10.582 6.487 1.00 67.88 125 THR B N 1
ATOM 2609 C CA . THR B 1 128 ? 23.485 10.456 5.679 1.00 74.89 125 THR B CA 1
ATOM 2610 C C . THR B 1 128 ? 24.424 9.587 6.509 1.00 79.10 125 THR B C 1
ATOM 2611 O O . THR B 1 128 ? 24.546 9.797 7.714 1.00 77.77 125 THR B O 1
ATOM 2623 N N . GLY B 1 130 ? 27.505 9.577 6.242 1.00 93.99 127 GLY B N 1
ATOM 2624 C CA . GLY B 1 130 ? 28.631 10.454 6.526 1.00 96.43 127 GLY B CA 1
ATOM 2625 C C . GLY B 1 130 ? 28.149 11.876 6.785 1.00 101.88 127 GLY B C 1
ATOM 2626 O O . GLY B 1 130 ? 27.623 12.489 5.833 1.00 108.40 127 GLY B O 1
ATOM 2627 N N . LEU B 1 131 ? 28.322 12.384 8.018 1.00 106.63 128 LEU B N 1
ATOM 2628 C CA . LEU B 1 131 ? 27.879 13.758 8.411 1.00 105.69 128 LEU B CA 1
ATOM 2629 C C . LEU B 1 131 ? 28.116 14.734 7.253 1.00 109.10 128 LEU B C 1
ATOM 2630 O O . LEU B 1 131 ? 29.296 15.041 6.961 1.00 110.65 128 LEU B O 1
ATOM 2635 N N . ARG B 1 132 ? 27.023 15.180 6.624 1.00 111.30 129 ARG B N 1
ATOM 2636 C CA . ARG B 1 132 ? 27.087 16.128 5.480 1.00 116.51 129 ARG B CA 1
ATOM 2637 C C . ARG B 1 132 ? 26.073 17.254 5.750 1.00 120.91 129 ARG B C 1
ATOM 2638 O O . ARG B 1 132 ? 25.623 17.372 6.916 1.00 106.80 129 ARG B O 1
ATOM 2646 N N . GLN B 1 133 ? 25.709 18.022 4.712 1.00 138.36 130 GLN B N 1
ATOM 2647 C CA . GLN B 1 133 ? 24.739 19.147 4.819 1.00 139.53 130 GLN B CA 1
ATOM 2648 C C . GLN B 1 133 ? 23.536 18.898 3.884 1.00 142.13 130 GLN B C 1
ATOM 2649 O O . GLN B 1 133 ? 22.826 19.876 3.571 1.00 132.17 130 GLN B O 1
ATOM 2655 N N . VAL B 1 134 ? 23.317 17.630 3.491 1.00 155.30 131 VAL B N 1
ATOM 2656 C CA . VAL B 1 134 ? 22.202 17.159 2.602 1.00 159.23 131 VAL B CA 1
ATOM 2657 C C . VAL B 1 134 ? 21.833 17.704 1.219 1.00 163.95 131 VAL B C 1
ATOM 2658 O O . VAL B 1 134 ? 20.793 18.344 1.068 1.00 171.58 131 VAL B O 1
ATOM 2662 N N . PRO B 1 135 ? 22.644 17.445 0.161 1.00 160.53 132 PRO B N 1
ATOM 2663 C CA . PRO B 1 135 ? 22.601 18.162 -1.114 1.00 156.23 132 PRO B CA 1
ATOM 2664 C C . PRO B 1 135 ? 21.372 17.785 -1.962 1.00 147.96 132 PRO B C 1
ATOM 2665 O O . PRO B 1 135 ? 21.546 17.178 -3.002 1.00 139.39 132 PRO B O 1
ATOM 2669 N N . LEU B 1 136 ? 20.171 18.152 -1.492 1.00 142.17 133 LEU B N 1
ATOM 2670 C CA . LEU B 1 136 ? 18.892 17.863 -2.203 1.00 137.93 133 LEU B CA 1
ATOM 2671 C C . LEU B 1 136 ? 18.090 19.150 -2.379 1.00 135.84 133 LEU B C 1
ATOM 2672 O O . LEU B 1 136 ? 18.283 20.106 -1.632 1.00 131.54 133 LEU B O 1
ATOM 2677 N N . PRO B 1 137 ? 17.152 19.197 -3.357 1.00 139.80 134 PRO B N 1
ATOM 2678 C CA . PRO B 1 137 ? 16.325 20.383 -3.589 1.00 143.04 134 PRO B CA 1
ATOM 2679 C C . PRO B 1 137 ? 15.657 20.877 -2.297 1.00 144.88 134 PRO B C 1
ATOM 2680 O O . PRO B 1 137 ? 15.173 20.054 -1.550 1.00 146.27 134 PRO B O 1
ATOM 2684 N N . GLU B 1 138 ? 15.641 22.197 -2.086 1.00 146.84 135 GLU B N 1
ATOM 2685 C CA . GLU B 1 138 ? 15.047 22.824 -0.868 1.00 145.76 135 GLU B CA 1
ATOM 2686 C C . GLU B 1 138 ? 13.569 22.428 -0.711 1.00 143.79 135 GLU B C 1
ATOM 2687 O O . GLU B 1 138 ? 13.092 22.373 0.442 1.00 149.83 135 GLU B O 1
ATOM 2693 N N . LYS B 1 139 ? 12.875 22.156 -1.822 1.00 138.87 136 LYS B N 1
ATOM 2694 C CA . LYS B 1 139 ? 11.430 21.779 -1.782 1.00 133.57 136 LYS B CA 1
ATOM 2695 C C . LYS B 1 139 ? 11.265 20.323 -1.324 1.00 124.11 136 LYS B C 1
ATOM 2696 O O . LYS B 1 139 ? 10.134 19.934 -0.976 1.00 109.39 136 LYS B O 1
ATOM 2702 N N . LEU B 1 140 ? 12.363 19.568 -1.292 1.00 124.57 137 LEU B N 1
ATOM 2703 C CA . LEU B 1 140 ? 12.355 18.139 -0.884 1.00 125.72 137 LEU B CA 1
ATOM 2704 C C . LEU B 1 140 ? 12.717 18.033 0.611 1.00 123.43 137 LEU B C 1
ATOM 2705 O O . LEU B 1 140 ? 12.660 16.908 1.153 1.00 118.06 137 LEU B O 1
ATOM 2710 N N . LEU B 1 141 ? 13.073 19.165 1.243 1.00 124.62 138 LEU B N 1
ATOM 2711 C CA . LEU B 1 141 ? 13.456 19.230 2.685 1.00 123.86 138 LEU B CA 1
ATOM 2712 C C . LEU B 1 141 ? 12.287 19.804 3.504 1.00 125.43 138 LEU B C 1
ATOM 2713 O O . LEU B 1 141 ? 12.556 20.460 4.542 1.00 127.38 138 LEU B O 1
ATOM 2718 N N . THR B 1 142 ? 11.046 19.543 3.067 1.00 124.80 139 THR B N 1
ATOM 2719 C CA . THR B 1 142 ? 9.805 20.023 3.747 1.00 120.96 139 THR B CA 1
ATOM 2720 C C . THR B 1 142 ? 9.015 18.815 4.266 1.00 119.29 139 THR B C 1
ATOM 2721 O O . THR B 1 142 ? 8.101 19.006 5.101 1.00 116.61 139 THR B O 1
ATOM 2725 N N . LEU B 1 143 ? 9.385 17.625 3.781 1.00 113.94 140 LEU B N 1
ATOM 2726 C CA . LEU B 1 143 ? 8.743 16.335 4.146 1.00 110.01 140 LEU B CA 1
ATOM 2727 C C . LEU B 1 143 ? 9.374 15.739 5.408 1.00 103.63 140 LEU B C 1
ATOM 2728 O O . LEU B 1 143 ? 8.647 15.250 6.272 1.00 111.35 140 LEU B O 1
ATOM 2733 N N . PRO B 1 144 ? 10.722 15.771 5.580 1.00 90.33 141 PRO B N 1
ATOM 2734 C CA . PRO B 1 144 ? 11.367 15.165 6.749 1.00 82.82 141 PRO B CA 1
ATOM 2735 C C . PRO B 1 144 ? 11.013 15.752 8.122 1.00 78.99 141 PRO B C 1
ATOM 2736 O O . PRO B 1 144 ? 11.268 16.916 8.337 1.00 84.30 141 PRO B O 1
ATOM 2740 N N . CYS B 1 145 ? 10.439 14.927 9.004 1.00 74.67 142 CYS B N 1
ATOM 2741 C CA . CYS B 1 145 ? 10.106 15.392 10.375 1.00 73.30 142 CYS B CA 1
ATOM 2742 C C . CYS B 1 145 ? 11.412 15.591 11.159 1.00 71.11 142 CYS B C 1
ATOM 2743 O O . CYS B 1 145 ? 11.437 16.477 12.045 1.00 76.18 142 CYS B O 1
ATOM 2746 N N . VAL B 1 146 ? 12.463 14.825 10.823 1.00 66.58 143 VAL B N 1
ATOM 2747 C CA . VAL B 1 146 ? 13.766 14.922 11.554 1.00 62.98 143 VAL B CA 1
ATOM 2748 C C . VAL B 1 146 ? 14.937 14.502 10.653 1.00 58.71 143 VAL B C 1
ATOM 2749 O O . VAL B 1 146 ? 14.742 13.643 9.774 1.00 56.20 143 VAL B O 1
ATOM 2753 N N . LEU B 1 147 ? 16.110 15.108 10.889 1.00 57.10 144 LEU B N 1
ATOM 2754 C CA . LEU B 1 147 ? 17.363 14.825 10.136 1.00 56.26 144 LEU B CA 1
ATOM 2755 C C . LEU B 1 147 ? 18.333 14.084 11.059 1.00 55.60 144 LEU B C 1
ATOM 2756 O O . LEU B 1 147 ? 18.551 14.561 12.198 1.00 55.20 144 LEU B O 1
ATOM 2761 N N . ALA B 1 148 ? 18.910 12.984 10.568 1.00 52.74 145 ALA B N 1
ATOM 2762 C CA . ALA B 1 148 ? 19.864 12.198 11.375 1.00 51.81 145 ALA B CA 1
ATOM 2763 C C . ALA B 1 148 ? 21.268 12.294 10.775 1.00 52.90 145 ALA B C 1
ATOM 2764 O O . ALA B 1 148 ? 21.446 11.903 9.607 1.00 54.46 145 ALA B O 1
ATOM 2766 N N . ASN B 1 149 ? 22.208 12.833 11.554 1.00 51.86 146 ASN B N 1
ATOM 2767 C CA . ASN B 1 149 ? 23.637 12.950 11.159 1.00 53.12 146 ASN B CA 1
ATOM 2768 C C . ASN B 1 149 ? 23.780 13.913 9.973 1.00 56.37 146 ASN B C 1
ATOM 2769 O O . ASN B 1 149 ? 24.723 13.731 9.192 1.00 59.35 146 ASN B O 1
ATOM 2774 N N . CYS B 1 150 ? 22.858 14.870 9.820 1.00 60.32 147 CYS B N 1
ATOM 2775 C CA . CYS B 1 150 ? 22.967 15.878 8.723 1.00 65.06 147 CYS B CA 1
ATOM 2776 C C . CYS B 1 150 ? 22.125 17.113 9.081 1.00 67.47 147 CYS B C 1
ATOM 2777 O O . CYS B 1 150 ? 21.178 16.974 9.889 1.00 66.23 147 CYS B O 1
ATOM 2780 N N . GLU B 1 151 ? 22.486 18.271 8.515 1.00 70.29 148 GLU B N 1
ATOM 2781 C CA . GLU B 1 151 ? 21.794 19.560 8.781 1.00 72.20 148 GLU B CA 1
ATOM 2782 C C . GLU B 1 151 ? 21.208 20.165 7.505 1.00 74.50 148 GLU B C 1
ATOM 2783 O O . GLU B 1 151 ? 21.776 19.938 6.416 1.00 72.35 148 GLU B O 1
ATOM 2789 N N . SER B 1 152 ? 20.118 20.924 7.667 1.00 80.14 149 SER B N 1
ATOM 2790 C CA . SER B 1 152 ? 19.437 21.634 6.553 1.00 85.98 149 SER B CA 1
ATOM 2791 C C . SER B 1 152 ? 19.922 23.088 6.548 1.00 96.65 149 SER B C 1
ATOM 2792 O O . SER B 1 152 ? 19.718 23.789 7.568 1.00 93.91 149 SER B O 1
ATOM 2795 N N . LEU B 1 153 ? 20.542 23.512 5.443 1.00 110.24 150 LEU B N 1
ATOM 2796 C CA . LEU B 1 153 ? 21.085 24.890 5.300 1.00 118.01 150 LEU B CA 1
ATOM 2797 C C . LEU B 1 153 ? 19.939 25.907 5.190 1.00 117.43 150 LEU B C 1
ATOM 2798 O O . LEU B 1 153 ? 20.029 26.960 5.843 1.00 114.80 150 LEU B O 1
ATOM 2803 N N . SER B 1 154 ? 18.903 25.587 4.406 1.00 119.47 151 SER B N 1
ATOM 2804 C CA . SER B 1 154 ? 17.742 26.492 4.190 1.00 118.88 151 SER B CA 1
ATOM 2805 C C . SER B 1 154 ? 16.706 26.365 5.321 1.00 113.60 151 SER B C 1
ATOM 2806 O O . SER B 1 154 ? 16.917 27.003 6.367 1.00 111.03 151 SER B O 1
ATOM 2809 N N . GLN B 1 155 ? 15.643 25.567 5.130 1.00 111.61 152 GLN B N 1
ATOM 2810 C CA . GLN B 1 155 ? 14.568 25.428 6.158 1.00 111.84 152 GLN B CA 1
ATOM 2811 C C . GLN B 1 155 ? 15.112 24.850 7.459 1.00 105.43 152 GLN B C 1
ATOM 2812 O O . GLN B 1 155 ? 16.024 24.025 7.447 1.00 103.72 152 GLN B O 1
ATOM 2818 N N . PRO B 1 156 ? 14.557 25.274 8.619 1.00 99.53 153 PRO B N 1
ATOM 2819 C CA . PRO B 1 156 ? 14.969 24.748 9.916 1.00 92.93 153 PRO B CA 1
ATOM 2820 C C . PRO B 1 156 ? 14.201 23.447 10.202 1.00 82.04 153 PRO B C 1
ATOM 2821 O O . PRO B 1 156 ? 12.984 23.473 10.174 1.00 75.58 153 PRO B O 1
ATOM 2825 N N . VAL B 1 157 ? 14.924 22.349 10.441 1.00 75.31 154 VAL B N 1
ATOM 2826 C CA . VAL B 1 157 ? 14.279 21.030 10.725 1.00 71.00 154 VAL B CA 1
ATOM 2827 C C . VAL B 1 157 ? 14.950 20.393 11.946 1.00 66.09 154 VAL B C 1
ATOM 2828 O O . VAL B 1 157 ? 16.169 20.559 12.099 1.00 62.69 154 VAL B O 1
ATOM 2832 N N . ALA B 1 158 ? 14.175 19.694 12.778 1.00 64.74 155 ALA B N 1
ATOM 2833 C CA . ALA B 1 158 ? 14.751 19.003 13.952 1.00 62.39 155 ALA B CA 1
ATOM 2834 C C . ALA B 1 158 ? 15.927 18.149 13.461 1.00 57.80 155 ALA B C 1
ATOM 2835 O O . ALA B 1 158 ? 15.733 17.389 12.500 1.00 54.17 155 ALA B O 1
ATOM 2837 N N . SER B 1 159 ? 17.100 18.278 14.087 1.00 57.40 156 SER B N 1
ATOM 2838 C CA . SER B 1 159 ? 18.296 17.506 13.654 1.00 56.57 156 SER B CA 1
ATOM 2839 C C . SER B 1 159 ? 19.065 16.954 14.854 1.00 54.05 156 SER B C 1
ATOM 2840 O O . SER B 1 159 ? 19.170 17.665 15.867 1.00 54.52 156 SER B O 1
ATOM 2843 N N . TYR B 1 160 ? 19.584 15.730 14.718 1.00 52.74 157 TYR B N 1
ATOM 2844 C CA . TYR B 1 160 ? 20.409 15.067 15.766 1.00 50.83 157 TYR B CA 1
ATOM 2845 C C . TYR B 1 160 ? 21.765 14.762 15.122 1.00 47.51 157 TYR B C 1
ATOM 2846 O O . TYR B 1 160 ? 21.804 13.930 14.207 1.00 48.95 157 TYR B O 1
ATOM 2855 N N . ILE B 1 161 ? 22.818 15.459 15.555 1.00 44.52 158 ILE B N 1
ATOM 2856 C CA . ILE B 1 161 ? 24.180 15.275 14.972 1.00 43.60 158 ILE B CA 1
ATOM 2857 C C . ILE B 1 161 ? 25.190 15.034 16.087 1.00 42.96 158 ILE B C 1
ATOM 2858 O O . ILE B 1 161 ? 24.949 15.366 17.246 1.00 42.85 158 ILE B O 1
ATOM 2863 N N . PRO B 1 162 ? 26.367 14.459 15.768 1.00 41.61 159 PRO B N 1
ATOM 2864 C CA . PRO B 1 162 ? 27.372 14.199 16.790 1.00 42.35 159 PRO B CA 1
ATOM 2865 C C . PRO B 1 162 ? 27.995 15.506 17.298 1.00 44.54 159 PRO B C 1
ATOM 2866 O O . PRO B 1 162 ? 28.043 16.458 16.549 1.00 45.55 159 PRO B O 1
ATOM 2870 N N . ASP B 1 163 ? 28.407 15.514 18.568 1.00 45.54 160 ASP B N 1
ATOM 2871 C CA . ASP B 1 163 ? 29.065 16.694 19.174 1.00 42.89 160 ASP B CA 1
ATOM 2872 C C . ASP B 1 163 ? 30.556 16.531 18.882 1.00 41.77 160 ASP B C 1
ATOM 2873 O O . ASP B 1 163 ? 31.309 16.093 19.775 1.00 40.42 160 ASP B O 1
ATOM 2878 N N . ASP B 1 164 ? 30.920 16.831 17.637 1.00 40.84 161 ASP B N 1
ATOM 2879 C CA . ASP B 1 164 ? 32.301 16.759 17.105 1.00 41.34 161 ASP B CA 1
ATOM 2880 C C . ASP B 1 164 ? 33.265 17.592 17.954 1.00 41.04 161 ASP B C 1
ATOM 2881 O O . ASP B 1 164 ? 34.392 17.097 18.211 1.00 39.65 161 ASP B O 1
ATOM 2886 N N . GLU B 1 165 ? 32.848 18.794 18.371 1.00 42.64 162 GLU B N 1
ATOM 2887 C CA . GLU B 1 165 ? 33.730 19.670 19.190 1.00 42.97 162 GLU B CA 1
ATOM 2888 C C . GLU B 1 165 ? 34.019 18.993 20.533 1.00 39.08 162 GLU B C 1
ATOM 2889 O O . GLU B 1 165 ? 35.202 18.991 20.940 1.00 37.50 162 GLU B O 1
ATOM 2895 N N . GLN B 1 166 ? 32.990 18.465 21.202 1.00 36.65 163 GLN B N 1
ATOM 2896 C CA . GLN B 1 166 ? 33.193 17.784 22.515 1.00 37.26 163 GLN B CA 1
ATOM 2897 C C . GLN B 1 166 ? 34.068 16.530 22.343 1.00 36.23 163 GLN B C 1
ATOM 2898 O O . GLN B 1 166 ? 34.994 16.325 23.164 1.00 34.99 163 GLN B O 1
ATOM 2904 N N . GLY B 1 167 ? 33.793 15.740 21.302 1.00 35.42 164 GLY B N 1
ATOM 2905 C CA . GLY B 1 167 ? 34.558 14.510 21.049 1.00 35.17 164 GLY B CA 1
ATOM 2906 C C . GLY B 1 167 ? 36.032 14.789 20.851 1.00 34.32 164 GLY B C 1
ATOM 2907 O O . GLY B 1 167 ? 36.843 14.155 21.557 1.00 35.22 164 GLY B O 1
ATOM 2908 N N . GLN B 1 168 ? 36.369 15.731 19.964 1.00 33.71 165 GLN B N 1
ATOM 2909 C CA . GLN B 1 168 ? 37.807 16.001 19.705 1.00 33.40 165 GLN B CA 1
ATOM 2910 C C . GLN B 1 168 ? 38.446 16.594 20.967 1.00 33.15 165 GLN B C 1
ATOM 2911 O O . GLN B 1 168 ? 39.610 16.261 21.249 1.00 33.86 165 GLN B O 1
ATOM 2917 N N . TYR B 1 169 ? 37.697 17.407 21.708 1.00 33.68 166 TYR B N 1
ATOM 2918 C CA . TYR B 1 169 ? 38.228 18.046 22.940 1.00 35.67 166 TYR B CA 1
ATOM 2919 C C . TYR B 1 169 ? 38.593 16.992 23.980 1.00 36.71 166 TYR B C 1
ATOM 2920 O O . TYR B 1 169 ? 39.752 17.013 24.441 1.00 37.08 166 TYR B O 1
ATOM 2929 N N . ASP B 1 170 ? 37.638 16.123 24.342 1.00 37.20 167 ASP B N 1
ATOM 2930 C CA . ASP B 1 170 ? 37.927 15.075 25.356 1.00 38.75 167 ASP B CA 1
ATOM 2931 C C . ASP B 1 170 ? 39.141 14.253 24.905 1.00 38.58 167 ASP B C 1
ATOM 2932 O O . ASP B 1 170 ? 39.995 13.954 25.754 1.00 40.39 167 ASP B O 1
ATOM 2937 N N . ALA B 1 171 ? 39.238 13.947 23.609 1.00 37.08 168 ALA B N 1
ATOM 2938 C CA . ALA B 1 171 ? 40.364 13.124 23.121 1.00 36.66 168 ALA B CA 1
ATOM 2939 C C . ALA B 1 171 ? 41.689 13.851 23.324 1.00 35.95 168 ALA B C 1
ATOM 2940 O O . ALA B 1 171 ? 42.558 13.312 24.029 1.00 34.86 168 ALA B O 1
ATOM 2942 N N . VAL B 1 172 ? 41.813 15.038 22.730 1.00 36.45 169 VAL B N 1
ATOM 2943 C CA . VAL B 1 172 ? 43.070 15.841 22.812 1.00 36.71 169 VAL B CA 1
ATOM 2944 C C . VAL B 1 172 ? 43.375 16.201 24.271 1.00 37.18 169 VAL B C 1
ATOM 2945 O O . VAL B 1 172 ? 44.565 16.262 24.618 1.00 36.56 169 VAL B O 1
ATOM 2949 N N . LYS B 1 173 ? 42.343 16.425 25.083 1.00 38.12 170 LYS B N 1
ATOM 2950 C CA . LYS B 1 173 ? 42.569 16.757 26.509 1.00 41.08 170 LYS B CA 1
ATOM 2951 C C . LYS B 1 173 ? 43.276 15.571 27.169 1.00 40.75 170 LYS B C 1
ATOM 2952 O O . LYS B 1 173 ? 44.259 15.792 27.899 1.00 41.10 170 LYS B O 1
ATOM 2958 N N . ALA B 1 174 ? 42.799 14.357 26.885 1.00 39.93 171 ALA B N 1
ATOM 2959 C CA . ALA B 1 174 ? 43.386 13.137 27.479 1.00 38.78 171 ALA B CA 1
ATOM 2960 C C . ALA B 1 174 ? 44.827 12.976 27.000 1.00 38.09 171 ALA B C 1
ATOM 2961 O O . ALA B 1 174 ? 45.699 12.636 27.826 1.00 39.67 171 ALA B O 1
ATOM 2963 N N . LEU B 1 175 ? 45.068 13.233 25.719 1.00 37.01 172 LEU B N 1
ATOM 2964 C CA . LEU B 1 175 ? 46.439 13.075 25.163 1.00 38.05 172 LEU B CA 1
ATOM 2965 C C . LEU B 1 175 ? 47.423 14.005 25.892 1.00 38.22 172 LEU B C 1
ATOM 2966 O O . LEU B 1 175 ? 48.433 13.496 26.417 1.00 36.84 172 LEU B O 1
ATOM 2971 N N . LEU B 1 176 ? 47.131 15.314 25.918 1.00 38.76 173 LEU B N 1
ATOM 2972 C CA . LEU B 1 176 ? 48.008 16.324 26.575 1.00 39.15 173 LEU B CA 1
ATOM 2973 C C . LEU B 1 176 ? 48.162 15.990 28.051 1.00 38.87 173 LEU B C 1
ATOM 2974 O O . LEU B 1 176 ? 49.292 16.067 28.550 1.00 40.15 173 LEU B O 1
ATOM 2979 N N . ALA B 1 177 ? 47.052 15.667 28.715 1.00 38.29 174 ALA B N 1
ATOM 2980 C CA . ALA B 1 177 ? 47.084 15.297 30.149 1.00 38.72 174 ALA B CA 1
ATOM 2981 C C . ALA B 1 177 ? 48.072 14.145 30.367 1.00 40.29 174 ALA B C 1
ATOM 2982 O O . ALA B 1 177 ? 48.735 14.146 31.406 1.00 43.14 174 ALA B O 1
ATOM 2984 N N . ALA B 1 178 ? 48.170 13.213 29.410 1.00 40.87 175 ALA B N 1
ATOM 2985 C CA . ALA B 1 178 ? 49.083 12.050 29.530 1.00 42.45 175 ALA B CA 1
ATOM 2986 C C . ALA B 1 178 ? 50.548 12.483 29.379 1.00 43.91 175 ALA B C 1
ATOM 2987 O O . ALA B 1 178 ? 51.419 11.628 29.588 1.00 47.11 175 ALA B O 1
ATOM 2989 N N . GLY B 1 179 ? 50.816 13.736 29.002 1.00 45.20 176 GLY B N 1
ATOM 2990 C CA . GLY B 1 179 ? 52.211 14.213 28.906 1.00 47.00 176 GLY B CA 1
ATOM 2991 C C . GLY B 1 179 ? 52.682 14.581 27.511 1.00 48.29 176 GLY B C 1
ATOM 2992 O O . GLY B 1 179 ? 53.828 15.043 27.416 1.00 50.76 176 GLY B O 1
ATOM 2993 N N . TYR B 1 180 ? 51.859 14.408 26.471 1.00 49.76 177 TYR B N 1
ATOM 2994 C CA . TYR B 1 180 ? 52.307 14.765 25.094 1.00 49.43 177 TYR B CA 1
ATOM 2995 C C . TYR B 1 180 ? 52.181 16.286 24.911 1.00 49.60 177 TYR B C 1
ATOM 2996 O O . TYR B 1 180 ? 51.318 16.895 25.590 1.00 48.67 177 TYR B O 1
ATOM 3005 N N . ARG B 1 181 ? 53.012 16.869 24.031 1.00 50.06 178 ARG B N 1
ATOM 3006 C CA . ARG B 1 181 ? 53.036 18.347 23.822 1.00 51.25 178 ARG B CA 1
ATOM 3007 C C . ARG B 1 181 ? 53.192 18.761 22.351 1.00 48.28 178 ARG B C 1
ATOM 3008 O O . ARG B 1 181 ? 52.843 19.900 22.050 1.00 45.63 178 ARG B O 1
ATOM 3016 N N . ARG B 1 182 ? 53.730 17.906 21.481 1.00 48.53 179 ARG B N 1
ATOM 3017 C CA . ARG B 1 182 ? 53.931 18.320 20.067 1.00 51.04 179 ARG B CA 1
ATOM 3018 C C . ARG B 1 182 ? 53.234 17.374 19.098 1.00 46.42 179 ARG B C 1
ATOM 3019 O O . ARG B 1 182 ? 53.884 16.676 18.323 1.00 44.57 179 ARG B O 1
ATOM 3027 N N . PRO B 1 183 ? 51.891 17.319 19.090 1.00 41.41 180 PRO B N 1
ATOM 3028 C CA . PRO B 1 183 ? 51.195 16.440 18.163 1.00 39.50 180 PRO B CA 1
ATOM 3029 C C . PRO B 1 183 ? 51.123 16.930 16.712 1.00 39.18 180 PRO B C 1
ATOM 3030 O O . PRO B 1 183 ? 51.038 18.116 16.497 1.00 38.80 180 PRO B O 1
ATOM 3034 N N . LEU B 1 184 ? 51.234 15.992 15.768 1.00 39.54 181 LEU B N 1
ATOM 3035 C CA . LEU B 1 184 ? 51.042 16.290 14.328 1.00 38.41 181 LEU B CA 1
ATOM 3036 C C . LEU B 1 184 ? 49.534 16.138 14.137 1.00 37.10 181 LEU B C 1
ATOM 3037 O O . LEU B 1 184 ? 49.001 15.089 14.553 1.00 38.40 181 LEU B O 1
ATOM 3042 N N . CYS B 1 185 ? 48.860 17.142 13.599 1.00 36.28 182 CYS B N 1
ATOM 3043 C CA . CYS B 1 185 ? 47.387 17.039 13.484 1.00 35.52 182 CYS B CA 1
ATOM 3044 C C . CYS B 1 185 ? 47.017 16.806 12.027 1.00 35.65 182 CYS B C 1
ATOM 3045 O O . CYS B 1 185 ? 47.295 17.681 11.194 1.00 37.07 182 CYS B O 1
ATOM 3048 N N . LEU B 1 186 ? 46.440 15.642 11.744 1.00 36.50 183 LEU B N 1
ATOM 3049 C CA . LEU B 1 186 ? 46.019 15.273 10.369 1.00 36.19 183 LEU B CA 1
ATOM 3050 C C . LEU B 1 186 ? 44.497 15.363 10.317 1.00 35.55 183 LEU B C 1
ATOM 3051 O O . LEU B 1 186 ? 43.844 14.419 10.794 1.00 36.33 183 LEU B O 1
ATOM 3056 N N . HIS B 1 187 ? 43.983 16.452 9.737 1.00 35.15 184 HIS B N 1
ATOM 3057 C CA . HIS B 1 187 ? 42.524 16.733 9.649 1.00 34.79 184 HIS B CA 1
ATOM 3058 C C . HIS B 1 187 ? 41.886 16.126 8.398 1.00 35.14 184 HIS B C 1
ATOM 3059 O O . HIS B 1 187 ? 42.607 15.852 7.403 1.00 34.24 184 HIS B O 1
ATOM 3066 N N . LEU B 1 188 ? 40.565 15.965 8.455 1.00 35.83 185 LEU B N 1
ATOM 3067 C CA . LEU B 1 188 ? 39.765 15.439 7.323 1.00 38.08 185 LEU B CA 1
ATOM 3068 C C . LEU B 1 188 ? 39.561 16.590 6.339 1.00 40.14 185 LEU B C 1
ATOM 3069 O O . LEU B 1 188 ? 39.996 17.707 6.597 1.00 39.78 185 LEU B O 1
ATOM 3074 N N . PRO B 1 189 ? 38.923 16.379 5.165 1.00 42.14 186 PRO B N 1
ATOM 3075 C CA . PRO B 1 189 ? 38.713 17.478 4.218 1.00 41.93 186 PRO B CA 1
ATOM 3076 C C . PRO B 1 189 ? 38.097 18.684 4.945 1.00 41.02 186 PRO B C 1
ATOM 3077 O O . PRO B 1 189 ? 37.190 18.511 5.730 1.00 41.08 186 PRO B O 1
ATOM 3081 N N . ALA B 1 190 ? 38.599 19.872 4.621 1.00 40.83 187 ALA B N 1
ATOM 3082 C CA . ALA B 1 190 ? 38.193 21.144 5.263 1.00 40.15 187 ALA B CA 1
ATOM 3083 C C . ALA B 1 190 ? 36.696 21.453 5.134 1.00 40.14 187 ALA B C 1
ATOM 3084 O O . ALA B 1 190 ? 36.106 21.849 6.160 1.00 38.38 187 ALA B O 1
ATOM 3086 N N . SER B 1 191 ? 36.114 21.304 3.936 1.00 43.73 188 SER B N 1
ATOM 3087 C CA . SER B 1 191 ? 34.678 21.658 3.721 1.00 44.82 188 SER B CA 1
ATOM 3088 C C . SER B 1 191 ? 33.734 20.706 4.471 1.00 44.18 188 SER B C 1
ATOM 3089 O O . SER B 1 191 ? 32.583 21.129 4.715 1.00 43.88 188 SER B O 1
ATOM 3092 N N . GLN B 1 192 ? 34.165 19.477 4.794 1.00 43.42 189 GLN B N 1
ATOM 3093 C CA . GLN B 1 192 ? 33.250 18.581 5.552 1.00 42.71 189 GLN B CA 1
ATOM 3094 C C . GLN B 1 192 ? 32.877 19.307 6.838 1.00 41.39 189 GLN B C 1
ATOM 3095 O O . GLN B 1 192 ? 33.744 19.719 7.600 1.00 39.68 189 GLN B O 1
ATOM 3101 N N . PRO B 1 193 ? 31.571 19.425 7.141 1.00 41.48 190 PRO B N 1
ATOM 3102 C CA . PRO B 1 193 ? 31.117 20.185 8.308 1.00 40.87 190 PRO B CA 1
ATOM 3103 C C . PRO B 1 193 ? 31.733 19.818 9.670 1.00 39.66 190 PRO B C 1
ATOM 3104 O O . PRO B 1 193 ? 31.850 20.681 10.502 1.00 41.38 190 PRO B O 1
ATOM 3108 N N . ALA B 1 194 ? 32.106 18.566 9.881 1.00 37.10 191 ALA B N 1
ATOM 3109 C CA . ALA B 1 194 ? 32.673 18.186 11.190 1.00 36.32 191 ALA B CA 1
ATOM 3110 C C . ALA B 1 194 ? 34.117 18.664 11.354 1.00 34.61 191 ALA B C 1
ATOM 3111 O O . ALA B 1 194 ? 34.504 18.972 12.495 1.00 33.04 191 ALA B O 1
ATOM 3113 N N . THR B 1 195 ? 34.867 18.751 10.256 1.00 34.19 192 THR B N 1
ATOM 3114 C CA . THR B 1 195 ? 36.316 19.065 10.355 1.00 34.28 192 THR B CA 1
ATOM 3115 C C . THR B 1 195 ? 36.603 20.328 11.172 1.00 35.50 192 THR B C 1
ATOM 3116 O O . THR B 1 195 ? 37.509 20.259 12.029 1.00 36.52 192 THR B O 1
ATOM 3120 N N . ILE B 1 196 ? 35.869 21.414 10.919 1.00 36.41 193 ILE B N 1
ATOM 3121 C CA . ILE B 1 196 ? 36.112 22.705 11.623 1.00 36.57 193 ILE B CA 1
ATOM 3122 C C . ILE B 1 196 ? 35.663 22.603 13.090 1.00 36.83 193 ILE B C 1
ATOM 3123 O O . ILE B 1 196 ? 36.296 23.256 13.939 1.00 37.51 193 ILE B O 1
ATOM 3128 N N . ARG B 1 197 ? 34.604 21.842 13.378 1.00 38.05 194 ARG B N 1
ATOM 3129 C CA . ARG B 1 197 ? 34.103 21.680 14.774 1.00 39.11 194 ARG B CA 1
ATOM 3130 C C . ARG B 1 197 ? 35.120 20.868 15.584 1.00 37.51 194 ARG B C 1
ATOM 3131 O O . ARG B 1 197 ? 35.402 21.248 16.722 1.00 36.86 194 ARG B O 1
ATOM 3139 N N . ARG B 1 198 ? 35.663 19.805 14.997 1.00 36.87 195 ARG B N 1
ATOM 3140 C CA . ARG B 1 198 ? 36.678 19.000 15.704 1.00 36.95 195 ARG B CA 1
ATOM 3141 C C . ARG B 1 198 ? 37.906 19.870 15.961 1.00 35.79 195 ARG B C 1
ATOM 3142 O O . ARG B 1 198 ? 38.455 19.788 17.063 1.00 36.30 195 ARG B O 1
ATOM 3150 N N . ARG B 1 199 ? 38.288 20.714 15.006 1.00 35.37 196 ARG B N 1
ATOM 3151 C CA . ARG B 1 199 ? 39.488 21.565 15.226 1.00 35.11 196 ARG B CA 1
ATOM 3152 C C . ARG B 1 199 ? 39.203 22.564 16.366 1.00 35.91 196 ARG B C 1
ATOM 3153 O O . ARG B 1 199 ? 40.171 22.891 17.097 1.00 34.52 196 ARG B O 1
ATOM 3161 N N . ARG B 1 200 ? 37.962 23.053 16.525 1.00 36.96 197 ARG B N 1
ATOM 3162 C CA . ARG B 1 200 ? 37.726 23.961 17.683 1.00 40.29 197 ARG B CA 1
ATOM 3163 C C . ARG B 1 200 ? 38.059 23.199 18.971 1.00 40.04 197 ARG B C 1
ATOM 3164 O O . ARG B 1 200 ? 38.732 23.785 19.835 1.00 40.87 197 ARG B O 1
ATOM 3172 N N . GLY B 1 201 ? 37.586 21.948 19.080 1.00 38.70 198 GLY B N 1
ATOM 3173 C CA . GLY B 1 201 ? 37.824 21.106 20.269 1.00 39.04 198 GLY B CA 1
ATOM 3174 C C . GLY B 1 201 ? 39.308 20.910 20.520 1.00 38.70 198 GLY B C 1
ATOM 3175 O O . GLY B 1 201 ? 39.754 21.097 21.672 1.00 41.85 198 GLY B O 1
ATOM 3176 N N . LEU B 1 202 ? 40.043 20.566 19.465 1.00 37.94 199 LEU B N 1
ATOM 3177 C CA . LEU B 1 202 ? 41.507 20.334 19.542 1.00 37.71 199 LEU B CA 1
ATOM 3178 C C . LEU B 1 202 ? 42.199 21.598 20.050 1.00 37.95 199 LEU B C 1
ATOM 3179 O O . LEU B 1 202 ? 43.012 21.488 21.002 1.00 37.89 199 LEU B O 1
ATOM 3184 N N . GLU B 1 203 ? 41.865 22.742 19.446 1.00 37.26 200 GLU B N 1
ATOM 3185 C CA . GLU B 1 203 ? 42.482 24.048 19.797 1.00 38.36 200 GLU B CA 1
ATOM 3186 C C . GLU B 1 203 ? 42.180 24.395 21.260 1.00 37.05 200 GLU B C 1
ATOM 3187 O O . GLU B 1 203 ? 43.118 24.816 21.982 1.00 37.80 200 GLU B O 1
ATOM 3193 N N . ARG B 1 204 ? 40.931 24.202 21.683 1.00 36.84 201 ARG B N 1
ATOM 3194 C CA . ARG B 1 204 ? 40.545 24.538 23.074 1.00 37.51 201 ARG B CA 1
ATOM 3195 C C . ARG B 1 204 ? 41.343 23.651 24.038 1.00 36.54 201 ARG B C 1
ATOM 3196 O O . ARG B 1 204 ? 41.854 24.182 25.029 1.00 35.42 201 ARG B O 1
ATOM 3204 N N . ALA B 1 205 ? 41.500 22.365 23.723 1.00 35.47 202 ALA B N 1
ATOM 3205 C CA . ALA B 1 205 ? 42.286 21.478 24.611 1.00 35.36 202 ALA B CA 1
ATOM 3206 C C . ALA B 1 205 ? 43.739 21.984 24.671 1.00 34.62 202 ALA B C 1
ATOM 3207 O O . ALA B 1 205 ? 44.292 22.111 25.792 1.00 33.20 202 ALA B O 1
ATOM 3209 N N . CYS B 1 206 ? 44.331 22.282 23.512 1.00 34.01 203 CYS B N 1
ATOM 3210 C CA . CYS B 1 206 ? 45.726 22.796 23.482 1.00 35.84 203 CYS B CA 1
ATOM 3211 C C . CYS B 1 206 ? 45.868 24.126 24.245 1.00 36.25 203 CYS B C 1
ATOM 3212 O O . CYS B 1 206 ? 46.839 24.257 25.025 1.00 36.40 203 CYS B O 1
ATOM 3215 N N . ARG B 1 207 ? 44.969 25.089 24.011 1.00 35.26 204 ARG B N 1
ATOM 3216 C CA . ARG B 1 207 ? 45.092 26.399 24.703 1.00 36.65 204 ARG B CA 1
ATOM 3217 C C . ARG B 1 207 ? 44.941 26.213 26.221 1.00 35.75 204 ARG B C 1
ATOM 3218 O O . ARG B 1 207 ? 45.705 26.874 26.962 1.00 34.73 204 ARG B O 1
ATOM 3226 N N . GLU B 1 208 ? 44.009 25.359 26.664 1.00 35.20 205 GLU B N 1
ATOM 3227 C CA . GLU B 1 208 ? 43.827 25.116 28.126 1.00 35.25 205 GLU B CA 1
ATOM 3228 C C . GLU B 1 208 ? 45.093 24.480 28.710 1.00 34.84 205 GLU B C 1
ATOM 3229 O O . GLU B 1 208 ? 45.290 24.581 29.933 1.00 35.98 205 GLU B O 1
ATOM 3235 N N . ALA B 1 209 ? 45.938 23.887 27.866 1.00 34.61 206 ALA B N 1
ATOM 3236 C CA . ALA B 1 209 ? 47.180 23.238 28.348 1.00 35.20 206 ALA B CA 1
ATOM 3237 C C . ALA B 1 209 ? 48.382 24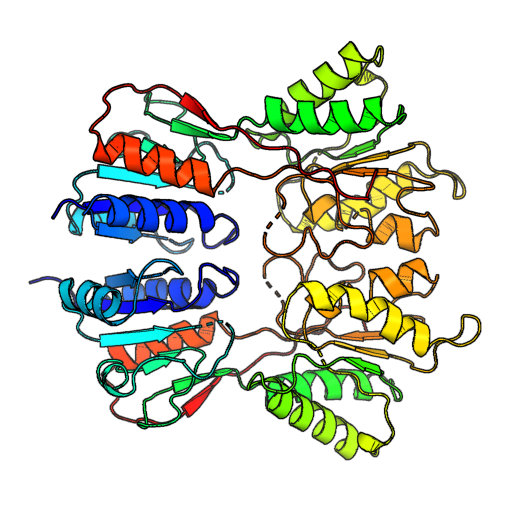.172 28.152 1.00 35.33 206 ALA B C 1
ATOM 3238 O O . ALA B 1 209 ? 49.519 23.721 28.329 1.00 35.71 206 ALA B O 1
ATOM 3240 N N . GLY B 1 210 ? 48.134 25.422 27.768 1.00 36.08 207 GLY B N 1
ATOM 3241 C CA . GLY B 1 210 ? 49.225 26.396 27.569 1.00 36.56 207 GLY B CA 1
ATOM 3242 C C . GLY B 1 210 ? 49.966 26.172 26.269 1.00 36.35 207 GLY B C 1
ATOM 3243 O O . GLY B 1 210 ? 51.156 26.537 26.206 1.00 37.37 207 GLY B O 1
ATOM 3244 N N . ILE B 1 211 ? 49.283 25.603 25.268 1.00 36.56 208 ILE B N 1
ATOM 3245 C CA . ILE B 1 211 ? 49.896 25.334 23.929 1.00 36.42 208 ILE B CA 1
ATOM 3246 C C . ILE B 1 211 ? 49.143 26.142 22.874 1.00 36.41 208 ILE B C 1
ATOM 3247 O O . ILE B 1 211 ? 47.880 26.109 22.888 1.00 36.00 208 ILE B O 1
ATOM 3252 N N . GLU B 1 212 ? 49.876 26.861 22.020 1.00 36.24 209 GLU B N 1
ATOM 3253 C CA . GLU B 1 212 ? 49.181 27.631 20.956 1.00 36.79 209 GLU B CA 1
ATOM 3254 C C . GLU B 1 212 ? 49.088 26.701 19.757 1.00 35.74 209 GLU B C 1
ATOM 3255 O O . GLU B 1 212 ? 50.094 26.394 19.128 1.00 37.11 209 GLU B O 1
ATOM 3261 N N . PRO B 1 213 ? 47.877 26.237 19.399 1.00 35.01 210 PRO B N 1
ATOM 3262 C CA . PRO B 1 213 ? 47.732 25.285 18.303 1.00 36.16 210 PRO B CA 1
ATOM 3263 C C . PRO B 1 213 ? 48.287 25.810 16.970 1.00 37.89 210 PRO B C 1
ATOM 3264 O O . PRO B 1 213 ? 48.679 25.003 16.168 1.00 37.67 210 PRO B O 1
ATOM 3268 N N . ASP B 1 214 ? 48.353 27.131 16.785 1.00 39.58 211 ASP B N 1
ATOM 3269 C CA . ASP B 1 214 ? 48.892 27.657 15.499 1.00 41.03 211 ASP B CA 1
ATOM 3270 C C . ASP B 1 214 ? 50.375 27.283 15.370 1.00 42.13 211 ASP B C 1
ATOM 3271 O O . ASP B 1 214 ? 50.878 27.295 14.233 1.00 41.79 211 ASP B O 1
ATOM 3276 N N . HIS B 1 215 ? 51.041 26.926 16.477 1.00 43.79 212 HIS B N 1
ATOM 3277 C CA . HIS B 1 215 ? 52.494 26.603 16.393 1.00 46.68 212 HIS B CA 1
ATOM 3278 C C . HIS B 1 215 ? 52.721 25.125 16.077 1.00 44.20 212 HIS B C 1
ATOM 3279 O O . HIS B 1 215 ? 53.895 24.764 15.857 1.00 42.27 212 HIS B O 1
ATOM 3286 N N . LEU B 1 216 ? 51.655 24.319 16.071 1.00 42.98 213 LEU B N 1
ATOM 3287 C CA . LEU B 1 216 ? 51.759 22.868 15.757 1.00 42.08 213 LEU B CA 1
ATOM 3288 C C . LEU B 1 216 ? 51.700 22.670 14.242 1.00 41.77 213 LEU B C 1
ATOM 3289 O O . LEU B 1 216 ? 51.320 23.622 13.524 1.00 41.71 213 LEU B O 1
ATOM 3294 N N . SER B 1 217 ? 52.055 21.464 13.791 1.00 41.85 214 SER B N 1
ATOM 3295 C CA . SER B 1 217 ? 52.009 21.106 12.354 1.00 40.50 214 SER B CA 1
ATOM 3296 C C . SER B 1 217 ? 50.606 20.592 12.030 1.00 39.06 214 SER B C 1
ATOM 3297 O O . SER B 1 217 ? 50.167 19.631 12.698 1.00 37.52 214 SER B O 1
ATOM 3300 N N . HIS B 1 218 ? 49.926 21.235 11.078 1.00 38.75 215 HIS B N 1
ATOM 3301 C CA . HIS B 1 218 ? 48.564 20.812 10.651 1.00 38.93 215 HIS B CA 1
ATOM 3302 C C . HIS B 1 218 ? 48.577 20.421 9.171 1.00 39.09 215 HIS B C 1
ATOM 3303 O O . HIS B 1 218 ? 49.393 20.963 8.410 1.00 39.87 215 HIS B O 1
ATOM 3310 N N . SER B 1 219 ? 47.699 19.502 8.789 1.00 39.33 216 SER B N 1
ATOM 3311 C CA . SER B 1 219 ? 47.597 19.077 7.376 1.00 39.04 216 SER B CA 1
ATOM 3312 C C . SER B 1 219 ? 46.149 18.668 7.115 1.00 39.05 216 SER B C 1
ATOM 3313 O O . SER B 1 219 ? 45.520 18.077 8.034 1.00 37.79 216 SER B O 1
ATOM 3316 N N . TYR B 1 220 ? 45.635 19.054 5.948 1.00 39.77 217 TYR B N 1
ATOM 3317 C CA . TYR B 1 220 ? 44.251 18.716 5.536 1.00 41.88 217 TYR B CA 1
ATOM 3318 C C . TYR B 1 220 ? 44.299 17.735 4.368 1.00 44.86 217 TYR B C 1
ATOM 3319 O O . TYR B 1 220 ? 45.060 17.910 3.419 1.00 45.74 217 TYR B O 1
ATOM 3336 N N . GLY B 1 222 ? 42.725 15.663 1.100 1.00 48.82 219 GLY B N 1
ATOM 3337 C CA . GLY B 1 222 ? 41.916 16.034 -0.049 1.00 50.32 219 GLY B CA 1
ATOM 3338 C C . GLY B 1 222 ? 40.692 15.132 -0.090 1.00 52.71 219 GLY B C 1
ATOM 3339 O O . GLY B 1 222 ? 40.802 13.998 0.430 1.00 49.75 219 GLY B O 1
ATOM 3340 N N . GLN B 1 223 ? 39.571 15.603 -0.649 1.00 57.33 220 GLN B N 1
ATOM 3341 C CA . GLN B 1 223 ? 38.314 14.797 -0.730 1.00 62.75 220 GLN B CA 1
ATOM 3342 C C . GLN B 1 223 ? 38.532 13.551 -1.604 1.00 64.07 220 GLN B C 1
ATOM 3343 O O . GLN B 1 223 ? 39.059 13.701 -2.726 1.00 64.53 220 GLN B O 1
ATOM 3349 N N . GLY B 1 224 ? 38.120 12.374 -1.110 1.00 65.87 221 GLY B N 1
ATOM 3350 C CA . GLY B 1 224 ? 38.260 11.095 -1.840 1.00 65.01 221 GLY B CA 1
ATOM 3351 C C . GLY B 1 224 ? 39.209 10.129 -1.146 1.00 65.29 221 GLY B C 1
ATOM 3352 O O . GLY B 1 224 ? 40.282 10.583 -0.688 1.00 62.06 221 GLY B O 1
ATOM 3353 N N . ASP B 1 225 ? 38.843 8.836 -1.117 1.00 66.80 222 ASP B N 1
ATOM 3354 C CA . ASP B 1 225 ? 39.624 7.733 -0.478 1.00 63.78 222 ASP B CA 1
ATOM 3355 C C . ASP B 1 225 ? 40.992 7.567 -1.143 1.00 60.72 222 ASP B C 1
ATOM 3356 O O . ASP B 1 225 ? 41.872 6.908 -0.541 1.00 56.33 222 ASP B O 1
ATOM 3361 N N . GLU B 1 226 ? 41.156 8.119 -2.345 1.00 61.38 223 GLU B N 1
ATOM 3362 C CA . GLU B 1 226 ? 42.454 8.015 -3.055 1.00 63.14 223 GLU B CA 1
ATOM 3363 C C . GLU B 1 226 ? 43.509 8.766 -2.228 1.00 62.18 223 GLU B C 1
ATOM 3364 O O . GLU B 1 226 ? 44.706 8.370 -2.268 1.00 62.34 223 GLU B O 1
ATOM 3370 N N . HIS B 1 227 ? 43.057 9.781 -1.469 1.00 58.21 224 HIS B N 1
ATOM 3371 C CA . HIS B 1 227 ? 43.973 10.658 -0.691 1.00 55.31 224 HIS B CA 1
ATOM 3372 C C . HIS B 1 227 ? 44.444 10.012 0.610 1.00 53.53 224 HIS B C 1
ATOM 3373 O O . HIS B 1 227 ? 45.409 10.549 1.176 1.00 56.66 224 HIS B O 1
ATOM 3380 N N . TYR B 1 228 ? 43.805 8.940 1.087 1.00 50.30 225 TYR B N 1
ATOM 3381 C CA . TYR B 1 228 ? 44.346 8.294 2.312 1.00 45.90 225 TYR B CA 1
ATOM 3382 C C . TYR B 1 228 ? 45.797 7.855 2.045 1.00 47.48 225 TYR B C 1
ATOM 3383 O O . TYR B 1 228 ? 46.573 7.728 3.003 1.00 49.09 225 TYR B O 1
ATOM 3392 N N . HIS B 1 229 ? 46.173 7.665 0.778 1.00 51.02 226 HIS B N 1
ATOM 3393 C CA . HIS B 1 229 ? 47.565 7.235 0.476 1.00 54.39 226 HIS B CA 1
ATOM 3394 C C . HIS B 1 229 ? 48.545 8.413 0.515 1.00 51.76 226 HIS B C 1
ATOM 3395 O O . HIS B 1 229 ? 49.727 8.173 0.245 1.00 48.92 226 HIS B O 1
ATOM 3402 N N . ASP B 1 230 ? 48.081 9.624 0.850 1.00 51.45 227 ASP B N 1
ATOM 3403 C CA . ASP B 1 230 ? 48.984 10.808 0.933 1.00 49.18 227 ASP B CA 1
ATOM 3404 C C . ASP B 1 230 ? 49.512 10.944 2.367 1.00 46.09 227 ASP B C 1
ATOM 3405 O O . ASP B 1 230 ? 50.553 11.603 2.563 1.00 45.70 227 ASP B O 1
ATOM 3410 N N . ILE B 1 231 ? 48.824 10.319 3.320 1.00 43.69 228 ILE B N 1
ATOM 3411 C CA . ILE B 1 231 ? 49.184 10.387 4.768 1.00 42.67 228 ILE B CA 1
ATOM 3412 C C . ILE B 1 231 ? 50.625 9.957 5.032 1.00 42.14 228 ILE B C 1
ATOM 3413 O O . ILE B 1 231 ? 51.336 10.640 5.761 1.00 43.63 228 ILE B O 1
ATOM 3418 N N . PRO B 1 232 ? 51.112 8.814 4.506 1.00 42.49 229 PRO B N 1
ATOM 3419 C CA . PRO B 1 232 ? 52.491 8.401 4.773 1.00 42.97 229 PRO B CA 1
ATOM 3420 C C . PRO B 1 232 ? 53.510 9.503 4.428 1.00 43.70 229 PRO B C 1
ATOM 3421 O O . PRO B 1 232 ? 54.380 9.797 5.244 1.00 44.09 229 PRO B O 1
ATOM 3425 N N . ALA B 1 233 ? 53.361 10.120 3.255 1.00 43.99 230 ALA B N 1
ATOM 3426 C CA . ALA B 1 233 ? 54.295 11.193 2.832 1.00 44.49 230 ALA B CA 1
ATOM 3427 C C . ALA B 1 233 ? 54.252 12.351 3.834 1.00 43.76 230 ALA B C 1
ATOM 3428 O O . ALA B 1 233 ? 55.340 12.890 4.163 1.00 44.36 230 ALA B O 1
ATOM 3430 N N . VAL B 1 234 ? 53.052 12.713 4.300 1.00 43.30 231 VAL B N 1
ATOM 3431 C CA . VAL B 1 234 ? 52.926 13.835 5.276 1.00 45.34 231 VAL B CA 1
ATOM 3432 C C . VAL B 1 234 ? 53.657 13.454 6.570 1.00 46.70 231 VAL B C 1
ATOM 3433 O O . VAL B 1 234 ? 54.358 14.329 7.121 1.00 49.48 231 VAL B O 1
ATOM 3437 N N . VAL B 1 235 ? 53.494 12.210 7.040 1.00 43.98 232 VAL B N 1
ATOM 3438 C CA . VAL B 1 235 ? 54.157 11.793 8.308 1.00 43.53 232 VAL B CA 1
ATOM 3439 C C . VAL B 1 235 ? 55.679 11.793 8.128 1.00 44.41 232 VAL B C 1
ATOM 3440 O O . VAL B 1 235 ? 56.359 12.369 8.983 1.00 43.62 232 VAL B O 1
ATOM 3444 N N . LEU B 1 236 ? 56.188 11.161 7.068 1.00 46.80 233 LEU B N 1
ATOM 3445 C CA . LEU B 1 236 ? 57.661 11.086 6.832 1.00 50.83 233 LEU B CA 1
ATOM 3446 C C . LEU B 1 236 ? 58.250 12.486 6.620 1.00 53.26 233 LEU B C 1
ATOM 3447 O O . LEU B 1 236 ? 59.449 12.671 6.929 1.00 57.67 233 LEU B O 1
ATOM 3452 N N . ALA B 1 237 ? 57.448 13.420 6.101 1.00 52.55 234 ALA B N 1
ATOM 3453 C CA . ALA B 1 237 ? 57.934 14.804 5.882 1.00 54.04 234 ALA B CA 1
ATOM 3454 C C . ALA B 1 237 ? 58.268 15.451 7.232 1.00 54.08 234 ALA B C 1
ATOM 3455 O O . ALA B 1 237 ? 59.119 16.352 7.247 1.00 59.57 234 ALA B O 1
ATOM 3457 N N . HIS B 1 238 ? 57.637 14.996 8.318 1.00 52.70 235 HIS B N 1
ATOM 3458 C CA . HIS B 1 238 ? 57.886 15.579 9.665 1.00 52.61 235 HIS B CA 1
ATOM 3459 C C . HIS B 1 238 ? 58.920 14.741 10.431 1.00 56.31 235 HIS B C 1
ATOM 3460 O O . HIS B 1 238 ? 59.097 14.986 11.646 1.00 56.12 235 HIS B O 1
ATOM 3467 N N . ILE B 1 239 ? 59.593 13.809 9.740 1.00 59.57 236 ILE B N 1
ATOM 3468 C CA . ILE B 1 239 ? 60.655 12.971 10.375 1.00 62.15 236 ILE B CA 1
ATOM 3469 C C . ILE B 1 239 ? 61.994 13.333 9.730 1.00 65.69 236 ILE B C 1
ATOM 3470 O O . ILE B 1 239 ? 62.132 13.141 8.516 1.00 63.05 236 ILE B O 1
ATOM 3475 N N . ARG B 1 240 ? 62.932 13.840 10.530 1.00 77.95 237 ARG B N 1
ATOM 3476 C CA . ARG B 1 240 ? 64.277 14.237 10.038 1.00 90.43 237 ARG B CA 1
ATOM 3477 C C . ARG B 1 240 ? 65.325 13.227 10.516 1.00 99.48 237 ARG B C 1
ATOM 3478 O O . ARG B 1 240 ? 65.546 13.133 11.741 1.00 103.16 237 ARG B O 1
ATOM 3486 N N . GLU B 1 241 ? 65.920 12.494 9.569 1.00 105.66 238 GLU B N 1
ATOM 3487 C CA . GLU B 1 241 ? 66.998 11.499 9.828 1.00 105.77 238 GLU B CA 1
ATOM 3488 C C . GLU B 1 241 ? 66.534 10.434 10.831 1.00 100.63 238 GLU B C 1
ATOM 3489 O O . GLU B 1 241 ? 67.335 10.080 11.715 1.00 103.58 238 GLU B O 1
ATOM 3495 N N . GLY B 1 242 ? 65.287 9.964 10.714 1.00 93.91 239 GLY B N 1
ATOM 3496 C CA . GLY B 1 242 ? 64.774 8.902 11.606 1.00 88.96 239 GLY B CA 1
ATOM 3497 C C . GLY B 1 242 ? 64.100 9.415 12.872 1.00 85.45 239 GLY B C 1
ATOM 3498 O O . GLY B 1 242 ? 63.259 8.664 13.411 1.00 81.37 239 GLY B O 1
ATOM 3499 N N . LYS B 1 243 ? 64.456 10.613 13.361 1.00 82.06 240 LYS B N 1
ATOM 3500 C CA . LYS B 1 243 ? 63.805 11.134 14.600 1.00 80.17 240 LYS B CA 1
ATOM 3501 C C . LYS B 1 243 ? 62.614 12.019 14.231 1.00 73.75 240 LYS B C 1
ATOM 3502 O O . LYS B 1 243 ? 62.765 12.996 13.503 1.00 74.28 240 LYS B O 1
ATOM 3508 N N . PRO B 1 244 ? 61.394 11.729 14.734 1.00 65.84 241 PRO B N 1
ATOM 3509 C CA . PRO B 1 244 ? 60.228 12.552 14.419 1.00 63.76 241 PRO B CA 1
ATOM 3510 C C . PRO B 1 244 ? 60.210 13.924 15.122 1.00 62.38 241 PRO B C 1
ATOM 3511 O O . PRO B 1 244 ? 60.701 14.025 16.245 1.00 60.77 241 PRO B O 1
ATOM 3515 N N . GLY B 1 245 ? 59.648 14.934 14.438 1.00 59.35 242 GLY B N 1
ATOM 3516 C CA . GLY B 1 245 ? 59.513 16.308 14.962 1.00 55.65 242 GLY B CA 1
ATOM 3517 C C . GLY B 1 245 ? 58.170 16.485 15.656 1.00 54.51 242 GLY B C 1
ATOM 3518 O O . GLY B 1 245 ? 57.667 17.612 15.709 1.00 54.83 242 GLY B O 1
ATOM 3519 N N . PHE B 1 246 ? 57.602 15.380 16.141 1.00 52.58 243 PHE B N 1
ATOM 3520 C CA . PHE B 1 246 ? 56.298 15.348 16.856 1.00 50.41 243 PHE B CA 1
ATOM 3521 C C . PHE B 1 246 ? 56.364 14.207 17.875 1.00 47.33 243 PHE B C 1
ATOM 3522 O O . PHE B 1 246 ? 57.151 13.270 17.668 1.00 47.06 243 PHE B O 1
ATOM 3530 N N . ASP B 1 247 ? 55.604 14.304 18.961 1.00 44.60 244 ASP B N 1
ATOM 3531 C CA . ASP B 1 247 ? 55.642 13.234 19.990 1.00 43.70 244 ASP B CA 1
ATOM 3532 C C . ASP B 1 247 ? 54.334 12.435 19.938 1.00 41.59 244 ASP B C 1
ATOM 3533 O O . ASP B 1 247 ? 54.225 11.437 20.657 1.00 40.76 244 ASP B O 1
ATOM 3538 N N . SER B 1 248 ? 53.398 12.871 19.098 1.00 39.52 245 SER B N 1
ATOM 3539 C CA . SER B 1 248 ? 52.081 12.209 18.987 1.00 37.73 245 SER B CA 1
ATOM 3540 C C . SER B 1 248 ? 51.428 12.554 17.648 1.00 37.27 245 SER B C 1
ATOM 3541 O O . SER B 1 248 ? 51.975 13.410 16.915 1.00 37.02 245 SER B O 1
ATOM 3544 N N . VAL B 1 249 ? 50.302 11.903 17.351 1.00 36.60 246 VAL B N 1
ATOM 3545 C CA . VAL B 1 249 ? 49.600 12.150 16.063 1.00 36.49 246 VAL B CA 1
ATOM 3546 C C . VAL B 1 249 ? 48.090 12.147 16.286 1.00 35.99 246 VAL B C 1
ATOM 3547 O O . VAL B 1 249 ? 47.548 11.111 16.658 1.00 34.72 246 VAL B O 1
ATOM 3551 N N . ILE B 1 250 ? 47.438 13.272 16.008 1.00 37.09 247 ILE B N 1
ATOM 3552 C CA . ILE B 1 250 ? 45.957 13.326 16.153 1.00 37.12 247 ILE B CA 1
ATOM 3553 C C . ILE B 1 250 ? 45.399 13.051 14.760 1.00 36.22 247 ILE B C 1
ATOM 3554 O O . ILE B 1 250 ? 45.716 13.811 13.839 1.00 37.39 247 ILE B O 1
ATOM 3559 N N . CYS B 1 251 ? 44.652 11.956 14.622 1.00 34.75 248 CYS B N 1
ATOM 3560 C CA . CYS B 1 251 ? 44.126 11.544 13.301 1.00 34.04 248 CYS B CA 1
ATOM 3561 C C . CYS B 1 251 ? 42.662 11.942 13.143 1.00 34.48 248 CYS B C 1
ATOM 3562 O O . CYS B 1 251 ? 41.892 11.794 14.109 1.00 35.76 248 CYS B O 1
ATOM 3565 N N . GLY B 1 252 ? 42.308 12.408 11.945 1.00 34.15 249 GLY B N 1
ATOM 3566 C CA . GLY B 1 252 ? 40.927 12.811 11.645 1.00 34.35 249 GLY B CA 1
ATOM 3567 C C . GLY B 1 252 ? 39.977 11.642 11.802 1.00 34.74 249 GLY B C 1
ATOM 3568 O O . GLY B 1 252 ? 38.797 11.887 12.105 1.00 35.19 249 GLY B O 1
ATOM 3569 N N . ASN B 1 253 ? 40.456 10.419 11.538 1.00 34.55 250 ASN B N 1
ATOM 3570 C CA . ASN B 1 253 ? 39.596 9.218 11.709 1.00 35.04 250 ASN B CA 1
ATOM 3571 C C . ASN B 1 253 ? 40.513 7.992 11.845 1.00 36.80 250 ASN B C 1
ATOM 3572 O O . ASN B 1 253 ? 41.747 8.153 11.663 1.00 37.47 250 ASN B O 1
ATOM 3577 N N . ASP B 1 254 ? 39.930 6.823 12.136 1.00 37.27 251 ASP B N 1
ATOM 3578 C CA . ASP B 1 254 ? 40.707 5.569 12.335 1.00 38.66 251 ASP B CA 1
ATOM 3579 C C . ASP B 1 254 ? 41.379 5.141 11.021 1.00 40.10 251 ASP B C 1
ATOM 3580 O O . ASP B 1 254 ? 42.420 4.430 11.081 1.00 41.18 251 ASP B O 1
ATOM 3585 N N . ARG B 1 255 ? 40.809 5.521 9.877 1.00 40.59 252 ARG B N 1
ATOM 3586 C CA . ARG B 1 255 ? 41.444 5.154 8.583 1.00 41.36 252 ARG B CA 1
ATOM 3587 C C . ARG B 1 255 ? 42.767 5.913 8.482 1.00 39.37 252 ARG B C 1
ATOM 3588 O O . ARG B 1 255 ? 43.740 5.338 7.977 1.00 39.45 252 ARG B O 1
ATOM 3596 N N . ILE B 1 256 ? 42.803 7.152 8.967 1.00 36.67 253 ILE B N 1
ATOM 3597 C CA . ILE B 1 256 ? 44.088 7.909 8.937 1.00 36.13 253 ILE B CA 1
ATOM 3598 C C . ILE B 1 256 ? 45.045 7.215 9.912 1.00 36.26 253 ILE B C 1
ATOM 3599 O O . ILE B 1 256 ? 46.216 7.037 9.554 1.00 37.27 253 ILE B O 1
ATOM 3604 N N . ALA B 1 257 ? 44.546 6.840 11.093 1.00 36.17 254 ALA B N 1
ATOM 3605 C CA . ALA B 1 257 ? 45.361 6.121 12.099 1.00 37.06 254 ALA B CA 1
ATOM 3606 C C . ALA B 1 257 ? 45.993 4.867 11.462 1.00 37.17 254 ALA B C 1
ATOM 3607 O O . ALA B 1 257 ? 47.178 4.600 11.719 1.00 36.13 254 ALA B O 1
ATOM 3609 N N . PHE B 1 258 ? 45.226 4.126 10.660 1.00 38.78 255 PHE B N 1
ATOM 3610 C CA . PHE B 1 258 ? 45.752 2.911 9.982 1.00 41.60 255 PHE B CA 1
ATOM 3611 C C . PHE B 1 258 ? 47.002 3.275 9.178 1.00 41.74 255 PHE B C 1
ATOM 3612 O O . PHE B 1 258 ? 48.038 2.623 9.284 1.00 42.72 255 PHE B O 1
ATOM 3628 N N . VAL B 1 260 ? 48.915 5.854 9.539 1.00 38.01 257 VAL B N 1
ATOM 3629 C CA . VAL B 1 260 ? 49.919 6.328 10.481 1.00 37.46 257 VAL B CA 1
ATOM 3630 C C . VAL B 1 260 ? 50.633 5.130 11.116 1.00 36.36 257 VAL B C 1
ATOM 3631 O O . VAL B 1 260 ? 51.881 5.137 11.137 1.00 35.36 257 VAL B O 1
ATOM 3635 N N . TYR B 1 261 ? 49.872 4.157 11.625 1.00 35.52 258 TYR B N 1
ATOM 3636 C CA . TYR B 1 261 ? 50.486 2.950 12.236 1.00 36.35 258 TYR B CA 1
ATOM 3637 C C . TYR B 1 261 ? 51.455 2.282 11.257 1.00 37.20 258 TYR B C 1
ATOM 3638 O O . TYR B 1 261 ? 52.611 2.043 11.639 1.00 38.29 258 TYR B O 1
ATOM 3647 N N . GLN B 1 262 ? 51.004 2.023 10.032 1.00 38.12 259 GLN B N 1
ATOM 3648 C CA . GLN B 1 262 ? 51.858 1.343 9.015 1.00 40.09 259 GLN B CA 1
ATOM 3649 C C . GLN B 1 262 ? 53.137 2.146 8.753 1.00 39.96 259 GLN B C 1
ATOM 3650 O O . GLN B 1 262 ? 54.216 1.530 8.672 1.00 40.04 259 GLN B O 1
ATOM 3656 N N . THR B 1 263 ? 53.015 3.465 8.647 1.00 40.88 260 THR B N 1
ATOM 3657 C CA . THR B 1 263 ? 54.185 4.336 8.361 1.00 43.08 260 THR B CA 1
ATOM 3658 C C . THR B 1 263 ? 55.158 4.333 9.552 1.00 43.58 260 THR B C 1
ATOM 3659 O O . THR B 1 263 ? 56.354 4.094 9.318 1.00 45.62 260 THR B O 1
ATOM 3663 N N . LEU B 1 264 ? 54.663 4.557 10.775 1.00 43.02 261 LEU B N 1
ATOM 3664 C CA . LEU B 1 264 ? 55.537 4.611 11.987 1.00 43.64 261 LEU B CA 1
ATOM 3665 C C . LEU B 1 264 ? 56.210 3.261 12.263 1.00 43.72 261 LEU B C 1
ATOM 3666 O O . LEU B 1 264 ? 57.435 3.255 12.495 1.00 44.26 261 LEU B O 1
ATOM 3671 N N . LEU B 1 265 ? 55.441 2.170 12.295 1.00 44.27 262 LEU B N 1
ATOM 3672 C CA . LEU B 1 265 ? 56.039 0.828 12.546 1.00 43.95 262 LEU B CA 1
ATOM 3673 C C . LEU B 1 265 ? 57.082 0.549 11.460 1.00 45.54 262 LEU B C 1
ATOM 3674 O O . LEU B 1 265 ? 58.189 0.115 11.816 1.00 47.91 262 LEU B O 1
ATOM 3679 N N . GLY B 1 266 ? 56.762 0.864 10.203 1.00 46.82 263 GLY B N 1
ATOM 3680 C CA . GLY B 1 266 ? 57.706 0.644 9.089 1.00 48.72 263 GLY B CA 1
ATOM 3681 C C . GLY B 1 266 ? 58.920 1.551 9.202 1.00 48.96 263 GLY B C 1
ATOM 3682 O O . GLY B 1 266 ? 59.947 1.275 8.560 1.00 50.09 263 GLY B O 1
ATOM 3683 N N . GLN B 1 267 ? 58.824 2.579 10.036 1.00 50.04 264 GLN B N 1
ATOM 3684 C CA . GLN B 1 267 ? 59.951 3.534 10.199 1.00 52.68 264 GLN B CA 1
ATOM 3685 C C . GLN B 1 267 ? 60.804 3.081 11.397 1.00 52.46 264 GLN B C 1
ATOM 3686 O O . GLN B 1 267 ? 61.856 3.693 11.651 1.00 52.27 264 GLN B O 1
ATOM 3692 N N . GLY B 1 268 ? 60.371 2.022 12.084 1.00 52.93 265 GLY B N 1
ATOM 3693 C CA . GLY B 1 268 ? 61.095 1.491 13.253 1.00 54.94 265 GLY B CA 1
ATOM 3694 C C . GLY B 1 268 ? 60.694 2.205 14.534 1.00 55.89 265 GLY B C 1
ATOM 3695 O O . GLY B 1 268 ? 61.380 2.016 15.549 1.00 60.61 265 GLY B O 1
ATOM 3696 N N . LEU B 1 269 ? 59.611 2.984 14.498 1.00 54.44 266 LEU B N 1
ATOM 3697 C CA . LEU B 1 269 ? 59.150 3.718 15.706 1.00 54.95 266 LEU B CA 1
ATOM 3698 C C . LEU B 1 269 ? 58.152 2.852 16.479 1.00 53.62 266 LEU B C 1
ATOM 3699 O O . LEU B 1 269 ? 57.440 2.060 15.844 1.00 51.83 266 LEU B O 1
ATOM 3704 N N . ARG B 1 270 ? 58.105 3.032 17.803 1.00 55.12 267 ARG B N 1
ATOM 3705 C CA . ARG B 1 270 ? 57.210 2.246 18.692 1.00 55.37 267 ARG B CA 1
ATOM 3706 C C . ARG B 1 270 ? 56.013 3.092 19.135 1.00 51.11 267 ARG B C 1
ATOM 3707 O O . ARG B 1 270 ? 56.192 4.286 19.418 1.00 48.46 267 ARG B O 1
ATOM 3715 N N . ILE B 1 271 ? 54.842 2.461 19.200 1.00 48.49 268 ILE B N 1
ATOM 3716 C CA . ILE B 1 271 ? 53.584 3.132 19.623 1.00 47.01 268 ILE B CA 1
ATOM 3717 C C . ILE B 1 271 ? 53.156 2.501 20.940 1.00 46.85 268 ILE B C 1
ATOM 3718 O O . ILE B 1 271 ? 52.943 1.297 20.995 1.00 46.73 268 ILE B O 1
ATOM 3723 N N . PRO B 1 272 ? 53.017 3.273 22.042 1.00 48.73 269 PRO B N 1
ATOM 3724 C CA . PRO B 1 272 ? 53.266 4.715 22.053 1.00 48.60 269 PRO B CA 1
ATOM 3725 C C . PRO B 1 272 ? 54.588 5.154 22.701 1.00 50.68 269 PRO B C 1
ATOM 3726 O O . PRO B 1 272 ? 54.746 6.327 22.927 1.00 51.83 269 PRO B O 1
ATOM 3730 N N . GLN B 1 273 ? 55.506 4.214 22.953 1.00 54.58 270 GLN B N 1
ATOM 3731 C CA . GLN B 1 273 ? 56.797 4.539 23.630 1.00 56.90 270 GLN B CA 1
ATOM 3732 C C . GLN B 1 273 ? 57.537 5.676 22.907 1.00 55.90 270 GLN B C 1
ATOM 3733 O O . GLN B 1 273 ? 58.148 6.501 23.607 1.00 61.50 270 GLN B O 1
ATOM 3739 N N . ASP B 1 274 ? 57.477 5.727 21.575 1.00 55.57 271 ASP B N 1
ATOM 3740 C CA . ASP B 1 274 ? 58.161 6.798 20.791 1.00 54.78 271 ASP B CA 1
ATOM 3741 C C . ASP B 1 274 ? 57.141 7.808 20.260 1.00 51.08 271 ASP B C 1
ATOM 3742 O O . ASP B 1 274 ? 57.479 9.005 20.174 1.00 52.89 271 ASP B O 1
ATOM 3747 N N . VAL B 1 275 ? 55.939 7.340 19.916 1.00 47.17 272 VAL B N 1
ATOM 3748 C CA . VAL B 1 275 ? 54.912 8.246 19.329 1.00 43.46 272 VAL B CA 1
ATOM 3749 C C . VAL B 1 275 ? 53.510 7.782 19.717 1.00 41.81 272 VAL B C 1
ATOM 3750 O O . VAL B 1 275 ? 53.143 6.670 19.348 1.00 41.72 272 VAL B O 1
ATOM 3754 N N . ALA B 1 276 ? 52.763 8.617 20.435 1.00 41.20 273 ALA B N 1
ATOM 3755 C CA . ALA B 1 276 ? 51.376 8.256 20.797 1.00 41.81 273 ALA B CA 1
ATOM 3756 C C . ALA B 1 276 ? 50.510 8.513 19.564 1.00 41.71 273 ALA B C 1
ATOM 3757 O O . ALA B 1 276 ? 50.932 9.334 18.729 1.00 41.28 273 ALA B O 1
ATOM 3759 N N . VAL B 1 277 ? 49.376 7.813 19.440 1.00 40.79 274 VAL B N 1
ATOM 3760 C CA . VAL B 1 277 ? 48.467 7.995 18.268 1.00 38.31 274 VAL B CA 1
ATOM 3761 C C . VAL B 1 277 ? 47.023 7.993 18.774 1.00 37.65 274 VAL B C 1
ATOM 3762 O O . VAL B 1 277 ? 46.720 7.226 19.705 1.00 37.59 274 VAL B O 1
ATOM 3766 N N . VAL B 1 278 ? 46.168 8.810 18.160 1.00 37.24 275 VAL B N 1
ATOM 3767 C CA . VAL B 1 278 ? 44.737 8.929 18.565 1.00 36.79 275 VAL B CA 1
ATOM 3768 C C . VAL B 1 278 ? 43.897 9.040 17.297 1.00 35.92 275 VAL B C 1
ATOM 3769 O O . VAL B 1 278 ? 44.183 9.922 16.469 1.00 37.63 275 VAL B O 1
ATOM 3773 N N . GLY B 1 279 ? 42.886 8.189 17.174 1.00 35.59 276 GLY B N 1
ATOM 3774 C CA . GLY B 1 279 ? 42.012 8.187 15.991 1.00 35.30 276 GLY B CA 1
ATOM 3775 C C . GLY B 1 279 ? 40.676 8.822 16.297 1.00 35.32 276 GLY B C 1
ATOM 3776 O O . GLY B 1 279 ? 40.587 9.551 17.292 1.00 34.34 276 GLY B O 1
ATOM 3777 N N . TYR B 1 280 ? 39.675 8.552 15.457 1.00 36.03 277 TYR B N 1
ATOM 3778 C CA . TYR B 1 280 ? 38.324 9.116 15.693 1.00 36.53 277 TYR B CA 1
ATOM 3779 C C . TYR B 1 280 ? 37.338 8.231 14.934 1.00 37.04 277 TYR B C 1
ATOM 3780 O O . TYR B 1 280 ? 37.719 7.826 13.828 1.00 39.68 277 TYR B O 1
ATOM 3789 N N . ASP B 1 281 ? 36.176 7.925 15.526 1.00 39.48 278 ASP B N 1
ATOM 3790 C CA . ASP B 1 281 ? 35.074 7.107 14.930 1.00 43.49 278 ASP B CA 1
ATOM 3791 C C . ASP B 1 281 ? 34.887 5.749 15.625 1.00 43.61 278 ASP B C 1
ATOM 3792 O O . ASP B 1 281 ? 33.719 5.351 15.849 1.00 42.48 278 ASP B O 1
ATOM 3797 N N . ASN B 1 282 ? 35.983 5.071 15.966 1.00 44.10 279 ASN B N 1
ATOM 3798 C CA . ASN B 1 282 ? 35.887 3.693 16.529 1.00 45.70 279 ASN B CA 1
ATOM 3799 C C . ASN B 1 282 ? 35.130 2.853 15.503 1.00 47.17 279 ASN B C 1
ATOM 3800 O O . ASN B 1 282 ? 34.063 2.311 15.784 1.00 45.89 279 ASN B O 1
ATOM 3813 N N . VAL B 1 284 ? 33.582 0.207 13.520 1.00 77.78 281 VAL B N 1
ATOM 3814 C CA . VAL B 1 284 ? 33.142 -1.120 13.925 1.00 86.77 281 VAL B CA 1
ATOM 3815 C C . VAL B 1 284 ? 34.057 -2.178 13.287 1.00 89.42 281 VAL B C 1
ATOM 3816 O O . VAL B 1 284 ? 34.303 -3.220 13.950 1.00 80.82 281 VAL B O 1
ATOM 3820 N N . GLY B 1 285 ? 34.564 -1.894 12.076 1.00 88.48 282 GLY B N 1
ATOM 3821 C CA . GLY B 1 285 ? 35.441 -2.815 11.321 1.00 87.86 282 GLY B CA 1
ATOM 3822 C C . GLY B 1 285 ? 36.858 -2.959 11.871 1.00 90.27 282 GLY B C 1
ATOM 3823 O O . GLY B 1 285 ? 37.511 -3.947 11.469 1.00 90.30 282 GLY B O 1
ATOM 3824 N N . ILE B 1 286 ? 37.339 -2.035 12.727 1.00 90.12 283 ILE B N 1
ATOM 3825 C CA . ILE B 1 286 ? 38.727 -2.149 13.284 1.00 79.10 283 ILE B CA 1
ATOM 3826 C C . ILE B 1 286 ? 38.735 -1.772 14.781 1.00 70.36 283 ILE B C 1
ATOM 3827 O O . ILE B 1 286 ? 38.215 -2.552 15.594 1.00 73.39 283 ILE B O 1
ATOM 3832 N N . GLY B 1 287 ? 39.341 -0.640 15.137 1.00 66.38 284 GLY B N 1
ATOM 3833 C CA . GLY B 1 287 ? 39.410 -0.192 16.542 1.00 64.87 284 GLY B CA 1
ATOM 3834 C C . GLY B 1 287 ? 40.215 -1.143 17.421 1.00 63.71 284 GLY B C 1
ATOM 3835 O O . GLY B 1 287 ? 41.372 -0.804 17.799 1.00 54.00 284 GLY B O 1
ATOM 3836 N N . ASP B 1 288 ? 39.628 -2.296 17.757 1.00 67.44 285 ASP B N 1
ATOM 3837 C CA . ASP B 1 288 ? 40.334 -3.274 18.631 1.00 67.38 285 ASP B CA 1
ATOM 3838 C C . ASP B 1 288 ? 41.389 -4.047 17.838 1.00 58.63 285 ASP B C 1
ATOM 3839 O O . ASP B 1 288 ? 42.177 -4.742 18.495 1.00 56.24 285 ASP B O 1
ATOM 3844 N N . LEU B 1 289 ? 41.467 -3.874 16.513 1.00 53.98 286 LEU B N 1
ATOM 3845 C CA . LEU B 1 289 ? 42.490 -4.660 15.766 1.00 52.65 286 LEU B CA 1
ATOM 3846 C C . LEU B 1 289 ? 43.842 -3.936 15.751 1.00 50.87 286 LEU B C 1
ATOM 3847 O O . LEU B 1 289 ? 44.840 -4.562 15.352 1.00 52.23 286 LEU B O 1
ATOM 3852 N N . PHE B 1 290 ? 43.900 -2.694 16.230 1.00 48.94 287 PHE B N 1
ATOM 3853 C CA . PHE B 1 290 ? 45.194 -1.962 16.242 1.00 45.90 287 PHE B CA 1
ATOM 3854 C C . PHE B 1 290 ? 46.139 -2.600 17.265 1.00 45.21 287 PHE B C 1
ATOM 3855 O O . PHE B 1 290 ? 45.686 -3.102 18.309 1.00 43.37 287 PHE B O 1
ATOM 3863 N N . LEU B 1 291 ? 47.433 -2.574 16.941 1.00 45.69 288 LEU B N 1
ATOM 3864 C CA . LEU B 1 291 ? 48.514 -3.133 17.791 1.00 47.34 288 LEU B CA 1
ATOM 3865 C C . LEU B 1 291 ? 49.518 -2.020 18.083 1.00 45.49 288 LEU B C 1
ATOM 3866 O O . LEU B 1 291 ? 50.427 -1.800 17.287 1.00 47.85 288 LEU B O 1
ATOM 3871 N N . PRO B 1 292 ? 49.431 -1.312 19.234 1.00 42.47 289 PRO B N 1
ATOM 3872 C CA . PRO B 1 292 ? 48.420 -1.568 20.266 1.00 41.74 289 PRO B CA 1
ATOM 3873 C C . PRO B 1 292 ? 47.021 -1.011 20.014 1.00 39.73 289 PRO B C 1
ATOM 3874 O O . PRO B 1 292 ? 46.834 -0.143 19.164 1.00 36.41 289 PRO B O 1
ATOM 3878 N N . PRO B 1 293 ? 46.004 -1.494 20.776 1.00 39.60 290 PRO B N 1
ATOM 3879 C CA . PRO B 1 293 ? 44.616 -1.045 20.619 1.00 38.63 290 PRO B CA 1
ATOM 3880 C C . PRO B 1 293 ? 44.563 0.487 20.565 1.00 37.34 290 PRO B C 1
ATOM 3881 O O . PRO B 1 293 ? 45.035 1.126 21.472 1.00 37.46 290 PRO B O 1
ATOM 3885 N N . LEU B 1 294 ? 43.950 1.008 19.500 1.00 37.60 291 LEU B N 1
ATOM 3886 C CA . LEU B 1 294 ? 43.868 2.465 19.189 1.00 35.94 291 LEU B CA 1
ATOM 3887 C C . LEU B 1 294 ? 42.927 3.257 20.097 1.00 35.87 291 LEU B C 1
ATOM 3888 O O . LEU B 1 294 ? 41.725 2.914 20.161 1.00 35.56 291 LEU B O 1
ATOM 3893 N N . SER B 1 295 ? 43.468 4.307 20.736 1.00 35.80 292 SER B N 1
ATOM 3894 C CA . SER B 1 295 ? 42.644 5.244 21.549 1.00 35.04 292 SER B CA 1
ATOM 3895 C C . SER B 1 295 ? 41.847 6.050 20.515 1.00 33.82 292 SER B C 1
ATOM 3896 O O . SER B 1 295 ? 42.462 6.559 19.582 1.00 32.47 292 SER B O 1
ATOM 3899 N N . THR B 1 296 ? 40.525 6.101 20.638 1.00 34.09 293 THR B N 1
ATOM 3900 C CA . THR B 1 296 ? 39.718 6.790 19.603 1.00 34.18 293 THR B CA 1
ATOM 3901 C C . THR B 1 296 ? 38.491 7.447 20.237 1.00 34.69 293 THR B C 1
ATOM 3902 O O . THR B 1 296 ? 38.421 7.494 21.474 1.00 34.74 293 THR B O 1
ATOM 3906 N N . VAL B 1 297 ? 37.582 7.948 19.396 1.00 35.10 294 VAL B N 1
ATOM 3907 C CA . VAL B 1 297 ? 36.317 8.582 19.864 1.00 36.07 294 VAL B CA 1
ATOM 3908 C C . VAL B 1 297 ? 35.172 7.853 19.162 1.00 36.92 294 VAL B C 1
ATOM 3909 O O . VAL B 1 297 ? 35.251 7.656 17.959 1.00 35.70 294 VAL B O 1
ATOM 3913 N N . GLN B 1 298 ? 34.135 7.506 19.906 1.00 39.71 295 GLN B N 1
ATOM 3914 C CA . GLN B 1 298 ? 32.992 6.766 19.327 1.00 41.94 295 GLN B CA 1
ATOM 3915 C C . GLN B 1 298 ? 31.991 7.703 18.640 1.00 42.70 295 GLN B C 1
ATOM 3916 O O . GLN B 1 298 ? 31.470 8.606 19.316 1.00 42.37 295 GLN B O 1
ATOM 3922 N N . LEU B 1 299 ? 31.780 7.523 17.331 1.00 45.82 296 LEU B N 1
ATOM 3923 C CA . LEU B 1 299 ? 30.710 8.292 16.643 1.00 46.94 296 LEU B CA 1
ATOM 3924 C C . LEU B 1 299 ? 29.407 7.715 17.172 1.00 47.78 296 LEU B C 1
ATOM 3925 O O . LEU B 1 299 ? 29.184 6.517 17.028 1.00 46.60 296 LEU B O 1
ATOM 3930 N N . PRO B 1 300 ? 28.521 8.533 17.783 1.00 48.37 297 PRO B N 1
ATOM 3931 C CA . PRO B 1 300 ? 27.271 8.031 18.358 1.00 47.59 297 PRO B CA 1
ATOM 3932 C C . PRO B 1 300 ? 26.162 7.683 17.350 1.00 47.23 297 PRO B C 1
ATOM 3933 O O . PRO B 1 300 ? 25.037 8.071 17.562 1.00 45.69 297 PRO B O 1
ATOM 3937 N N . HIS B 1 301 ? 26.489 6.910 16.311 1.00 50.29 298 HIS B N 1
ATOM 3938 C CA . HIS B 1 301 ? 25.459 6.537 15.311 1.00 52.48 298 HIS B CA 1
ATOM 3939 C C . HIS B 1 301 ? 24.249 5.910 16.001 1.00 53.93 298 HIS B C 1
ATOM 3940 O O . HIS B 1 301 ? 23.118 6.239 15.613 1.00 55.63 298 HIS B O 1
ATOM 3947 N N . TYR B 1 302 ? 24.488 5.039 16.980 1.00 57.82 299 TYR B N 1
ATOM 3948 C CA . TYR B 1 302 ? 23.371 4.360 17.685 1.00 61.24 299 TYR B CA 1
ATOM 3949 C C . TYR B 1 302 ? 22.490 5.383 18.419 1.00 59.59 299 TYR B C 1
ATOM 3950 O O . TYR B 1 302 ? 21.263 5.334 18.233 1.00 57.16 299 TYR B O 1
ATOM 3959 N N . ASP B 1 303 ? 23.077 6.273 19.225 1.00 57.38 300 ASP B N 1
ATOM 3960 C CA . ASP B 1 303 ? 22.230 7.263 19.942 1.00 60.31 300 ASP B CA 1
ATOM 3961 C C . ASP B 1 303 ? 21.535 8.186 18.936 1.00 58.73 300 ASP B C 1
ATOM 3962 O O . ASP B 1 303 ? 20.376 8.576 19.195 1.00 59.94 300 ASP B O 1
ATOM 3967 N N . ILE B 1 304 ? 22.206 8.511 17.831 1.00 56.93 301 ILE B N 1
ATOM 3968 C CA . ILE B 1 304 ? 21.597 9.422 16.818 1.00 57.00 301 ILE B CA 1
ATOM 3969 C C . ILE B 1 304 ? 20.308 8.792 16.283 1.00 55.09 301 ILE B C 1
ATOM 3970 O O . ILE B 1 304 ? 19.279 9.492 16.263 1.00 56.33 301 ILE B O 1
ATOM 3975 N N . GLY B 1 305 ? 20.357 7.517 15.902 1.00 53.91 302 GLY B N 1
ATOM 3976 C CA . GLY B 1 305 ? 19.157 6.850 15.367 1.00 53.32 302 GLY B CA 1
ATOM 3977 C C . GLY B 1 305 ? 18.054 6.770 16.405 1.00 54.23 302 GLY B C 1
ATOM 3978 O O . GLY B 1 305 ? 16.884 7.018 16.051 1.00 52.62 302 GLY B O 1
ATOM 3979 N N . ARG B 1 306 ? 18.425 6.451 17.647 1.00 55.65 303 ARG B N 1
ATOM 3980 C CA . ARG B 1 306 ? 17.444 6.312 18.754 1.00 57.19 303 ARG B CA 1
ATOM 3981 C C . ARG B 1 306 ? 16.728 7.649 18.965 1.00 57.05 303 ARG B C 1
ATOM 3982 O O . ARG B 1 306 ? 15.485 7.673 18.847 1.00 56.96 303 ARG B O 1
ATOM 3990 N N . LEU B 1 307 ? 17.490 8.713 19.242 1.00 58.17 304 LEU B N 1
ATOM 3991 C CA . LEU B 1 307 ? 16.910 10.064 19.478 1.00 57.90 304 LEU B CA 1
ATOM 3992 C C . LEU B 1 307 ? 16.075 10.499 18.271 1.00 57.11 304 LEU B C 1
ATOM 3993 O O . LEU B 1 307 ? 15.045 11.157 18.483 1.00 58.53 304 LEU B O 1
ATOM 3998 N N . SER B 1 308 ? 16.501 10.147 17.061 1.00 54.84 305 SER B N 1
ATOM 3999 C CA . SER B 1 308 ? 15.714 10.546 15.868 1.00 56.41 305 SER B CA 1
ATOM 4000 C C . SER B 1 308 ? 14.370 9.812 15.867 1.00 56.50 305 SER B C 1
ATOM 4001 O O . SER B 1 308 ? 13.357 10.455 15.572 1.00 60.74 305 SER B O 1
ATOM 4004 N N . ALA B 1 309 ? 14.368 8.522 16.205 1.00 57.33 306 ALA B N 1
ATOM 4005 C CA . ALA B 1 309 ? 13.115 7.726 16.211 1.00 59.11 306 ALA B CA 1
ATOM 4006 C C . ALA B 1 309 ? 12.159 8.255 17.288 1.00 60.87 306 ALA B C 1
ATOM 4007 O O . ALA B 1 309 ? 10.968 8.454 16.973 1.00 61.75 306 ALA B O 1
ATOM 4009 N N . LEU B 1 310 ? 12.666 8.489 18.502 1.00 61.92 307 LEU B N 1
ATOM 4010 C CA . LEU B 1 310 ? 11.822 8.995 19.620 1.00 63.48 307 LEU B CA 1
ATOM 4011 C C . LEU B 1 310 ? 11.186 10.333 19.236 1.00 63.58 307 LEU B C 1
ATOM 4012 O O . LEU B 1 310 ? 9.996 10.517 19.527 1.00 64.81 307 LEU B O 1
ATOM 4017 N N . HIS B 1 311 ? 11.952 11.218 18.594 1.00 65.65 308 HIS B N 1
ATOM 4018 C CA . HIS B 1 311 ? 11.428 12.550 18.186 1.00 68.97 308 HIS B CA 1
ATOM 4019 C C . HIS B 1 311 ? 10.100 12.371 17.443 1.00 69.89 308 HIS B C 1
ATOM 4020 O O . HIS B 1 311 ? 9.176 13.172 17.685 1.00 73.93 308 HIS B O 1
ATOM 4027 N N . ILE B 1 312 ? 10.025 11.351 16.584 1.00 67.78 309 ILE B N 1
ATOM 4028 C CA . ILE B 1 312 ? 8.800 11.042 15.786 1.00 67.33 309 ILE B CA 1
ATOM 4029 C C . ILE B 1 312 ? 7.790 10.286 16.656 1.00 67.52 309 ILE B C 1
ATOM 4030 O O . ILE B 1 312 ? 6.619 10.697 16.693 1.00 68.99 309 ILE B O 1
ATOM 4035 N N . ILE B 1 313 ? 8.232 9.208 17.299 1.00 66.53 310 ILE B N 1
ATOM 4036 C CA . ILE B 1 313 ? 7.339 8.392 18.171 1.00 68.94 310 ILE B CA 1
ATOM 4037 C C . ILE B 1 313 ? 6.571 9.307 19.134 1.00 70.93 310 ILE B C 1
ATOM 4038 O O . ILE B 1 313 ? 5.332 9.231 19.132 1.00 72.69 310 ILE B O 1
ATOM 4043 N N . HIS B 1 314 ? 7.274 10.171 19.876 1.00 72.12 311 HIS B N 1
ATOM 4044 C CA . HIS B 1 314 ? 6.623 11.069 20.872 1.00 73.10 311 HIS B CA 1
ATOM 4045 C C . HIS B 1 314 ? 6.116 12.378 20.236 1.00 73.35 311 HIS B C 1
ATOM 4046 O O . HIS B 1 314 ? 5.787 13.307 20.998 1.00 70.95 311 HIS B O 1
ATOM 4053 N N . GLY B 1 315 ? 6.041 12.439 18.902 1.00 75.98 312 GLY B N 1
ATOM 4054 C CA . GLY B 1 315 ? 5.538 13.617 18.162 1.00 76.97 312 GLY B CA 1
ATOM 4055 C C . GLY B 1 315 ? 6.056 14.953 18.674 1.00 77.01 312 GLY B C 1
ATOM 4056 O O . GLY B 1 315 ? 5.220 15.816 19.008 1.00 77.28 312 GLY B O 1
ATOM 4057 N N . ASP B 1 316 ? 7.378 15.134 18.719 1.00 78.56 313 ASP B N 1
ATOM 4058 C CA . ASP B 1 316 ? 7.955 16.429 19.171 1.00 81.37 313 ASP B CA 1
ATOM 4059 C C . ASP B 1 316 ? 7.707 17.472 18.077 1.00 80.78 313 ASP B C 1
ATOM 4060 O O . ASP B 1 316 ? 7.493 17.065 16.918 1.00 80.32 313 ASP B O 1
ATOM 4065 N N . ASN B 1 317 ? 7.740 18.758 18.437 1.00 82.06 314 ASN B N 1
ATOM 4066 C CA . ASN B 1 317 ? 7.480 19.844 17.453 1.00 83.03 314 ASN B CA 1
ATOM 4067 C C . ASN B 1 317 ? 8.691 20.772 17.330 1.00 83.32 314 ASN B C 1
ATOM 4068 O O . ASN B 1 317 ? 8.723 21.539 16.348 1.00 88.56 314 ASN B O 1
ATOM 4073 N N . HIS B 1 318 ? 9.646 20.705 18.264 1.00 80.80 315 HIS B N 1
ATOM 4074 C CA . HIS B 1 318 ? 10.829 21.602 18.159 1.00 79.50 315 HIS B CA 1
ATOM 4075 C C . HIS B 1 318 ? 11.549 21.330 16.836 1.00 77.53 315 HIS B C 1
ATOM 4076 O O . HIS B 1 318 ? 11.374 20.234 16.270 1.00 77.61 315 HIS B O 1
ATOM 4083 N N . ARG B 1 319 ? 12.325 22.305 16.372 1.00 77.77 316 ARG B N 1
ATOM 4084 C CA . ARG B 1 319 ? 13.103 22.177 15.113 1.00 80.42 316 ARG B CA 1
ATOM 4085 C C . ARG B 1 319 ? 14.545 22.564 15.441 1.00 76.68 316 ARG B C 1
ATOM 4086 O O . ARG B 1 319 ? 15.204 23.225 14.601 1.00 68.91 316 ARG B O 1
ATOM 4094 N N . GLU B 1 320 ? 14.990 22.170 16.637 1.00 72.45 317 GLU B N 1
ATOM 4095 C CA . GLU B 1 320 ? 16.364 22.467 17.097 1.00 70.10 317 GLU B CA 1
ATOM 4096 C C . GLU B 1 320 ? 17.349 21.397 16.634 1.00 62.74 317 GLU B C 1
ATOM 4097 O O . GLU B 1 320 ? 16.932 20.255 16.383 1.00 57.78 317 GLU B O 1
ATOM 4103 N N . THR B 1 321 ? 18.616 21.802 16.566 1.00 61.08 318 THR B N 1
ATOM 4104 C CA . THR B 1 321 ? 19.765 20.940 16.215 1.00 59.80 318 THR B CA 1
ATOM 4105 C C . THR B 1 321 ? 20.390 20.497 17.540 1.00 60.19 318 THR B C 1
ATOM 4106 O O . THR B 1 321 ? 21.035 21.349 18.196 1.00 59.34 318 THR B O 1
ATOM 4110 N N . ARG B 1 322 ? 20.158 19.237 17.922 1.00 59.86 319 ARG B N 1
ATOM 4111 C CA . ARG B 1 322 ? 20.692 18.639 19.171 1.00 59.49 319 ARG B CA 1
ATOM 4112 C C . ARG B 1 322 ? 22.041 17.966 18.888 1.00 56.33 319 ARG B C 1
ATOM 4113 O O . ARG B 1 322 ? 22.103 17.173 17.939 1.00 55.81 319 ARG B O 1
ATOM 4121 N N . LYS B 1 323 ? 23.082 18.286 19.665 1.00 56.94 320 LYS B N 1
ATOM 4122 C CA . LYS B 1 323 ? 24.411 17.642 19.482 1.00 56.94 320 LYS B CA 1
ATOM 4123 C C . LYS B 1 323 ? 24.506 16.439 20.431 1.00 54.77 320 LYS B C 1
ATOM 4124 O O . LYS B 1 323 ? 24.452 16.648 21.654 1.00 54.58 320 LYS B O 1
ATOM 4130 N N . VAL B 1 324 ? 24.654 15.232 19.872 1.00 53.22 321 VAL B N 1
ATOM 4131 C CA . VAL B 1 324 ? 24.728 13.967 20.668 1.00 51.39 321 VAL B CA 1
ATOM 4132 C C . VAL B 1 324 ? 26.159 13.720 21.159 1.00 50.19 321 VAL B C 1
ATOM 4133 O O . VAL B 1 324 ? 27.104 13.944 20.393 1.00 49.27 321 VAL B O 1
ATOM 4137 N N . ALA B 1 325 ? 26.289 13.212 22.386 1.00 50.54 322 ALA B N 1
ATOM 4138 C CA . ALA B 1 325 ? 27.601 12.944 23.030 1.00 50.41 322 ALA B CA 1
ATOM 4139 C C . ALA B 1 325 ? 28.443 11.933 22.238 1.00 47.80 322 ALA B C 1
ATOM 4140 O O . ALA B 1 325 ? 27.941 10.852 21.910 1.00 47.92 322 ALA B O 1
ATOM 4142 N N . SER B 1 326 ? 29.697 12.301 21.977 1.00 46.41 323 SER B N 1
ATOM 4143 C CA . SER B 1 326 ? 30.690 11.467 21.259 1.00 45.23 323 SER B CA 1
ATOM 4144 C C . SER B 1 326 ? 31.716 11.036 22.297 1.00 45.53 323 SER B C 1
ATOM 4145 O O . SER B 1 326 ? 32.687 11.755 22.560 1.00 45.85 323 SER B O 1
ATOM 4148 N N . PRO B 1 327 ? 31.509 9.861 22.933 1.00 44.72 324 PRO B N 1
ATOM 4149 C CA . PRO B 1 327 ? 32.387 9.395 24.006 1.00 43.64 324 PRO B CA 1
ATOM 4150 C C . PRO B 1 327 ? 33.803 8.951 23.623 1.00 42.30 324 PRO B C 1
ATOM 4151 O O . PRO B 1 327 ? 33.969 8.216 22.681 1.00 41.85 324 PRO B O 1
ATOM 4155 N N . TRP B 1 328 ? 34.765 9.436 24.409 1.00 41.52 325 TRP B N 1
ATOM 4156 C CA . TRP B 1 328 ? 36.217 9.152 24.301 1.00 41.74 325 TRP B CA 1
ATOM 4157 C C . TRP B 1 328 ? 36.502 7.713 24.742 1.00 44.28 325 TRP B C 1
ATOM 4158 O O . TRP B 1 328 ? 36.070 7.340 25.868 1.00 46.91 325 TRP B O 1
ATOM 4169 N N . LEU B 1 329 ? 37.135 6.914 23.871 1.00 44.50 326 LEU B N 1
ATOM 4170 C CA . LEU B 1 329 ? 37.491 5.507 24.219 1.00 43.92 326 LEU B CA 1
ATOM 4171 C C . LEU B 1 329 ? 39.001 5.408 24.385 1.00 41.92 326 LEU B C 1
ATOM 4172 O O . LEU B 1 329 ? 39.742 5.161 23.425 1.00 44.30 326 LEU B O 1
ATOM 4177 N N . PRO B 1 330 ? 39.536 5.678 25.590 1.00 40.56 327 PRO B N 1
ATOM 4178 C CA . PRO B 1 330 ? 40.970 5.540 25.803 1.00 39.76 327 PRO B CA 1
ATOM 4179 C C . PRO B 1 330 ? 41.337 4.045 25.735 1.00 39.52 327 PRO B C 1
ATOM 4180 O O . PRO B 1 330 ? 40.579 3.207 26.232 1.00 38.40 327 PRO B O 1
ATOM 4184 N N . ARG B 1 331 ? 42.454 3.746 25.070 1.00 38.18 328 ARG B N 1
ATOM 4185 C CA . ARG B 1 331 ? 42.942 2.354 24.960 1.00 37.35 328 ARG B CA 1
ATOM 4186 C C . ARG B 1 331 ? 44.440 2.366 25.274 1.00 37.31 328 ARG B C 1
ATOM 4187 O O . ARG B 1 331 ? 44.800 2.973 26.297 1.00 38.89 328 ARG B O 1
ATOM 4195 N N . ALA B 1 332 ? 45.284 1.816 24.399 1.00 37.50 329 ALA B N 1
ATOM 4196 C CA . ALA B 1 332 ? 46.727 1.718 24.722 1.00 38.81 329 ALA B CA 1
ATOM 4197 C C . ALA B 1 332 ? 47.639 2.458 23.744 1.00 39.16 329 ALA B C 1
ATOM 4198 O O . ALA B 1 332 ? 48.868 2.294 23.893 1.00 39.58 329 ALA B O 1
ATOM 4200 N N . SER B 1 333 ? 47.093 3.250 22.818 1.00 40.65 330 SER B N 1
ATOM 4201 C CA . SER B 1 333 ? 47.943 3.981 21.836 1.00 40.76 330 SER B CA 1
ATOM 4202 C C . SER B 1 333 ? 48.450 5.314 22.416 1.00 41.88 330 SER B C 1
ATOM 4203 O O . SER B 1 333 ? 48.989 6.139 21.637 1.00 44.14 330 SER B O 1
ATOM 4206 N N . HIS B 1 334 ? 48.306 5.522 23.729 1.00 42.71 331 HIS B N 1
ATOM 4207 C CA . HIS B 1 334 ? 48.801 6.782 24.348 1.00 45.14 331 HIS B CA 1
ATOM 4208 C C . HIS B 1 334 ? 49.211 6.503 25.798 1.00 47.07 331 HIS B C 1
ATOM 4209 O O . HIS B 1 334 ? 49.959 7.302 26.400 1.00 48.08 331 HIS B O 1
#

Secondary structure (DSSP, 8-state):
-PPPEEEEEESSTTT-TTTHHHHHHHHHHHHTTT-EEEEE---SS-HHHHHHHHHHT--SEEEEE---B---S-GGGSSS-SEEESB--SSS--EEEEE-HHHHHHHHHHHHHHTT---EEEE---TTSHHHHHHHHHHHHHHHHTT--GGGS-EE---SGGGGGGHHHHHHHTEETTEES-SEEEESSHHHH--HHHHHHTT--TTTT-EEE-SB---SSTTSSSPPBEEB--HHHHHHHHHHHHHTT-----EEEEP--EE--S--/--EEEEEESSTTT-TTTHHHHHHHHHHHHTTT-EEEEE---SS-HHHHHHHHHHT--SEEEEE---B---S-GGGSSS-SEEESB--SSS--EEEEE-HHHHHHHHHHHHHHTT---EEEE---TTSHHHHHHHHHHHHHHHHTT--GGGS-EE---SGGGGGGHHHHHHHTEETTEES-SEEEESSHHHH--HHHHHHTT--TTTT-EEE-SB---SSTTSSSPPBEEB--HHHHHHHHHHHHHTT-----EEEEP--EE--S--

Radius of gyration: 24.49 Å; Cα contacts (8 Å, |Δi|>4): 1103; chains: 2; bounding box: 70×59×43 Å

B-factor: mean 62.91, std 27.81, range [21.23, 171.58]

Solvent-accessible surface area: 22496 Å² total

Organism: NCBI:txid72407